Protein AF-A0A1S8TT85-F1 (afdb_monomer)

Nearest PDB structures (foldseek):
  4dqs-assembly1_A  TM=7.626E-01  e=3.780E-10  Geobacillus kaustophilus HTA426
  7zus-assembly2_BBB  TM=6.919E-01  e=3.634E-09  Homo sapiens
  1ktq-assembly1_A  TM=7.410E-01  e=2.136E-08  Thermus aquaticus
  7zus-assembly3_CCC  TM=6.703E-01  e=4.212E-09  Homo sapiens
  8e24-assembly1_A  TM=7.136E-01  e=7.310E-08  Homo sapiens

Organism: NCBI:txid29367

Solvent-accessible surface area (backbone atoms only — not comparable to full-atom values): 23177 Å² total; per-residue (Å²): 109,75,66,56,69,62,45,67,81,60,75,77,60,67,71,58,53,53,52,48,53,49,50,48,53,53,21,72,66,38,48,37,48,44,59,55,39,37,55,30,44,51,52,50,50,52,53,51,44,51,53,53,49,51,52,43,28,73,76,63,72,40,96,52,66,84,38,67,68,58,43,45,50,52,35,41,76,73,76,44,81,66,96,59,87,48,72,66,55,45,59,60,46,53,75,78,46,57,66,75,59,36,51,55,53,49,54,44,53,51,68,66,58,68,44,57,60,46,41,52,32,46,69,73,41,44,43,99,84,42,28,34,51,53,45,59,34,80,46,55,36,85,66,36,51,38,65,30,55,28,87,61,22,76,86,70,62,70,72,77,80,68,91,55,52,68,61,55,49,51,32,39,46,72,60,42,56,68,60,45,57,75,73,39,100,44,56,60,55,54,53,30,41,44,56,70,69,32,53,44,58,58,92,97,57,74,83,82,89,85,81,72,84,60,42,50,62,52,46,45,28,58,62,29,61,28,62,69,58,50,49,36,57,72,73,71,46,58,63,31,22,51,47,23,17,70,66,70,76,45,88,38,40,88,90,43,96,41,24,76,46,30,58,55,17,42,46,49,52,70,30,43,75,40,69,39,47,56,70,40,37,54,76,64,45,40,50,84,70,76,42,55,81,81,53,38,54,58,51,48,52,47,50,47,68,76,34,52,41,49,56,47,43,20,50,52,47,31,51,32,48,50,49,9,61,76,69,56,32,74,31,69,55,83,78,29,35,28,37,37,54,98,63,26,38,32,43,30,42,82,87,66,53,67,35,80,38,39,58,58,42,84,43,72,43,100,82,76,44,85,26,42,30,25,49,42,73,45,96,84,72,40,83,41,81,44,81,45,47,23,26,55,52,46,46,42,51,30,52,23,51,42,40,51,59,67,52,53,72,71,57,95,78,74,128

InterPro domains:
  IPR001098 DNA-directed DNA polymerase, family A, palm domain [PF00476] (46-324)
  IPR001098 DNA-directed DNA polymerase, family A, palm domain [SM00482] (192-406)
  IPR002298 DNA polymerase A [PTHR10133] (26-317)
  IPR043502 DNA/RNA polymerase superfamily [SSF56672] (12-407)

Foldseek 3Di:
DVVVVVCVVPDFDPLLVVLVVLLQVDQVVFFAFPLLLLVLLLVLLVVLLVVLQVVLCVLQVDPGLLDPVSVQVSCVVVPHHDPDLDPVRLVVCLVPPDPSNNVSSVSNVLNPQPLNQLSVLQVVQADPVRGGGPQWDQQPPVFQRDIFGPSSGPVDADAADDPPLVVLSVCSSVSPSVVNVVPDVHSSVSSRNCSVVRTDDDVPDDDDDDDDPPQLLQLLCLLLVLPVLPVCVVVVHDQLQVQLCQQVVHREDCPDPNVLSSVVSVQCCVQQLLPHALVSSVVVVVVVSPDDSVVRRSSNVSSCVSRVSSVVQLVVQQVQQVCCAVVVAWGDDSNWIWHRDDQWTWTQANVRGTGIFHNWDWDADPVRDIWIWGWDQDPVSDTDIDTDGSSRVSSSRSSNVSVVVVSVVVPPPDD

Radius of gyration: 25.29 Å; Cα contacts (8 Å, |Δi|>4): 564; chains: 1; bounding box: 64×61×66 Å

pLDDT: mean 90.73, std 7.7, range [39.38, 98.62]

Structure (mmCIF, N/CA/C/O backbone):
data_AF-A0A1S8TT85-F1
#
_entry.id   AF-A0A1S8TT85-F1
#
loop_
_atom_site.group_PDB
_atom_site.id
_atom_site.type_symbol
_atom_site.label_atom_id
_atom_site.label_alt_id
_atom_site.label_comp_id
_atom_site.label_asym_id
_atom_site.label_entity_id
_atom_site.label_seq_id
_atom_site.pdbx_PDB_ins_code
_atom_site.Cartn_x
_atom_site.Cartn_y
_atom_site.Cartn_z
_atom_site.occupancy
_atom_site.B_iso_or_equiv
_atom_site.auth_seq_id
_atom_site.auth_comp_id
_atom_site.auth_asym_id
_atom_site.auth_atom_id
_atom_site.pdbx_PDB_model_num
ATOM 1 N N . MET A 1 1 ? -7.484 -31.843 13.491 1.00 66.62 1 MET A N 1
ATOM 2 C CA . MET A 1 1 ? -8.551 -31.888 14.526 1.00 66.62 1 MET A CA 1
ATOM 3 C C . MET A 1 1 ? -8.335 -30.975 15.746 1.00 66.62 1 MET A C 1
ATOM 5 O O . MET A 1 1 ? -9.272 -30.270 16.095 1.00 66.62 1 MET A O 1
ATOM 9 N N . SER A 1 2 ? -7.168 -30.928 16.415 1.00 84.12 2 SER A N 1
ATOM 10 C CA . SER A 1 2 ? -6.996 -30.089 17.634 1.00 84.12 2 SER A CA 1
ATOM 11 C C . SER A 1 2 ? -7.162 -28.575 17.392 1.00 84.12 2 SER A C 1
ATOM 13 O O . SER A 1 2 ? -7.821 -27.895 18.177 1.00 84.12 2 SER A O 1
ATOM 15 N N . ILE A 1 3 ? -6.642 -28.051 16.273 1.00 82.50 3 ILE A N 1
ATOM 16 C CA . ILE A 1 3 ? -6.802 -26.634 15.895 1.00 82.50 3 ILE A CA 1
ATOM 17 C C . ILE A 1 3 ? -8.279 -26.296 15.657 1.00 82.50 3 ILE A C 1
ATOM 19 O O . ILE A 1 3 ? -8.785 -25.343 16.238 1.00 82.50 3 ILE A O 1
ATOM 23 N N . GLN A 1 4 ? -8.995 -27.118 14.886 1.00 83.88 4 GLN A N 1
ATOM 24 C CA . GLN A 1 4 ? -10.425 -26.939 14.618 1.00 83.88 4 GLN A CA 1
ATOM 25 C C . GLN A 1 4 ? -11.242 -26.875 15.916 1.00 83.88 4 GLN A C 1
ATOM 27 O O . GLN A 1 4 ? -12.003 -25.934 16.101 1.00 83.88 4 GLN A O 1
ATOM 32 N N . LYS A 1 5 ? -11.005 -27.787 16.873 1.00 86.88 5 LYS A N 1
ATOM 33 C CA . LYS A 1 5 ? -11.665 -27.757 18.194 1.00 86.88 5 LYS A CA 1
ATOM 34 C C . LYS A 1 5 ? -11.440 -26.437 18.949 1.00 86.88 5 LYS A C 1
ATOM 36 O O . LYS A 1 5 ? -12.332 -25.986 19.660 1.00 86.88 5 LYS A O 1
ATOM 41 N N . LYS A 1 6 ? -10.267 -25.806 18.801 1.00 83.56 6 LYS A N 1
ATOM 42 C CA . LYS A 1 6 ? -9.992 -24.479 19.381 1.00 83.56 6 LYS A CA 1
ATOM 43 C C . LYS A 1 6 ? -10.698 -23.355 18.615 1.00 83.56 6 LYS A C 1
ATOM 45 O O . LYS A 1 6 ? -11.195 -22.429 19.249 1.00 83.56 6 LYS A O 1
ATOM 50 N N . LEU A 1 7 ? -10.753 -23.443 17.285 1.00 84.88 7 LEU A N 1
ATOM 51 C CA . LEU A 1 7 ? -11.346 -22.422 16.415 1.00 84.88 7 LEU A CA 1
ATOM 52 C C . LEU A 1 7 ? -12.880 -22.419 16.412 1.00 84.88 7 LEU A C 1
ATOM 54 O O . LEU A 1 7 ? -13.456 -21.370 16.161 1.00 84.88 7 LEU A O 1
ATOM 58 N N . VAL A 1 8 ? -13.547 -23.521 16.779 1.00 87.12 8 VAL A N 1
ATOM 59 C CA . VAL A 1 8 ? -15.022 -23.577 16.922 1.00 87.12 8 VAL A CA 1
ATOM 60 C C . VAL A 1 8 ? -15.563 -22.481 17.855 1.00 87.12 8 VAL A C 1
ATOM 62 O O . VAL A 1 8 ? -16.674 -22.000 17.670 1.00 87.12 8 VAL A O 1
ATOM 65 N N . LYS A 1 9 ? -14.765 -22.026 18.831 1.00 84.38 9 LYS A N 1
ATOM 66 C CA . LYS A 1 9 ? -15.134 -20.929 19.745 1.00 84.38 9 LYS A CA 1
ATOM 67 C C . LYS A 1 9 ? -15.110 -19.538 19.095 1.00 84.38 9 LYS A C 1
ATOM 69 O O . LYS A 1 9 ? -15.550 -18.571 19.713 1.00 84.38 9 LYS A O 1
ATOM 74 N N . PHE A 1 10 ? -14.576 -19.430 17.882 1.00 85.94 10 PHE A N 1
ATOM 75 C CA . PHE A 1 10 ? -14.363 -18.185 17.150 1.00 85.94 10 PHE A CA 1
ATOM 76 C C . PHE A 1 10 ? -14.861 -18.342 15.705 1.00 85.94 10 PHE A C 1
ATOM 78 O O . PHE A 1 10 ? -14.049 -18.340 14.778 1.00 85.94 10 PHE A O 1
ATOM 85 N N . PRO A 1 11 ? -16.180 -18.516 15.499 1.00 86.50 11 PRO A N 1
ATOM 86 C CA . PRO A 1 11 ? -16.729 -18.699 14.163 1.00 86.50 11 PRO A CA 1
ATOM 87 C C . PRO A 1 11 ? -16.439 -17.477 13.287 1.00 86.50 11 PRO A C 1
ATOM 89 O O . PRO A 1 11 ? -16.567 -16.327 13.723 1.00 86.50 11 PRO A O 1
ATOM 92 N N . VAL A 1 12 ? -16.040 -17.750 12.049 1.00 87.62 12 VAL A N 1
ATOM 93 C CA . VAL A 1 12 ? -15.913 -16.747 10.992 1.00 87.62 12 VAL A CA 1
ATOM 94 C C . VAL A 1 12 ? -17.322 -16.471 10.448 1.00 87.62 12 VAL A C 1
ATOM 96 O O . VAL A 1 12 ? -18.046 -17.438 10.220 1.00 87.62 12 VAL A O 1
ATOM 99 N N . PRO A 1 13 ? -17.747 -15.202 10.285 1.00 90.31 13 PRO A N 1
ATOM 100 C CA . PRO A 1 13 ? -19.055 -14.891 9.708 1.00 90.31 13 PRO A CA 1
ATOM 101 C C . PRO A 1 13 ? -19.222 -15.484 8.304 1.00 90.31 13 PRO A C 1
ATOM 103 O O . PRO A 1 13 ? -18.270 -15.450 7.529 1.00 90.31 13 PRO A O 1
ATOM 106 N N . GLU A 1 14 ? -20.424 -15.956 7.968 1.00 91.00 14 GLU A N 1
ATOM 107 C CA . GLU A 1 14 ? -20.678 -16.677 6.708 1.00 91.00 14 GLU A CA 1
ATOM 108 C C . GLU A 1 14 ? -20.305 -15.863 5.466 1.00 91.00 14 GLU A C 1
ATOM 110 O O . GLU A 1 14 ? -19.577 -16.349 4.609 1.00 91.00 14 GLU A O 1
ATOM 115 N N . PHE A 1 15 ? -20.649 -14.573 5.444 1.00 90.31 15 PHE A N 1
ATOM 116 C CA . PHE A 1 15 ? -20.307 -13.692 4.324 1.00 90.31 15 PHE A CA 1
ATOM 117 C C . PHE A 1 15 ? -18.795 -13.611 4.044 1.00 90.31 15 PHE A C 1
ATOM 119 O O . PHE A 1 15 ? -18.386 -13.314 2.928 1.00 90.31 15 PHE A O 1
ATOM 126 N N . VAL A 1 16 ? -17.935 -13.873 5.038 1.00 91.44 16 VAL A N 1
ATOM 127 C CA . VAL A 1 16 ? -16.477 -13.896 4.838 1.00 91.44 16 VAL A CA 1
ATOM 128 C C . VAL A 1 16 ? -16.045 -15.164 4.094 1.00 91.44 16 VAL A C 1
ATOM 130 O O . VAL A 1 16 ? -15.064 -15.130 3.349 1.00 91.44 16 VAL A O 1
ATOM 133 N N . TRP A 1 17 ? -16.765 -16.277 4.262 1.00 91.81 17 TRP A N 1
ATOM 134 C CA . TRP A 1 17 ? -16.569 -17.477 3.447 1.00 91.81 17 TRP A CA 1
ATOM 135 C C . TRP A 1 17 ? -17.040 -17.261 2.010 1.00 91.81 17 TRP A C 1
ATOM 137 O O . TRP A 1 17 ? -16.333 -17.656 1.086 1.00 91.81 17 TRP A O 1
ATOM 147 N N . ASP A 1 18 ? -18.153 -16.557 1.804 1.00 91.81 18 ASP A N 1
ATOM 148 C CA . ASP A 1 18 ? -18.618 -16.192 0.459 1.00 91.81 18 ASP A CA 1
ATOM 149 C C . ASP A 1 18 ? -17.579 -15.341 -0.282 1.00 91.81 18 ASP A C 1
ATOM 151 O O . ASP A 1 18 ? -17.210 -15.629 -1.423 1.00 91.81 18 ASP A O 1
ATOM 155 N N . GLU A 1 19 ? -17.008 -14.346 0.400 1.00 92.25 19 GLU A N 1
ATOM 156 C CA . GLU A 1 19 ? -15.901 -13.545 -0.126 1.00 92.25 19 GLU A CA 1
ATOM 157 C C . GLU A 1 19 ? -14.660 -14.387 -0.455 1.00 92.25 19 GLU A C 1
ATOM 159 O O . GLU A 1 19 ? -13.989 -14.125 -1.454 1.00 92.25 19 GLU A O 1
ATOM 164 N N . TYR A 1 20 ? -14.341 -15.399 0.361 1.00 93.31 20 TYR A N 1
ATOM 165 C CA . TYR A 1 20 ? -13.248 -16.329 0.070 1.00 93.31 20 TYR A CA 1
ATOM 166 C C . TYR A 1 20 ? -13.517 -17.121 -1.216 1.00 93.31 20 TYR A C 1
ATOM 168 O O . TYR A 1 20 ? -12.622 -17.238 -2.058 1.00 93.31 20 TYR A O 1
ATOM 176 N N . HIS A 1 21 ? -14.742 -17.619 -1.404 1.00 93.62 21 HIS A N 1
ATOM 177 C CA . HIS A 1 21 ? -15.138 -18.317 -2.628 1.00 93.62 21 HIS A CA 1
ATOM 178 C C . HIS A 1 21 ? -15.044 -17.408 -3.858 1.00 93.62 21 HIS A C 1
ATOM 180 O O . HIS A 1 21 ? -14.572 -17.840 -4.910 1.00 93.62 21 HIS A O 1
ATOM 186 N N . ILE A 1 22 ? -15.445 -16.140 -3.736 1.00 92.31 22 ILE A N 1
ATOM 187 C CA . ILE A 1 22 ? -15.304 -15.147 -4.808 1.00 92.31 22 ILE A CA 1
ATOM 188 C C . ILE A 1 22 ? -13.826 -14.902 -5.137 1.00 92.31 22 ILE A C 1
ATOM 190 O O . ILE A 1 22 ? -13.462 -14.905 -6.313 1.00 92.31 22 ILE A O 1
ATOM 194 N N . ASP A 1 23 ? -12.963 -14.737 -4.130 1.00 93.62 23 ASP A N 1
ATOM 195 C CA . ASP A 1 23 ? -11.511 -14.603 -4.325 1.00 93.62 23 ASP A CA 1
ATOM 196 C C . ASP A 1 23 ? -10.937 -15.808 -5.086 1.00 93.62 23 ASP A C 1
ATOM 198 O O . ASP A 1 23 ? -10.159 -15.621 -6.024 1.00 93.62 23 ASP A O 1
ATOM 202 N N . GLN A 1 24 ? -11.385 -17.031 -4.768 1.00 95.19 24 GLN A N 1
ATOM 203 C CA . GLN A 1 24 ? -10.958 -18.230 -5.498 1.00 95.19 24 GLN A CA 1
ATOM 204 C C . GLN A 1 24 ? -11.442 -18.199 -6.952 1.00 95.19 24 GLN A C 1
ATOM 206 O O . GLN A 1 24 ? -10.634 -18.369 -7.859 1.00 95.19 24 GLN A O 1
ATOM 211 N N . LYS A 1 25 ? -12.712 -17.850 -7.205 1.00 95.31 25 LYS A N 1
ATOM 212 C CA . LYS A 1 25 ? -13.237 -17.685 -8.575 1.00 95.31 25 LYS A CA 1
ATOM 213 C C . LYS A 1 25 ? -12.449 -16.644 -9.380 1.00 95.31 25 LYS A C 1
ATOM 215 O O . LYS A 1 25 ? -12.201 -16.846 -10.568 1.00 95.31 25 LYS A O 1
ATOM 220 N N . ILE A 1 26 ? -12.053 -15.527 -8.762 1.00 93.88 26 ILE A N 1
ATOM 221 C CA . ILE A 1 26 ? -11.220 -14.494 -9.400 1.00 93.88 26 ILE A CA 1
ATOM 222 C C . ILE A 1 26 ? -9.835 -15.060 -9.736 1.00 93.88 26 ILE A C 1
ATOM 224 O O . ILE A 1 26 ? -9.350 -14.882 -10.856 1.00 93.88 26 ILE A O 1
ATOM 228 N N . ASN A 1 27 ? -9.212 -15.759 -8.789 1.00 95.56 27 ASN A N 1
ATOM 229 C CA . ASN A 1 27 ? -7.900 -16.370 -8.971 1.00 95.56 27 ASN A CA 1
ATOM 230 C C . ASN A 1 27 ? -7.893 -17.458 -10.053 1.00 95.56 27 ASN A C 1
ATOM 232 O O . ASN A 1 27 ? -6.958 -17.482 -10.856 1.00 95.56 27 ASN A O 1
ATOM 236 N N . ASP A 1 28 ? -8.931 -18.292 -10.108 1.00 95.50 28 ASP A N 1
ATOM 237 C CA . ASP A 1 28 ? -9.103 -19.360 -11.099 1.00 95.50 28 ASP A CA 1
ATOM 238 C C . ASP A 1 28 ? -9.418 -18.805 -12.489 1.00 95.50 28 ASP A C 1
ATOM 240 O O . ASP A 1 28 ? -8.938 -19.323 -13.502 1.00 95.50 28 ASP A O 1
ATOM 244 N N . ARG A 1 29 ? -10.188 -17.710 -12.557 1.00 95.12 29 ARG A N 1
ATOM 245 C CA . ARG A 1 29 ? -10.429 -16.986 -13.810 1.00 95.12 29 ARG A CA 1
ATOM 246 C C . ARG A 1 29 ? -9.130 -16.410 -14.361 1.00 95.12 29 ARG A C 1
ATOM 248 O O . ARG A 1 29 ? -8.941 -16.429 -15.576 1.00 95.12 29 ARG A O 1
ATOM 255 N N . GLY A 1 30 ? -8.257 -15.880 -13.509 1.00 95.25 30 GLY A N 1
ATOM 256 C CA . GLY A 1 30 ? -6.971 -15.312 -13.908 1.00 95.25 30 GLY A CA 1
ATOM 257 C C . GLY A 1 30 ? -7.079 -14.113 -14.858 1.00 95.25 30 GLY A C 1
ATOM 258 O O . GLY A 1 30 ? -8.164 -13.574 -15.094 1.00 95.25 30 GLY A O 1
ATOM 259 N N . ILE A 1 31 ? -5.951 -13.711 -15.441 1.00 96.19 31 ILE A N 1
ATOM 260 C CA . ILE A 1 31 ? -5.836 -12.606 -16.407 1.00 96.19 31 ILE A CA 1
ATOM 261 C C . ILE A 1 31 ? -4.983 -13.041 -17.601 1.00 96.19 31 ILE A C 1
ATOM 263 O O . ILE A 1 31 ? -3.993 -13.744 -17.409 1.00 96.19 31 ILE A O 1
ATOM 267 N N . ALA A 1 32 ? -5.380 -12.677 -18.825 1.00 97.25 32 ALA A N 1
ATOM 268 C CA . ALA A 1 32 ? -4.621 -13.047 -20.019 1.00 97.25 32 ALA A CA 1
ATOM 269 C C . ALA A 1 32 ? -3.348 -12.203 -20.145 1.00 97.25 32 ALA A C 1
ATOM 271 O O . ALA A 1 32 ? -3.333 -11.027 -19.769 1.00 97.25 32 ALA A O 1
ATOM 272 N N . ILE A 1 33 ? -2.295 -12.830 -20.660 1.00 97.19 33 ILE A N 1
ATOM 273 C CA . ILE A 1 33 ? -0.972 -12.237 -20.827 1.00 97.19 33 ILE A CA 1
ATOM 274 C C . ILE A 1 33 ? -0.583 -12.296 -22.304 1.00 97.19 33 ILE A C 1
ATOM 276 O O . ILE A 1 33 ? -0.682 -13.348 -22.933 1.00 97.19 33 ILE A O 1
ATOM 280 N N . ASP A 1 34 ? -0.123 -11.169 -22.845 1.00 97.31 34 ASP A N 1
ATOM 281 C CA . ASP A 1 34 ? 0.489 -11.095 -24.171 1.00 97.31 34 ASP A CA 1
ATOM 282 C C . ASP A 1 34 ? 1.919 -11.644 -24.100 1.00 97.31 34 ASP A C 1
ATOM 284 O O . ASP A 1 34 ? 2.864 -10.935 -23.743 1.00 97.31 34 ASP A O 1
ATOM 288 N N . MET A 1 35 ? 2.061 -12.940 -24.381 1.00 96.75 35 MET A N 1
ATOM 289 C CA . MET A 1 35 ? 3.343 -13.635 -24.263 1.00 96.75 35 MET A CA 1
ATOM 290 C C . MET A 1 35 ? 4.394 -13.122 -25.246 1.00 96.75 35 MET A C 1
ATOM 292 O O . MET A 1 35 ? 5.571 -13.143 -24.896 1.00 96.75 35 MET A O 1
ATOM 296 N N . ASP A 1 36 ? 3.996 -12.575 -26.397 1.00 97.19 36 ASP A N 1
ATOM 297 C CA . ASP A 1 36 ? 4.937 -11.983 -27.352 1.00 97.19 36 ASP A CA 1
ATOM 298 C C . ASP A 1 36 ? 5.664 -10.795 -26.712 1.00 97.19 36 ASP A C 1
ATOM 300 O O . ASP A 1 36 ? 6.891 -10.709 -26.740 1.00 97.19 36 ASP A O 1
ATOM 304 N N . VAL A 1 37 ? 4.910 -9.908 -26.049 1.00 97.31 37 VAL A N 1
ATOM 305 C CA . VAL A 1 37 ? 5.476 -8.762 -25.320 1.00 97.31 37 VAL A CA 1
ATOM 306 C C . VAL A 1 37 ? 6.375 -9.241 -24.185 1.00 97.31 37 VAL A C 1
ATOM 308 O O . VAL A 1 37 ? 7.475 -8.721 -24.019 1.00 97.31 37 VAL A O 1
ATOM 311 N N . VAL A 1 38 ? 5.936 -10.239 -23.411 1.00 97.56 38 VAL A N 1
ATOM 312 C CA . VAL A 1 38 ? 6.713 -10.769 -22.279 1.00 97.56 38 VAL A CA 1
ATOM 313 C C . VAL A 1 38 ? 8.041 -11.361 -22.742 1.00 97.56 38 VAL A C 1
ATOM 315 O O . VAL A 1 38 ? 9.084 -11.077 -22.153 1.00 97.56 38 VAL A O 1
ATOM 318 N N . GLU A 1 39 ? 8.025 -12.195 -23.778 1.00 97.31 39 GLU A N 1
ATOM 319 C CA . GLU A 1 39 ? 9.223 -12.872 -24.263 1.00 97.31 39 GLU A CA 1
ATOM 320 C C . GLU A 1 39 ? 10.206 -11.910 -24.918 1.00 97.31 39 GLU A C 1
ATOM 322 O O . GLU A 1 39 ? 11.408 -12.014 -24.659 1.00 97.31 39 GLU A O 1
ATOM 327 N N . GLN A 1 40 ? 9.717 -10.957 -25.713 1.00 97.75 40 GLN A N 1
ATOM 328 C CA . GLN A 1 40 ? 10.580 -9.947 -26.318 1.00 97.75 40 GLN A CA 1
ATOM 329 C C . GLN A 1 40 ? 11.143 -8.988 -25.272 1.00 97.75 40 GLN A C 1
ATOM 331 O O . GLN A 1 40 ? 12.344 -8.737 -25.284 1.00 97.75 40 GLN A O 1
ATOM 336 N N . ALA A 1 41 ? 10.347 -8.548 -24.293 1.00 96.81 41 ALA A N 1
ATOM 337 C CA . ALA A 1 41 ? 10.849 -7.728 -23.191 1.00 96.81 41 ALA A CA 1
ATOM 338 C C . ALA A 1 41 ? 11.973 -8.430 -22.411 1.00 96.81 41 ALA A C 1
ATOM 340 O O . ALA A 1 41 ? 12.960 -7.795 -22.046 1.00 96.81 41 ALA A O 1
ATOM 341 N N . ILE A 1 42 ? 11.865 -9.749 -22.189 1.00 96.12 42 ILE A N 1
ATOM 342 C CA . ILE A 1 42 ? 12.927 -10.536 -21.541 1.00 96.12 42 ILE A CA 1
ATOM 343 C C . ILE A 1 42 ? 14.212 -10.547 -22.380 1.00 96.12 42 ILE A C 1
ATOM 345 O O . ILE A 1 42 ? 15.298 -10.390 -21.823 1.00 96.12 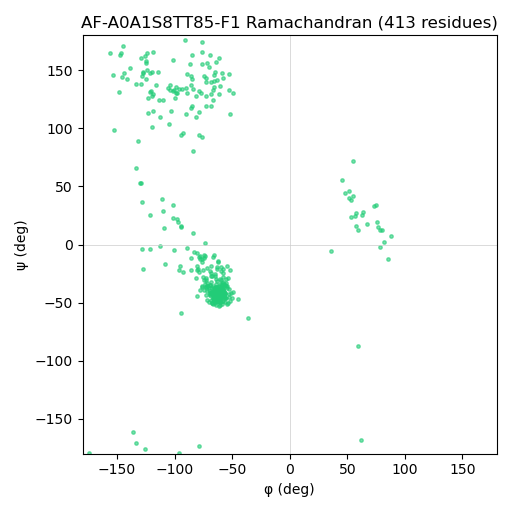42 ILE A O 1
ATOM 349 N N . LYS A 1 43 ? 14.100 -10.732 -23.700 1.00 95.75 43 LYS A N 1
ATOM 350 C CA . LYS A 1 43 ? 15.255 -10.737 -24.615 1.00 95.75 43 LYS A CA 1
ATOM 351 C C . LYS A 1 43 ? 15.916 -9.359 -24.698 1.00 95.75 43 LYS A C 1
ATOM 353 O O . LYS A 1 43 ? 17.131 -9.261 -24.566 1.00 95.75 43 LYS A O 1
ATOM 358 N N . MET A 1 44 ? 15.116 -8.307 -24.858 1.00 95.38 44 MET A N 1
ATOM 359 C CA . MET A 1 44 ? 15.588 -6.924 -24.950 1.00 95.38 44 MET A CA 1
ATOM 360 C C . MET A 1 44 ? 16.267 -6.456 -23.660 1.00 95.38 44 MET A C 1
ATOM 362 O O . MET A 1 44 ? 17.304 -5.806 -23.723 1.00 95.38 44 MET A O 1
ATOM 366 N N . ASP A 1 45 ? 15.733 -6.816 -22.489 1.00 92.88 45 ASP A N 1
ATOM 367 C CA . ASP A 1 45 ? 16.373 -6.511 -21.202 1.00 92.88 45 ASP A CA 1
ATOM 368 C C . ASP A 1 45 ? 17.738 -7.199 -21.066 1.00 92.88 45 ASP A C 1
ATOM 370 O O . ASP A 1 45 ? 18.689 -6.580 -20.591 1.00 92.88 45 ASP A O 1
ATOM 374 N N . ALA A 1 46 ? 17.853 -8.459 -21.502 1.00 92.44 46 ALA A N 1
ATOM 375 C CA . ALA A 1 46 ? 19.125 -9.177 -21.483 1.00 92.44 46 ALA A CA 1
ATOM 376 C C . ALA A 1 46 ? 20.167 -8.498 -22.386 1.00 92.44 46 ALA A C 1
ATOM 378 O O . ALA A 1 46 ? 21.286 -8.256 -21.938 1.00 92.44 46 ALA A O 1
ATOM 379 N N . HIS A 1 47 ? 19.772 -8.128 -23.607 1.00 92.44 47 HIS A N 1
ATOM 380 C CA . HIS A 1 47 ? 20.642 -7.431 -24.552 1.00 92.44 47 HIS A CA 1
ATOM 381 C C . HIS A 1 47 ? 21.057 -6.038 -24.047 1.00 92.44 47 HIS A C 1
ATOM 383 O O . HIS A 1 47 ? 22.241 -5.708 -24.022 1.00 92.44 47 HIS A O 1
ATOM 389 N N . SER A 1 48 ? 20.102 -5.252 -23.538 1.00 91.88 48 SER A N 1
ATOM 390 C CA . SER A 1 48 ? 20.373 -3.937 -22.945 1.00 91.88 48 SER A CA 1
ATOM 391 C C . SER A 1 48 ? 21.339 -4.035 -21.761 1.00 91.88 48 SER A C 1
ATOM 393 O O . SER A 1 48 ? 22.270 -3.241 -21.656 1.00 91.88 48 SER A O 1
ATOM 395 N N . LYS A 1 49 ? 21.185 -5.037 -20.885 1.00 89.62 49 LYS A N 1
ATOM 396 C CA . LYS A 1 49 ? 22.096 -5.246 -19.747 1.00 89.62 49 LYS A CA 1
ATOM 397 C C . LYS A 1 49 ? 23.511 -5.593 -20.159 1.00 89.62 49 LYS A C 1
ATOM 399 O O . LYS A 1 49 ? 24.442 -5.140 -19.498 1.00 89.62 49 LYS A O 1
ATOM 404 N N . GLU A 1 50 ? 23.672 -6.409 -21.193 1.00 90.38 50 GLU A N 1
ATOM 405 C CA . GLU A 1 50 ? 24.986 -6.738 -21.735 1.00 90.38 50 GLU A CA 1
ATOM 406 C C . GLU A 1 50 ? 25.676 -5.467 -22.237 1.00 90.38 50 GLU A C 1
ATOM 408 O O . GLU A 1 50 ? 26.744 -5.117 -21.732 1.00 90.38 50 GLU A O 1
ATOM 413 N N . LYS A 1 51 ? 24.997 -4.693 -23.093 1.00 90.00 51 LYS A N 1
ATOM 414 C CA . LYS A 1 51 ? 25.513 -3.431 -23.637 1.00 90.00 51 LYS A CA 1
ATOM 415 C C . LYS A 1 51 ? 25.852 -2.406 -22.550 1.00 90.00 51 LYS A C 1
ATOM 417 O O . LYS A 1 51 ? 26.977 -1.911 -22.497 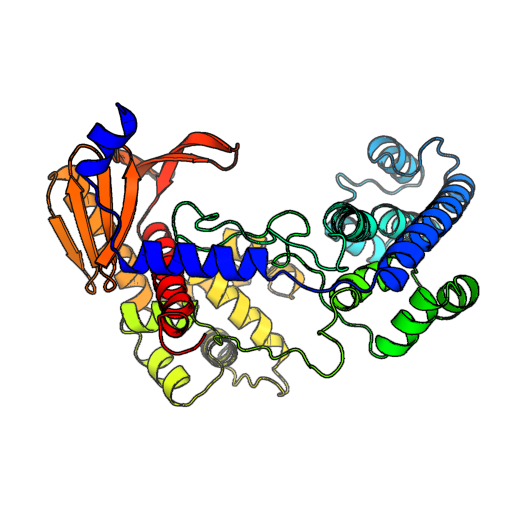1.00 90.00 51 LYS A O 1
ATOM 422 N N . LEU A 1 52 ? 24.917 -2.140 -21.636 1.00 90.19 52 LEU A N 1
ATOM 423 C CA . LEU A 1 52 ? 25.123 -1.216 -20.517 1.00 90.19 52 LEU A CA 1
ATOM 424 C C . LEU A 1 52 ? 26.254 -1.688 -19.593 1.00 90.19 52 LEU A C 1
ATOM 426 O O . LEU A 1 52 ? 27.005 -0.874 -19.059 1.00 90.19 52 LEU A O 1
ATOM 430 N N . SER A 1 53 ? 26.402 -3.002 -19.386 1.00 89.56 53 SER A N 1
ATOM 431 C CA . SER A 1 53 ? 27.495 -3.541 -18.577 1.00 89.56 53 SER A CA 1
ATOM 432 C C . SER A 1 53 ? 28.846 -3.382 -19.268 1.00 89.56 53 SER A C 1
ATOM 434 O O . SER A 1 53 ? 29.834 -3.154 -18.572 1.00 89.56 53 SER A O 1
ATOM 436 N N . GLU A 1 54 ? 28.923 -3.532 -20.589 1.00 90.62 54 GLU A N 1
ATOM 437 C CA . GLU A 1 54 ? 30.151 -3.291 -21.349 1.00 90.62 54 GLU A CA 1
ATOM 438 C C . GLU A 1 54 ? 30.545 -1.816 -21.330 1.00 90.62 54 GLU A C 1
ATOM 440 O O . GLU A 1 54 ? 31.704 -1.493 -21.076 1.00 90.62 54 GLU A O 1
ATOM 445 N N . GLU A 1 55 ? 29.589 -0.917 -21.550 1.00 90.06 55 GLU A N 1
ATOM 446 C CA . GLU A 1 55 ? 29.809 0.527 -21.494 1.00 90.06 55 GLU A CA 1
ATOM 447 C C . GLU A 1 55 ? 30.278 0.970 -20.105 1.00 90.06 55 GLU A C 1
ATOM 449 O O . GLU A 1 55 ? 31.295 1.649 -19.967 1.00 90.06 55 GLU A O 1
ATOM 454 N N . MET A 1 56 ? 29.630 0.468 -19.053 1.00 90.06 56 MET A N 1
ATOM 455 C CA . MET A 1 56 ? 30.053 0.716 -17.678 1.00 90.06 56 MET A CA 1
ATOM 456 C C . MET A 1 56 ? 31.462 0.200 -17.389 1.00 90.06 56 MET A C 1
ATOM 458 O O . MET A 1 56 ? 32.222 0.870 -16.692 1.00 90.06 56 MET A O 1
ATOM 462 N N . LYS A 1 57 ? 31.844 -0.968 -17.919 1.00 90.62 57 LYS A N 1
ATOM 463 C CA . LYS A 1 57 ? 33.220 -1.474 -17.793 1.00 90.62 57 LYS A CA 1
ATOM 464 C C . LYS A 1 57 ? 34.218 -0.568 -18.506 1.00 90.62 57 LYS A C 1
ATOM 466 O O . LYS A 1 57 ? 35.275 -0.309 -17.944 1.00 90.62 57 LYS A O 1
ATOM 471 N N . LYS A 1 58 ? 33.879 -0.046 -19.689 1.00 90.31 58 LYS A N 1
ATOM 472 C CA . LYS A 1 58 ? 34.736 0.896 -20.429 1.00 90.31 58 LYS A CA 1
ATOM 473 C C . LYS A 1 58 ? 34.953 2.198 -19.658 1.00 90.31 58 LYS A C 1
ATOM 475 O O . LYS A 1 58 ? 36.080 2.674 -19.605 1.00 90.31 58 LYS A O 1
ATOM 480 N N . LEU A 1 59 ? 33.904 2.740 -19.038 1.00 89.69 59 LEU A N 1
ATOM 481 C CA . LEU A 1 59 ? 33.980 4.000 -18.289 1.00 89.69 59 LEU A CA 1
ATOM 482 C C . LEU A 1 59 ? 34.650 3.854 -16.917 1.00 89.69 59 LEU A C 1
ATOM 484 O O . LEU A 1 59 ? 35.350 4.756 -16.471 1.00 89.69 59 LEU A O 1
ATOM 488 N N . THR A 1 60 ? 34.431 2.731 -16.229 1.00 90.06 60 THR A N 1
ATOM 489 C CA . THR A 1 60 ? 34.833 2.587 -14.816 1.00 90.06 60 THR A CA 1
ATOM 490 C C . THR A 1 60 ? 36.015 1.651 -14.589 1.00 90.06 60 THR A C 1
ATOM 492 O O . THR A 1 60 ? 36.609 1.671 -13.514 1.00 90.06 60 THR A O 1
ATOM 495 N N . ASN A 1 61 ? 36.354 0.812 -15.573 1.00 89.31 61 ASN A N 1
ATOM 496 C CA . ASN A 1 61 ? 37.338 -0.268 -15.462 1.00 89.31 61 ASN A CA 1
ATOM 497 C C . ASN A 1 61 ? 37.077 -1.238 -14.285 1.00 89.31 61 ASN A C 1
ATOM 499 O O . ASN A 1 61 ? 37.992 -1.882 -13.777 1.00 89.31 61 ASN A O 1
ATOM 503 N N . LEU A 1 62 ? 35.826 -1.327 -13.820 1.00 87.62 62 LEU A N 1
ATOM 504 C CA . LEU A 1 62 ? 35.421 -2.218 -12.734 1.00 87.62 62 LEU A CA 1
ATOM 505 C C . LEU A 1 62 ? 35.084 -3.616 -13.258 1.00 87.62 62 LEU A C 1
ATOM 507 O O . LEU A 1 62 ? 34.321 -3.756 -14.212 1.00 87.62 62 LEU A O 1
ATOM 511 N N . ASP A 1 63 ? 35.532 -4.659 -12.554 1.00 80.00 63 ASP A N 1
ATOM 512 C CA . ASP A 1 63 ? 35.180 -6.051 -12.874 1.00 80.00 63 ASP A CA 1
ATOM 513 C C . ASP A 1 63 ? 33.663 -6.295 -12.807 1.00 80.00 63 ASP A C 1
ATOM 515 O O . ASP A 1 63 ? 33.081 -6.974 -13.661 1.00 80.00 63 ASP A O 1
ATOM 519 N N . ASN A 1 64 ? 33.006 -5.719 -11.791 1.00 84.75 64 ASN A N 1
ATOM 520 C CA . ASN A 1 64 ? 31.562 -5.785 -11.601 1.00 84.75 64 ASN A CA 1
ATOM 521 C C . ASN A 1 64 ? 30.975 -4.388 -11.316 1.00 84.75 64 ASN A C 1
ATOM 523 O O . ASN A 1 64 ? 30.771 -4.027 -10.150 1.00 84.75 64 ASN A O 1
ATOM 527 N N . PRO A 1 65 ? 30.591 -3.634 -12.363 1.00 81.56 65 PRO A N 1
ATOM 528 C CA . PRO A 1 65 ? 30.030 -2.289 -12.215 1.00 81.56 65 PRO A CA 1
ATOM 529 C C . PRO A 1 65 ? 28.705 -2.225 -11.434 1.00 81.56 65 PRO A C 1
ATOM 531 O O . PRO A 1 65 ? 28.292 -1.156 -10.983 1.00 81.56 65 PRO A O 1
ATOM 534 N N . ASN A 1 66 ? 28.027 -3.362 -11.236 1.00 82.44 66 ASN A N 1
ATOM 535 C CA . ASN A 1 66 ? 26.793 -3.431 -10.452 1.00 82.44 66 ASN A CA 1
ATOM 536 C C . ASN A 1 66 ? 27.054 -3.602 -8.939 1.00 82.44 66 ASN A C 1
ATOM 538 O O . ASN A 1 66 ? 26.146 -3.451 -8.116 1.00 82.44 66 ASN A O 1
ATOM 542 N N . SER A 1 67 ? 28.293 -3.903 -8.539 1.00 86.88 67 SER A N 1
ATOM 543 C CA . SER A 1 67 ? 28.663 -4.009 -7.129 1.00 86.88 67 SER A CA 1
ATOM 544 C C . SER A 1 67 ? 28.608 -2.636 -6.461 1.00 86.88 67 SER A C 1
ATOM 546 O O . SER A 1 67 ? 29.342 -1.718 -6.817 1.00 86.88 67 SER A O 1
ATOM 548 N N . VAL A 1 68 ? 27.752 -2.498 -5.442 1.00 86.69 68 VAL A N 1
ATOM 549 C CA . VAL A 1 68 ? 27.627 -1.258 -4.656 1.00 86.69 68 VAL A CA 1
ATOM 550 C C . VAL A 1 68 ? 28.969 -0.865 -4.040 1.00 86.69 68 VAL A C 1
ATOM 552 O O . VAL A 1 68 ? 29.312 0.309 -4.032 1.00 86.69 68 VAL A O 1
ATOM 555 N N . VAL A 1 69 ? 29.732 -1.840 -3.539 1.00 88.81 69 VAL A N 1
ATOM 556 C CA . VAL A 1 69 ? 31.017 -1.589 -2.873 1.00 88.81 69 VAL A CA 1
ATOM 557 C C . VAL A 1 69 ? 32.049 -1.063 -3.868 1.00 88.81 69 VAL A C 1
ATOM 559 O O . VAL A 1 69 ? 32.634 -0.014 -3.617 1.00 88.81 69 VAL A O 1
ATOM 562 N N . GLN A 1 70 ? 32.215 -1.737 -5.012 1.00 89.81 70 GLN A N 1
ATOM 563 C CA . GLN A 1 70 ? 33.153 -1.300 -6.054 1.00 89.81 70 GLN A CA 1
ATOM 564 C C . GLN A 1 70 ? 32.773 0.077 -6.604 1.00 89.81 70 GLN A C 1
ATOM 566 O O . GLN A 1 70 ? 33.631 0.941 -6.727 1.00 89.81 70 GLN A O 1
ATOM 571 N N . MET A 1 71 ? 31.482 0.316 -6.848 1.00 90.50 71 MET A N 1
ATOM 572 C CA . MET A 1 71 ? 31.017 1.608 -7.343 1.00 90.50 71 MET A CA 1
ATOM 573 C C . MET A 1 71 ? 31.254 2.741 -6.338 1.00 90.50 71 MET A C 1
ATOM 575 O O . MET A 1 71 ? 31.699 3.815 -6.721 1.00 90.50 71 MET A O 1
ATOM 579 N N . LYS A 1 72 ? 30.977 2.525 -5.045 1.00 90.69 72 LYS A N 1
ATOM 580 C CA . LYS A 1 72 ? 31.245 3.539 -4.012 1.00 90.69 72 LYS A CA 1
ATOM 581 C C . LYS A 1 72 ? 32.735 3.871 -3.919 1.00 90.69 72 LYS A C 1
ATOM 583 O O . LYS A 1 72 ? 33.070 5.035 -3.725 1.00 90.69 72 LYS A O 1
ATOM 588 N N . GLN A 1 73 ? 33.598 2.864 -4.052 1.00 90.19 73 GLN A N 1
ATOM 589 C CA . GLN A 1 73 ? 35.042 3.072 -4.061 1.00 90.19 73 GLN A CA 1
ATOM 590 C C . GLN A 1 73 ? 35.467 3.886 -5.287 1.00 90.19 73 GLN A C 1
ATOM 592 O O . GLN A 1 73 ? 36.083 4.930 -5.122 1.00 90.19 73 GLN A O 1
ATOM 597 N N . TRP A 1 74 ? 35.034 3.483 -6.485 1.00 92.31 74 TRP A N 1
ATOM 598 C CA . TRP A 1 74 ? 35.341 4.195 -7.727 1.00 92.31 74 TRP A CA 1
ATOM 599 C C . TRP A 1 74 ? 34.866 5.652 -7.703 1.00 92.31 74 TRP A C 1
ATOM 601 O O . TRP A 1 74 ? 35.623 6.552 -8.051 1.00 92.31 74 TRP A O 1
ATOM 611 N N . LEU A 1 75 ? 33.643 5.912 -7.227 1.00 91.50 75 LEU A N 1
ATOM 612 C CA . LEU A 1 75 ? 33.141 7.280 -7.066 1.00 91.50 75 LEU A CA 1
ATOM 613 C C . LEU A 1 75 ? 34.019 8.083 -6.099 1.00 91.50 75 LEU A C 1
ATOM 615 O O . LEU A 1 75 ? 34.365 9.222 -6.400 1.00 91.50 75 LEU A O 1
ATOM 619 N N . SER A 1 76 ? 34.430 7.487 -4.974 1.00 91.12 76 SER A N 1
ATOM 620 C CA . SER A 1 76 ? 35.320 8.143 -4.010 1.00 91.12 76 SER A CA 1
ATOM 621 C C . SER A 1 76 ? 36.684 8.472 -4.618 1.00 91.12 76 SER A C 1
ATOM 623 O O . SER A 1 76 ? 37.213 9.552 -4.352 1.00 91.12 76 SER A O 1
ATOM 625 N N . ASP A 1 77 ? 37.241 7.567 -5.423 1.00 91.50 77 ASP A N 1
ATOM 626 C CA . ASP A 1 77 ? 38.530 7.753 -6.098 1.00 91.50 77 ASP A CA 1
ATOM 627 C C . ASP A 1 77 ? 38.455 8.860 -7.165 1.00 91.50 77 ASP A C 1
ATOM 629 O O . ASP A 1 77 ? 39.439 9.554 -7.404 1.00 91.50 77 ASP A O 1
ATOM 633 N N . ASN A 1 78 ? 37.263 9.099 -7.725 1.00 89.94 78 ASN A N 1
ATOM 634 C CA . ASN A 1 78 ? 36.978 10.176 -8.677 1.00 89.94 78 ASN A CA 1
ATOM 635 C C . ASN A 1 78 ? 36.346 11.423 -8.018 1.00 89.94 78 ASN A C 1
ATOM 637 O O . ASN A 1 78 ? 35.705 12.236 -8.680 1.00 89.94 78 ASN A O 1
ATOM 641 N N . GLY A 1 79 ? 36.526 11.598 -6.704 1.00 87.31 79 GLY A N 1
ATOM 642 C CA . GLY A 1 79 ? 36.175 12.838 -6.000 1.00 87.31 79 GLY A CA 1
ATOM 643 C C . GLY A 1 79 ? 34.735 12.936 -5.487 1.00 87.31 79 GLY A C 1
ATOM 644 O O . GLY A 1 79 ? 34.355 13.980 -4.960 1.00 87.31 79 GLY A O 1
ATOM 645 N N . LEU A 1 80 ? 33.942 11.862 -5.564 1.00 88.25 80 LEU A N 1
ATOM 646 C CA . LEU A 1 80 ? 32.544 11.828 -5.128 1.00 88.25 80 LEU A CA 1
ATOM 647 C C . LEU A 1 80 ? 32.320 10.793 -4.024 1.00 88.25 80 LEU A C 1
ATOM 649 O O . LEU A 1 80 ? 32.168 9.594 -4.255 1.00 88.25 80 LEU A O 1
ATOM 653 N N . LYS A 1 81 ? 32.241 11.267 -2.780 1.00 88.19 81 LYS A N 1
ATOM 654 C CA . LYS A 1 81 ? 31.914 10.414 -1.632 1.00 88.19 81 LYS A CA 1
ATOM 655 C C . LYS A 1 81 ? 30.409 10.364 -1.418 1.00 88.19 81 LYS A C 1
ATOM 657 O O . LYS A 1 81 ? 29.748 11.391 -1.324 1.00 88.19 81 LYS A O 1
ATOM 662 N N . THR A 1 82 ? 29.875 9.156 -1.284 1.00 85.94 82 THR A N 1
ATOM 663 C CA . THR A 1 82 ? 28.469 8.930 -0.942 1.00 85.94 82 THR A CA 1
ATOM 664 C C . THR A 1 82 ? 28.330 7.712 -0.044 1.00 85.94 82 THR A C 1
ATOM 666 O O . THR A 1 82 ? 29.075 6.742 -0.183 1.00 85.94 82 THR A O 1
ATOM 669 N N . ASP A 1 83 ? 27.354 7.729 0.862 1.00 84.50 83 ASP A N 1
ATOM 670 C CA . ASP A 1 83 ? 27.052 6.602 1.744 1.00 84.50 83 ASP A CA 1
ATOM 671 C C . ASP A 1 83 ? 26.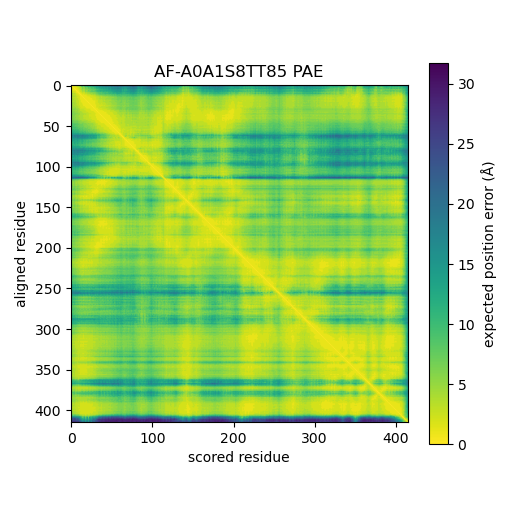108 5.580 1.105 1.00 84.50 83 ASP A C 1
ATOM 673 O O . ASP A 1 83 ? 26.113 4.402 1.477 1.00 84.50 83 ASP A O 1
ATOM 677 N N . THR A 1 84 ? 25.334 5.993 0.102 1.00 85.75 84 THR A N 1
ATOM 678 C CA . THR A 1 84 ? 24.300 5.164 -0.517 1.00 85.75 84 THR A CA 1
ATOM 679 C C . THR A 1 84 ? 24.165 5.454 -2.006 1.00 85.75 84 THR A C 1
ATOM 681 O O . THR A 1 84 ? 24.268 6.588 -2.460 1.00 85.75 84 THR A O 1
ATOM 684 N N . LEU A 1 85 ? 23.885 4.402 -2.771 1.00 84.31 85 LEU A N 1
ATOM 685 C CA . LEU A 1 85 ? 23.595 4.481 -4.202 1.00 84.31 85 LEU A CA 1
ATOM 686 C C . LEU A 1 85 ? 22.123 4.165 -4.498 1.00 84.31 85 LEU A C 1
ATOM 688 O O . LEU A 1 85 ? 21.789 3.600 -5.544 1.00 84.31 85 LEU A O 1
ATOM 692 N N . GLY A 1 86 ? 21.247 4.453 -3.531 1.00 82.62 86 GLY A N 1
ATOM 693 C CA . GLY A 1 86 ? 19.800 4.377 -3.706 1.00 82.62 86 GLY A CA 1
ATOM 694 C C . GLY A 1 86 ? 19.285 5.489 -4.621 1.00 82.62 86 GLY A C 1
ATOM 695 O O . GLY A 1 86 ? 19.866 6.570 -4.673 1.00 82.62 86 GLY A O 1
ATOM 696 N N . LYS A 1 87 ? 18.158 5.239 -5.305 1.00 81.38 87 LYS A N 1
ATOM 697 C CA . LYS A 1 87 ? 17.582 6.132 -6.331 1.00 81.38 87 LYS A CA 1
ATOM 698 C C . LYS A 1 87 ? 17.555 7.612 -5.921 1.00 81.38 87 LYS A C 1
ATOM 700 O O . LYS A 1 87 ? 17.986 8.455 -6.697 1.00 81.38 87 LYS A O 1
ATOM 705 N N . LYS A 1 88 ? 17.095 7.921 -4.702 1.00 80.44 88 LYS A N 1
ATOM 706 C CA . LYS A 1 88 ? 17.007 9.303 -4.192 1.00 80.44 88 LYS A CA 1
ATOM 707 C C . LYS A 1 88 ? 18.365 9.972 -4.043 1.00 80.44 88 LYS A C 1
ATOM 709 O O . LYS A 1 88 ? 18.572 11.039 -4.596 1.00 80.44 88 LYS A O 1
ATOM 714 N N . ALA A 1 89 ? 19.296 9.314 -3.354 1.00 84.62 89 ALA A N 1
ATOM 715 C CA . ALA A 1 89 ? 20.636 9.852 -3.156 1.00 84.62 89 ALA A CA 1
ATOM 716 C C . ALA A 1 89 ? 21.344 10.090 -4.491 1.00 84.62 89 ALA A C 1
ATOM 718 O O . ALA A 1 89 ? 21.939 11.138 -4.683 1.00 84.62 89 ALA A O 1
ATOM 719 N N . VAL A 1 90 ? 21.212 9.157 -5.440 1.00 85.62 90 VAL A N 1
ATOM 720 C CA . VAL A 1 90 ? 21.780 9.341 -6.780 1.00 85.62 90 VAL A CA 1
ATOM 721 C C . VAL A 1 90 ? 21.106 10.504 -7.516 1.00 85.62 90 VAL A C 1
ATOM 723 O O . VAL A 1 90 ? 21.801 11.273 -8.157 1.00 85.62 90 VAL A O 1
ATOM 726 N N . SER A 1 91 ? 19.786 10.678 -7.396 1.00 85.19 91 SER A N 1
ATOM 727 C CA . SER A 1 91 ? 19.076 11.801 -8.038 1.00 85.19 91 SER A CA 1
ATOM 728 C C . SER A 1 91 ? 19.518 13.166 -7.500 1.00 85.19 91 SER A C 1
ATOM 730 O O . SER A 1 91 ? 19.606 14.114 -8.269 1.00 85.19 91 SER A O 1
ATOM 732 N N . GLU A 1 92 ? 19.819 13.271 -6.202 1.00 84.50 92 GLU A N 1
ATOM 733 C CA . GLU A 1 92 ? 20.393 14.493 -5.621 1.00 84.50 92 GLU A CA 1
ATOM 734 C C . GLU A 1 92 ? 21.830 14.719 -6.090 1.00 84.50 92 GLU A C 1
ATOM 736 O O . GLU A 1 92 ? 22.176 15.824 -6.490 1.00 84.50 92 GLU A O 1
ATOM 741 N N . ILE A 1 93 ? 22.646 13.661 -6.114 1.00 87.44 93 ILE A N 1
ATOM 742 C CA . ILE A 1 93 ? 24.029 13.728 -6.594 1.00 87.44 93 ILE A CA 1
ATOM 743 C C . ILE A 1 93 ? 24.094 14.217 -8.049 1.00 87.44 93 ILE A C 1
ATOM 745 O O . ILE A 1 93 ? 24.942 15.040 -8.377 1.00 87.44 93 ILE A O 1
ATOM 749 N N . LEU A 1 94 ? 23.186 13.748 -8.909 1.00 87.94 94 LEU A N 1
ATOM 750 C CA . LEU A 1 94 ? 23.141 14.104 -10.332 1.00 87.94 94 LEU A CA 1
ATOM 751 C C . LEU A 1 94 ? 22.900 15.600 -10.603 1.00 87.94 94 LEU A C 1
ATOM 753 O O . LEU A 1 94 ? 23.110 16.034 -11.729 1.00 87.94 94 LEU A O 1
ATOM 757 N N . LYS A 1 95 ? 22.470 16.394 -9.611 1.00 86.50 95 LYS A N 1
ATOM 758 C CA . LYS A 1 95 ? 22.264 17.843 -9.786 1.00 86.50 95 LYS A CA 1
ATOM 759 C C . LYS A 1 95 ? 23.578 18.614 -9.905 1.00 86.50 95 LYS A C 1
ATOM 761 O O . LYS A 1 95 ? 23.641 19.572 -10.666 1.00 86.50 95 LYS A O 1
ATOM 766 N N . ASP A 1 96 ? 24.598 18.177 -9.167 1.00 86.75 96 ASP A N 1
ATOM 767 C CA . ASP A 1 96 ? 25.868 18.896 -9.013 1.00 86.75 96 ASP A CA 1
ATOM 768 C C . ASP A 1 96 ? 27.084 18.067 -9.472 1.00 86.75 96 ASP A C 1
ATOM 770 O O . ASP A 1 96 ? 28.220 18.545 -9.442 1.00 86.75 96 ASP A O 1
ATOM 774 N N . ALA A 1 97 ? 26.878 16.806 -9.869 1.00 86.69 97 ALA A N 1
ATOM 775 C CA . ALA A 1 97 ? 27.959 15.915 -10.270 1.00 86.69 97 ALA A CA 1
ATOM 776 C C . ALA A 1 97 ? 28.548 16.293 -11.648 1.00 86.69 97 ALA A C 1
ATOM 778 O O . ALA A 1 97 ? 27.798 16.585 -12.584 1.00 86.69 97 ALA A O 1
ATOM 779 N N . PRO A 1 98 ? 29.887 16.223 -11.810 1.00 89.06 98 PRO A N 1
ATOM 780 C CA . PRO A 1 98 ? 30.541 16.330 -13.113 1.00 89.06 98 PRO A CA 1
ATOM 781 C C . PRO A 1 98 ? 29.952 15.348 -14.129 1.00 89.06 98 PRO A C 1
ATOM 783 O O . PRO A 1 98 ? 29.586 14.231 -13.760 1.00 89.06 98 PRO A O 1
ATOM 786 N N . GLN A 1 99 ? 29.919 15.741 -15.407 1.00 86.25 99 GLN A N 1
ATOM 787 C CA . GLN A 1 99 ? 29.270 14.972 -16.478 1.00 86.25 99 GLN A CA 1
ATOM 788 C C . GLN A 1 99 ? 29.702 13.497 -16.504 1.00 86.25 99 GLN A C 1
ATOM 790 O O . GLN A 1 99 ? 28.852 12.616 -16.513 1.00 86.25 99 GLN A O 1
ATOM 795 N N . GLU A 1 100 ? 31.004 13.223 -16.401 1.00 85.56 100 GLU A N 1
ATOM 796 C CA . GLU A 1 100 ? 31.550 11.858 -16.425 1.00 85.56 100 GLU A CA 1
ATOM 797 C C . GLU A 1 100 ? 31.002 10.970 -15.291 1.00 85.56 100 GLU A C 1
ATOM 799 O O . GLU A 1 100 ? 30.703 9.792 -15.490 1.00 85.56 100 GLU A O 1
ATOM 804 N N . LEU A 1 101 ? 30.819 11.532 -14.090 1.00 88.69 101 LEU A N 1
ATOM 805 C CA . LEU A 1 101 ? 30.231 10.810 -12.959 1.00 88.69 101 LEU A CA 1
ATOM 806 C C . LEU A 1 101 ? 28.719 10.673 -13.115 1.00 88.69 101 LEU A C 1
ATOM 808 O O . LEU A 1 101 ? 28.150 9.647 -12.734 1.00 88.69 101 LEU A O 1
ATOM 812 N N . SER A 1 102 ? 28.076 11.689 -13.685 1.00 87.88 102 SER A N 1
ATOM 813 C CA . SER A 1 102 ? 26.647 11.679 -13.978 1.00 87.88 102 SER A CA 1
ATOM 814 C C . SER A 1 102 ? 26.276 10.597 -14.991 1.00 87.88 102 SER A C 1
ATOM 816 O O . SER A 1 102 ? 25.297 9.878 -14.774 1.00 87.88 102 SER A O 1
ATOM 818 N N . ASP A 1 103 ? 27.090 10.397 -16.026 1.00 87.7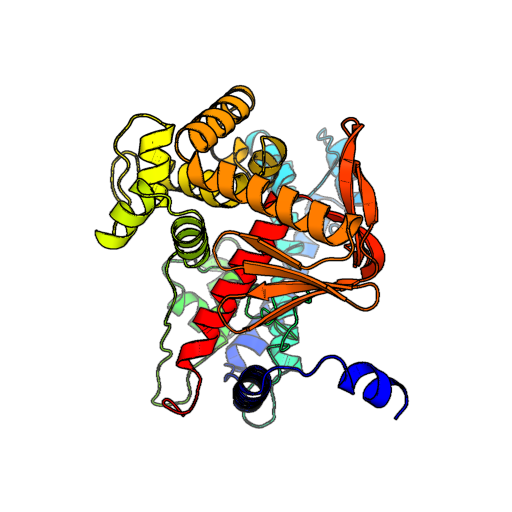5 103 ASP A N 1
ATOM 819 C CA . ASP A 1 103 ? 26.895 9.351 -17.032 1.00 87.75 103 ASP A CA 1
ATOM 820 C C . ASP A 1 103 ? 26.989 7.955 -16.394 1.00 87.75 103 ASP A C 1
ATOM 822 O O . ASP A 1 103 ? 26.070 7.140 -16.512 1.00 87.75 103 ASP A O 1
ATOM 826 N N . VAL A 1 104 ? 28.036 7.704 -15.597 1.00 90.81 104 VAL A N 1
ATOM 827 C CA . VAL A 1 104 ? 28.224 6.430 -14.876 1.00 90.81 104 VAL A CA 1
ATOM 828 C C . VAL A 1 104 ? 27.088 6.159 -13.885 1.00 90.81 104 VAL A C 1
ATOM 830 O O . VAL A 1 104 ? 26.576 5.037 -13.789 1.00 90.81 104 VAL A O 1
ATOM 833 N N . LEU A 1 105 ? 26.659 7.175 -13.135 1.00 89.81 105 LEU A N 1
ATOM 834 C CA . LEU A 1 105 ? 25.550 7.050 -12.192 1.00 89.81 105 LEU A CA 1
ATOM 835 C C . LEU A 1 105 ? 24.224 6.762 -12.907 1.00 89.81 105 LEU A C 1
ATOM 837 O O . LEU A 1 105 ? 23.443 5.939 -12.417 1.00 89.81 105 LEU A O 1
ATOM 841 N N . THR A 1 106 ? 23.991 7.383 -14.064 1.00 88.25 106 THR A N 1
ATOM 842 C CA . THR A 1 106 ? 22.800 7.173 -14.899 1.00 88.25 106 THR A CA 1
ATOM 843 C C . THR A 1 106 ? 22.772 5.759 -15.472 1.00 88.25 106 THR A C 1
ATOM 845 O O . THR A 1 106 ? 21.805 5.024 -15.251 1.00 88.25 106 THR A O 1
ATOM 848 N N . LEU A 1 107 ? 23.862 5.315 -16.101 1.00 88.44 107 LEU A N 1
ATOM 849 C CA . LEU A 1 107 ? 24.006 3.953 -16.624 1.00 88.44 107 LEU A CA 1
ATOM 850 C C . LEU A 1 107 ? 23.811 2.901 -15.525 1.00 88.44 107 LEU A C 1
ATOM 852 O O . LEU A 1 107 ? 23.101 1.905 -15.701 1.00 88.44 107 LEU A O 1
ATOM 856 N N . ARG A 1 108 ? 24.357 3.144 -14.328 1.00 88.38 108 ARG A N 1
ATOM 857 C CA . ARG A 1 108 ? 24.130 2.266 -13.178 1.00 88.38 108 ARG A CA 1
ATOM 858 C C . ARG A 1 108 ? 22.660 2.222 -12.757 1.00 88.38 108 ARG A C 1
ATOM 860 O O . ARG A 1 108 ? 22.169 1.146 -12.402 1.00 88.38 108 ARG A O 1
ATOM 867 N N . GLN A 1 109 ? 21.951 3.354 -12.743 1.00 87.06 109 GLN A N 1
ATOM 868 C CA . GLN A 1 109 ? 20.519 3.355 -12.429 1.00 87.06 109 GLN A CA 1
ATOM 869 C C . GLN A 1 109 ? 19.748 2.465 -13.406 1.00 87.06 109 GLN A C 1
ATOM 871 O O . GLN A 1 109 ? 18.940 1.646 -12.953 1.00 87.06 109 GLN A O 1
ATOM 876 N N . GLN A 1 110 ? 20.052 2.562 -14.703 1.00 86.69 110 GLN A N 1
ATOM 877 C CA . GLN A 1 110 ? 19.456 1.718 -15.737 1.00 86.69 110 GLN A CA 1
ATOM 878 C C . GLN A 1 110 ? 19.753 0.227 -15.497 1.00 86.69 110 GLN A C 1
ATOM 880 O O . GLN A 1 110 ? 18.817 -0.569 -15.402 1.00 86.69 110 GLN A O 1
ATOM 885 N N . LEU A 1 111 ? 21.019 -0.144 -15.255 1.00 84.75 111 LEU A N 1
ATOM 886 C CA . LEU A 1 111 ? 21.425 -1.524 -14.931 1.00 84.75 111 LEU A CA 1
ATOM 887 C C . LEU A 1 111 ? 20.741 -2.091 -13.680 1.00 84.75 111 LEU A C 1
ATOM 889 O O . LEU A 1 111 ? 20.450 -3.288 -13.599 1.00 84.75 111 LEU A O 1
ATOM 893 N N . SER A 1 112 ? 20.495 -1.241 -12.682 1.00 80.50 112 SER A N 1
ATOM 894 C CA . SER A 1 112 ? 19.874 -1.643 -11.418 1.00 80.50 112 SER A CA 1
ATOM 895 C C . SER A 1 112 ? 18.353 -1.828 -11.510 1.00 80.50 112 SER A C 1
ATOM 897 O O . SER A 1 112 ? 17.740 -2.385 -10.589 1.00 80.50 112 SER A O 1
ATOM 899 N N . LYS A 1 113 ? 17.718 -1.372 -12.601 1.00 80.06 113 LYS A N 1
ATOM 900 C CA . LYS A 1 113 ? 16.262 -1.426 -12.765 1.00 80.06 113 LYS A CA 1
ATOM 901 C C . LYS A 1 113 ? 15.814 -2.883 -12.906 1.00 80.06 113 LYS A C 1
ATOM 903 O O . LYS A 1 113 ? 16.346 -3.673 -13.679 1.00 80.06 113 LYS A O 1
ATOM 908 N N . SER A 1 114 ? 14.823 -3.270 -12.102 1.00 68.75 114 SER A N 1
ATOM 909 C CA . SER A 1 114 ? 14.373 -4.668 -11.986 1.00 68.75 114 SER A CA 1
ATOM 910 C C . SER A 1 114 ? 13.091 -4.974 -12.771 1.00 68.75 114 SER A C 1
ATOM 912 O O . SER A 1 114 ? 12.293 -5.812 -12.346 1.00 68.75 114 SER A O 1
ATOM 914 N N . SER A 1 115 ? 12.900 -4.323 -13.923 1.00 69.50 115 SER A N 1
ATOM 915 C CA . SER A 1 115 ? 11.746 -4.518 -14.823 1.00 69.50 115 SER A CA 1
ATOM 916 C C . SER A 1 115 ? 11.561 -5.991 -15.217 1.00 69.50 115 SER A C 1
ATOM 918 O O . SER A 1 115 ? 10.443 -6.510 -15.226 1.00 69.50 115 SER A O 1
ATOM 920 N N . ILE A 1 116 ? 12.666 -6.718 -15.393 1.00 83.38 116 ILE A N 1
ATOM 921 C CA . ILE A 1 116 ? 12.673 -8.131 -15.785 1.00 83.38 116 ILE A CA 1
ATOM 922 C C . ILE A 1 116 ? 11.937 -9.081 -14.834 1.00 83.38 116 ILE A C 1
ATOM 924 O O . ILE A 1 116 ? 11.318 -10.047 -15.278 1.00 83.38 116 ILE A O 1
ATOM 928 N N . LYS A 1 117 ? 11.969 -8.831 -13.516 1.00 89.62 117 LYS A N 1
ATOM 929 C CA . LYS A 1 117 ? 11.432 -9.788 -12.528 1.00 89.62 117 LYS A CA 1
ATOM 930 C C . LYS A 1 117 ? 9.929 -9.988 -12.698 1.00 89.62 117 LYS A C 1
ATOM 932 O O . LYS A 1 117 ? 9.423 -11.075 -12.430 1.00 89.62 117 LYS A O 1
ATOM 937 N N . LYS A 1 118 ? 9.216 -8.952 -13.148 1.00 92.69 118 LYS A N 1
ATOM 938 C CA . LYS A 1 118 ? 7.773 -9.012 -13.405 1.00 92.69 118 LYS A CA 1
ATOM 939 C C . LYS A 1 118 ? 7.472 -9.818 -14.664 1.00 92.69 118 LYS A C 1
ATOM 941 O O . LYS A 1 118 ? 6.611 -10.688 -14.601 1.00 92.69 118 LYS A O 1
ATOM 946 N N . TYR A 1 119 ? 8.229 -9.618 -15.743 1.00 95.81 119 TYR A N 1
ATOM 947 C CA . TYR A 1 119 ? 8.108 -10.425 -16.961 1.00 95.81 119 TYR A CA 1
ATOM 948 C C . TYR A 1 119 ? 8.465 -11.897 -16.727 1.00 95.81 119 TYR A C 1
ATOM 950 O O . TYR A 1 119 ? 7.740 -12.787 -17.161 1.00 95.81 119 TYR A O 1
ATOM 958 N N . GLN A 1 120 ? 9.521 -12.183 -15.963 1.00 95.50 120 GLN A N 1
ATOM 959 C CA . GLN A 1 120 ? 9.847 -13.554 -15.558 1.00 95.50 120 GLN A CA 1
ATOM 960 C C . GLN A 1 120 ? 8.733 -14.172 -14.707 1.00 95.50 120 GLN A C 1
ATOM 962 O O . GLN A 1 120 ? 8.352 -15.318 -14.929 1.00 95.50 120 GLN A O 1
ATOM 967 N N . ALA A 1 121 ? 8.166 -13.413 -13.763 1.00 95.62 121 ALA A N 1
ATOM 968 C CA . ALA A 1 121 ? 7.021 -13.876 -12.985 1.00 95.62 121 ALA A CA 1
ATOM 969 C C . ALA A 1 121 ? 5.800 -14.156 -13.876 1.00 95.62 121 ALA A C 1
ATOM 971 O O . ALA A 1 121 ? 5.136 -15.161 -13.658 1.00 95.62 121 ALA A O 1
ATOM 972 N N . MET A 1 122 ? 5.529 -13.326 -14.890 1.00 96.81 122 MET A N 1
ATOM 973 C CA . MET A 1 122 ? 4.477 -13.567 -15.887 1.00 96.81 122 MET A CA 1
ATOM 974 C C . MET A 1 122 ? 4.724 -14.865 -16.655 1.00 96.81 122 MET A C 1
ATOM 976 O O . MET A 1 122 ? 3.854 -15.732 -16.673 1.00 96.81 122 MET A O 1
AT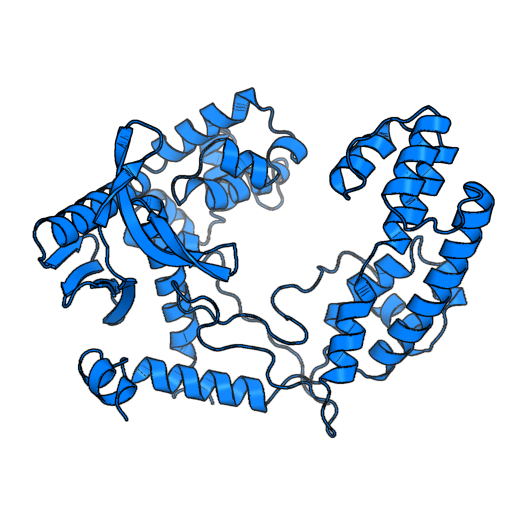OM 980 N N . LYS A 1 123 ? 5.930 -15.029 -17.213 1.00 96.62 123 LYS A N 1
ATOM 981 C CA . LYS A 1 123 ? 6.332 -16.224 -17.964 1.00 96.62 123 LYS A CA 1
ATOM 982 C C . LYS A 1 123 ? 6.218 -17.503 -17.133 1.00 96.62 123 LYS A C 1
ATOM 984 O O . LYS A 1 123 ? 5.787 -18.524 -17.647 1.00 96.62 123 LYS A O 1
ATOM 989 N N . ASN A 1 124 ? 6.560 -17.442 -15.849 1.00 96.00 124 ASN A N 1
ATOM 990 C CA . ASN A 1 124 ? 6.475 -18.595 -14.950 1.00 96.00 124 ASN A CA 1
ATOM 991 C C . ASN A 1 124 ? 5.045 -18.878 -14.459 1.00 96.00 124 ASN A C 1
ATOM 993 O O . ASN A 1 124 ? 4.761 -19.987 -14.019 1.00 96.00 124 ASN A O 1
ATOM 997 N N . ALA A 1 125 ? 4.165 -17.874 -14.467 1.00 95.38 125 ALA A N 1
ATOM 998 C CA . ALA A 1 125 ? 2.809 -17.970 -13.927 1.00 95.38 125 ALA A CA 1
ATOM 999 C C . ALA A 1 125 ? 1.743 -18.302 -14.974 1.00 95.38 125 ALA A C 1
ATOM 1001 O O . ALA A 1 125 ? 0.624 -18.667 -14.607 1.00 95.38 125 ALA A O 1
ATOM 1002 N N . VAL A 1 126 ? 2.049 -18.096 -16.256 1.00 96.38 126 VAL A N 1
ATOM 1003 C CA . VAL A 1 126 ? 1.100 -18.308 -17.344 1.00 96.38 126 VAL A CA 1
ATOM 1004 C C . VAL A 1 126 ? 0.755 -19.795 -17.467 1.00 96.38 126 VAL A C 1
ATOM 1006 O O . VAL A 1 126 ? 1.619 -20.667 -17.427 1.00 96.38 126 VAL A O 1
ATOM 1009 N N . CYS A 1 127 ? -0.534 -20.095 -17.580 1.00 96.12 127 CYS A N 1
ATOM 1010 C CA . CYS A 1 127 ? -1.034 -21.441 -17.828 1.00 96.12 127 CYS A CA 1
ATOM 1011 C C . CYS A 1 127 ? -1.168 -21.710 -19.337 1.00 96.12 127 CYS A C 1
ATOM 1013 O O . CYS A 1 127 ? -0.997 -20.813 -20.162 1.00 96.12 127 CYS A O 1
ATOM 1015 N N . ALA A 1 128 ? -1.542 -22.941 -19.694 1.00 94.69 128 ALA A N 1
ATOM 1016 C CA . ALA A 1 128 ? -1.678 -23.393 -21.083 1.00 94.69 128 ALA A CA 1
ATOM 1017 C C . ALA A 1 128 ? -2.662 -22.573 -21.945 1.00 94.69 128 ALA A C 1
ATOM 1019 O O . ALA A 1 128 ? -2.563 -22.593 -23.165 1.00 94.69 128 ALA A O 1
ATOM 1020 N N . ASP A 1 129 ? -3.594 -21.839 -21.334 1.00 94.31 129 ASP A N 1
ATOM 1021 C CA . ASP A 1 129 ? -4.558 -20.968 -22.017 1.00 94.31 129 ASP A CA 1
ATOM 1022 C C . ASP A 1 129 ? -4.127 -19.489 -22.060 1.00 94.31 129 ASP A C 1
ATOM 1024 O O . ASP A 1 129 ? -4.961 -18.596 -22.222 1.00 94.31 129 ASP A O 1
ATOM 1028 N N . SER A 1 130 ? -2.833 -19.220 -21.867 1.00 94.12 130 SER A N 1
ATOM 1029 C CA . SER A 1 130 ? -2.236 -17.877 -21.858 1.00 94.12 130 SER A CA 1
ATOM 1030 C C . SER A 1 130 ? -2.756 -16.963 -20.740 1.00 94.12 130 SER A C 1
ATOM 1032 O O . SER A 1 130 ? -2.710 -15.735 -20.853 1.00 94.12 130 SER A O 1
ATOM 1034 N N . ARG A 1 131 ? -3.247 -17.537 -19.633 1.00 96.81 131 ARG A N 1
ATOM 1035 C CA . ARG A 1 131 ? -3.720 -16.783 -18.461 1.00 96.81 131 ARG A CA 1
ATOM 1036 C C . ARG A 1 131 ? -2.876 -17.066 -17.230 1.00 96.81 131 ARG A C 1
ATOM 1038 O O . ARG A 1 131 ? -2.580 -18.218 -16.936 1.00 96.81 131 ARG A O 1
ATOM 1045 N N . ALA A 1 132 ? -2.551 -16.028 -16.466 1.00 96.62 132 ALA A N 1
ATOM 1046 C CA . ALA A 1 132 ? -1.952 -16.174 -15.142 1.00 96.62 132 ALA A CA 1
ATOM 1047 C C . ALA A 1 132 ? -3.032 -16.253 -14.057 1.00 96.62 132 ALA A C 1
ATOM 1049 O O . ALA A 1 132 ? -3.971 -15.451 -14.044 1.00 96.62 132 ALA A O 1
ATOM 1050 N N . ARG A 1 133 ? -2.876 -17.208 -13.134 1.00 96.19 133 ARG A N 1
ATOM 1051 C CA . ARG A 1 133 ? -3.834 -17.541 -12.062 1.00 96.19 133 ARG A CA 1
ATOM 1052 C C . ARG A 1 133 ? -3.197 -17.481 -10.679 1.00 96.19 133 ARG A C 1
ATOM 1054 O O . ARG A 1 133 ? -1.983 -17.602 -10.553 1.00 96.19 133 ARG A O 1
ATOM 1061 N N . GLY A 1 134 ? -4.013 -17.309 -9.637 1.00 94.88 134 GLY A N 1
ATOM 1062 C CA . GLY A 1 134 ? -3.523 -17.250 -8.249 1.00 94.88 134 GLY A CA 1
ATOM 1063 C C . GLY A 1 134 ? -2.794 -15.944 -7.901 1.00 94.88 134 GLY A C 1
ATOM 1064 O O . GLY A 1 134 ? -1.825 -15.939 -7.140 1.00 94.88 134 GLY A O 1
ATOM 1065 N N . MET A 1 135 ? -3.217 -14.826 -8.500 1.00 94.88 135 MET A N 1
ATOM 1066 C CA . MET A 1 135 ? -2.565 -13.517 -8.357 1.00 94.88 135 MET A CA 1
ATOM 1067 C C . MET A 1 135 ? -2.852 -12.821 -7.023 1.00 94.88 135 MET A C 1
ATOM 1069 O O . MET A 1 135 ? -2.144 -11.873 -6.670 1.00 94.88 135 MET A O 1
ATOM 1073 N N . PHE A 1 136 ? -3.855 -13.273 -6.273 1.00 94.88 136 PHE A N 1
ATOM 1074 C CA . PHE A 1 136 ? -4.247 -12.692 -4.996 1.00 94.88 136 PHE A CA 1
ATOM 1075 C C . PHE A 1 136 ? -4.245 -13.735 -3.883 1.00 94.88 136 PHE A C 1
ATOM 1077 O O . PHE A 1 136 ? -4.623 -14.885 -4.075 1.00 94.88 136 PHE A O 1
ATOM 1084 N N . GLN A 1 137 ? -3.824 -13.316 -2.693 1.00 94.62 137 GLN A N 1
ATOM 1085 C CA . GLN A 1 137 ? -4.018 -14.062 -1.460 1.00 94.62 137 GLN A CA 1
ATOM 1086 C C . GLN A 1 137 ? -5.159 -13.423 -0.670 1.00 94.62 137 GLN A C 1
ATOM 1088 O O . GLN A 1 137 ? -5.003 -12.303 -0.160 1.00 94.62 137 GLN A O 1
ATOM 1093 N N . PHE A 1 138 ? -6.253 -14.166 -0.496 1.00 93.75 138 PHE A N 1
ATOM 1094 C CA . PHE A 1 138 ? -7.310 -13.816 0.446 1.00 93.75 138 PHE A CA 1
ATOM 1095 C C . PHE A 1 138 ? -6.731 -13.576 1.844 1.00 93.75 138 PHE A C 1
ATOM 1097 O O . PHE A 1 138 ? -5.921 -14.364 2.340 1.00 93.75 138 PHE A O 1
ATOM 1104 N N . TYR A 1 139 ? -7.133 -12.478 2.489 1.00 91.69 139 TYR A N 1
ATOM 1105 C CA . TYR A 1 139 ? -6.664 -12.124 3.836 1.00 91.69 139 TYR A CA 1
ATOM 1106 C C . TYR A 1 139 ? -5.137 -11.975 3.974 1.00 91.69 139 TYR A C 1
ATOM 1108 O O . TYR A 1 139 ? -4.577 -12.114 5.062 1.00 91.69 139 TYR A O 1
ATOM 1116 N N . GLY A 1 140 ? -4.446 -11.632 2.885 1.00 91.19 140 GLY A N 1
ATOM 1117 C CA . GLY A 1 140 ? -2.999 -11.431 2.892 1.00 91.19 140 GLY A CA 1
ATOM 1118 C C . GLY A 1 140 ? -2.504 -10.357 3.874 1.00 91.19 140 GLY A C 1
ATOM 1119 O O . GLY A 1 140 ? -1.382 -10.449 4.374 1.00 91.19 140 GLY A O 1
ATOM 1120 N N . ALA A 1 141 ? -3.334 -9.359 4.188 1.00 90.56 141 ALA A N 1
ATOM 1121 C CA . ALA A 1 141 ? -3.103 -8.425 5.283 1.00 90.56 141 ALA A CA 1
ATOM 1122 C C . ALA A 1 141 ? -3.788 -8.920 6.569 1.00 90.56 141 ALA A C 1
ATOM 1124 O O . ALA A 1 141 ? -4.956 -8.624 6.819 1.00 90.56 141 ALA A O 1
ATOM 1125 N N . ASN A 1 142 ? -3.032 -9.608 7.430 1.00 84.25 142 ASN A N 1
ATOM 1126 C CA . ASN A 1 142 ? -3.542 -10.310 8.622 1.00 84.25 142 ASN A CA 1
ATOM 1127 C C . ASN A 1 142 ? -4.419 -9.478 9.584 1.00 84.25 142 ASN A C 1
ATOM 1129 O O . ASN A 1 142 ? -5.126 -10.057 10.401 1.00 84.25 142 ASN A O 1
ATOM 1133 N N . ARG A 1 143 ? -4.321 -8.140 9.566 1.00 88.81 143 ARG A N 1
ATOM 1134 C CA . ARG A 1 143 ? -5.082 -7.261 10.474 1.00 88.81 143 ARG A CA 1
ATOM 1135 C C . ARG A 1 143 ? -6.369 -6.773 9.822 1.00 88.81 143 ARG A C 1
ATOM 1137 O O . ARG A 1 143 ? -7.442 -7.029 10.346 1.00 88.81 143 ARG A O 1
ATOM 1144 N N . SER A 1 144 ? -6.265 -6.085 8.686 1.00 92.56 144 SER A N 1
ATOM 1145 C CA . SER A 1 144 ? -7.419 -5.481 8.014 1.00 92.56 144 SER A CA 1
ATOM 1146 C C . SER A 1 144 ? -8.234 -6.480 7.188 1.00 92.56 144 SER A C 1
ATOM 1148 O O . SER A 1 144 ? -9.412 -6.236 6.934 1.00 92.56 144 SER A O 1
ATOM 1150 N N . GLY A 1 145 ? -7.655 -7.620 6.800 1.00 91.69 145 GLY A N 1
ATOM 1151 C CA . GLY A 1 145 ? -8.294 -8.607 5.923 1.00 91.69 145 GLY A CA 1
ATOM 1152 C C . GLY A 1 145 ? -8.270 -8.223 4.440 1.00 91.69 145 GLY A C 1
ATOM 1153 O O . GLY A 1 145 ? -8.967 -8.844 3.641 1.00 91.69 145 GLY A O 1
ATOM 1154 N N . ARG A 1 146 ? -7.486 -7.205 4.050 1.00 93.25 146 ARG A N 1
ATOM 1155 C CA . ARG A 1 146 ? -7.235 -6.896 2.633 1.00 93.25 146 ARG A CA 1
ATOM 1156 C C . ARG A 1 146 ? -6.516 -8.052 1.943 1.00 93.25 146 ARG A C 1
ATOM 1158 O O . ARG A 1 146 ? -5.606 -8.653 2.522 1.00 93.25 146 ARG A O 1
ATOM 1165 N N . SER A 1 147 ? -6.893 -8.318 0.695 1.00 92.88 147 SER A N 1
ATOM 1166 C CA . SER A 1 147 ? -6.150 -9.234 -0.169 1.00 92.88 147 SER A CA 1
ATOM 1167 C C . SER A 1 147 ? -4.769 -8.661 -0.486 1.00 92.88 147 SER A C 1
ATOM 1169 O O . SER A 1 147 ? -4.605 -7.442 -0.607 1.00 92.88 147 SER A O 1
ATOM 1171 N N . SER A 1 148 ? -3.771 -9.532 -0.616 1.00 93.62 148 SER A N 1
ATOM 1172 C CA . SER A 1 148 ? -2.418 -9.142 -1.027 1.00 93.62 148 SER A CA 1
ATOM 1173 C C . SER A 1 148 ? -2.054 -9.743 -2.379 1.00 93.62 148 SER A C 1
ATOM 1175 O O . SER A 1 148 ? -2.499 -10.834 -2.725 1.00 93.62 148 SER A O 1
ATOM 1177 N N . GLY A 1 149 ? -1.236 -9.033 -3.152 1.00 93.88 149 GLY A N 1
ATOM 1178 C CA . GLY A 1 149 ? -0.716 -9.537 -4.418 1.00 93.88 149 GLY A CA 1
ATOM 1179 C C . GLY A 1 149 ? 0.267 -10.699 -4.230 1.00 93.88 149 GLY A C 1
ATOM 1180 O O . GLY A 1 149 ? 1.143 -10.671 -3.359 1.00 93.88 149 GLY A O 1
ATOM 1181 N N . LYS A 1 150 ? 0.165 -11.698 -5.104 1.00 94.00 150 LYS A N 1
ATOM 1182 C CA . LYS A 1 150 ? 1.063 -12.851 -5.217 1.00 94.00 150 LYS A CA 1
ATOM 1183 C C . LYS A 1 150 ? 1.605 -12.989 -6.627 1.00 94.00 150 LYS A C 1
ATOM 1185 O O . LYS A 1 150 ? 1.075 -12.396 -7.561 1.00 94.00 150 LYS A O 1
ATOM 1190 N N . ILE A 1 151 ? 2.685 -13.760 -6.741 1.00 94.19 151 ILE A N 1
ATOM 1191 C CA . ILE A 1 151 ? 3.345 -14.133 -7.994 1.00 94.19 151 ILE A CA 1
ATOM 1192 C C . ILE A 1 151 ? 3.820 -12.897 -8.772 1.00 94.19 151 ILE A C 1
ATOM 1194 O O . ILE A 1 151 ? 4.935 -12.436 -8.542 1.00 94.19 151 ILE A O 1
ATOM 1198 N N . ILE A 1 152 ? 2.968 -12.300 -9.609 1.00 94.06 152 ILE A N 1
ATOM 1199 C CA . ILE A 1 152 ? 3.277 -11.064 -10.337 1.00 94.06 152 ILE A CA 1
ATOM 1200 C C . ILE A 1 152 ? 3.099 -9.823 -9.442 1.00 94.06 152 ILE A C 1
ATOM 1202 O O . ILE A 1 152 ? 3.721 -8.793 -9.687 1.00 94.06 152 ILE A O 1
ATOM 1206 N N . GLN A 1 153 ? 2.316 -9.909 -8.358 1.00 93.12 153 GLN A N 1
ATOM 1207 C CA . GLN A 1 153 ? 1.977 -8.803 -7.447 1.00 93.12 153 GLN A CA 1
ATOM 1208 C C . GLN A 1 153 ? 1.354 -7.597 -8.172 1.00 93.12 153 GLN A C 1
ATOM 1210 O O . GLN A 1 153 ? 1.971 -6.533 -8.273 1.00 93.12 153 GLN A O 1
ATOM 1215 N N . LEU A 1 154 ? 0.109 -7.758 -8.630 1.00 92.50 154 LEU A N 1
ATOM 1216 C CA . LEU A 1 154 ? -0.646 -6.744 -9.386 1.00 92.50 154 LEU A CA 1
ATOM 1217 C C . LEU A 1 154 ? -0.856 -5.415 -8.634 1.00 92.50 154 LEU A C 1
ATOM 1219 O O . LEU A 1 154 ? -1.045 -4.377 -9.251 1.00 92.50 154 LEU A O 1
ATOM 1223 N N . GLN A 1 155 ? -0.783 -5.426 -7.302 1.00 90.75 155 GLN A N 1
ATOM 1224 C CA . GLN A 1 155 ? -0.878 -4.216 -6.469 1.00 90.75 155 GLN A CA 1
ATOM 1225 C C . GLN A 1 155 ? 0.393 -3.349 -6.498 1.00 90.75 155 GLN A C 1
ATOM 1227 O O . GLN A 1 155 ? 0.387 -2.241 -5.976 1.00 90.75 155 GLN A O 1
ATOM 1232 N N . ASN A 1 156 ? 1.490 -3.868 -7.054 1.00 91.00 156 ASN A N 1
ATOM 1233 C CA . ASN A 1 156 ? 2.787 -3.201 -7.122 1.00 91.00 156 ASN A CA 1
ATOM 1234 C C . ASN A 1 156 ? 3.306 -3.229 -8.567 1.00 91.00 156 ASN A C 1
ATOM 1236 O O . ASN A 1 156 ? 4.378 -3.776 -8.848 1.00 91.00 156 ASN A O 1
ATOM 1240 N N . LEU A 1 157 ? 2.474 -2.759 -9.495 1.00 91.25 157 LEU A N 1
ATOM 1241 C CA . LEU A 1 157 ? 2.862 -2.511 -10.879 1.00 91.25 157 LEU A CA 1
ATOM 1242 C C . LEU A 1 157 ? 3.385 -1.072 -11.010 1.00 91.25 157 LEU A C 1
ATOM 1244 O O . LEU A 1 157 ? 2.909 -0.193 -10.286 1.00 91.25 157 LEU A O 1
ATOM 1248 N N . PRO A 1 158 ? 4.365 -0.826 -11.894 1.00 90.38 158 PRO A N 1
ATOM 1249 C CA . PRO A 1 158 ? 4.797 0.531 -12.201 1.00 90.38 158 PRO A CA 1
ATOM 1250 C C . PRO A 1 158 ? 3.663 1.322 -12.858 1.00 90.38 158 PRO A C 1
ATOM 1252 O O . PRO A 1 158 ? 2.721 0.749 -13.408 1.00 90.38 158 PRO A O 1
ATOM 1255 N N . GLN A 1 159 ? 3.753 2.644 -12.757 1.00 87.38 159 GLN A N 1
ATOM 1256 C CA . GLN A 1 159 ? 2.845 3.555 -13.442 1.00 87.38 159 GLN A CA 1
ATOM 1257 C C . GLN A 1 159 ? 3.354 3.837 -14.856 1.00 87.38 159 GLN A C 1
ATOM 1259 O O . GLN A 1 159 ? 4.553 3.739 -15.110 1.00 87.38 159 GLN A O 1
ATOM 1264 N N . ASN A 1 160 ? 2.425 4.202 -15.737 1.00 89.88 160 ASN A N 1
ATOM 1265 C CA . ASN A 1 160 ? 2.721 4.596 -17.108 1.00 89.88 160 ASN A CA 1
ATOM 1266 C C . ASN A 1 160 ? 2.734 6.125 -17.170 1.00 89.88 160 ASN A C 1
ATOM 1268 O O . ASN A 1 160 ? 1.794 6.776 -16.702 1.00 89.88 160 ASN A O 1
ATOM 1272 N N . HIS A 1 161 ? 3.788 6.680 -17.746 1.00 88.31 161 HIS A N 1
ATOM 1273 C CA . HIS A 1 161 ? 4.019 8.112 -17.906 1.00 88.31 161 HIS A CA 1
ATOM 1274 C C . HIS A 1 161 ? 4.335 8.477 -19.361 1.00 88.31 161 HIS A C 1
ATOM 1276 O O . HIS A 1 161 ? 4.122 9.621 -19.758 1.00 88.31 161 HIS A O 1
ATOM 1282 N N . MET A 1 162 ? 4.776 7.502 -20.154 1.00 91.00 162 MET A N 1
ATOM 1283 C CA . MET A 1 162 ? 5.068 7.647 -21.571 1.00 91.00 162 MET A CA 1
ATOM 1284 C C . MET A 1 162 ? 3.823 8.042 -22.393 1.00 91.00 162 MET A C 1
ATOM 1286 O O . MET A 1 162 ? 2.785 7.375 -22.291 1.00 91.00 162 MET A O 1
ATOM 1290 N N . PRO A 1 163 ? 3.912 9.093 -23.234 1.00 91.25 163 PRO A N 1
ATOM 1291 C CA . PRO A 1 163 ? 2.794 9.554 -24.058 1.00 91.25 163 PRO A CA 1
ATOM 1292 C C . PRO A 1 163 ? 2.472 8.610 -25.230 1.00 91.25 163 PRO A C 1
ATOM 1294 O O . PRO 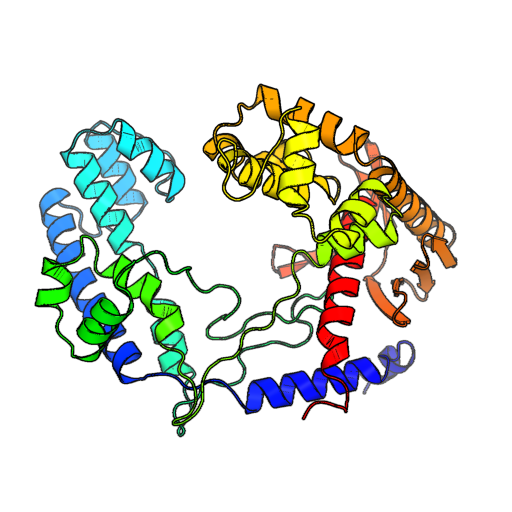A 1 163 ? 1.321 8.518 -25.647 1.00 91.25 163 PRO A O 1
ATOM 1297 N N . ASP A 1 164 ? 3.470 7.889 -25.736 1.00 95.00 164 ASP A N 1
ATOM 1298 C CA . ASP A 1 164 ? 3.453 7.025 -26.923 1.00 95.00 164 ASP A CA 1
ATOM 1299 C C . ASP A 1 164 ? 3.570 5.529 -26.561 1.00 95.00 164 ASP A C 1
ATOM 1301 O O . ASP A 1 164 ? 4.221 4.721 -27.226 1.00 95.00 164 ASP A O 1
ATOM 1305 N N . LEU A 1 165 ? 2.894 5.145 -25.472 1.00 94.56 165 LEU A N 1
ATOM 1306 C CA . LEU A 1 165 ? 2.943 3.801 -24.888 1.00 94.56 165 LEU A CA 1
ATOM 1307 C C . LEU A 1 165 ? 2.577 2.685 -25.885 1.00 94.56 165 LEU A C 1
ATOM 1309 O O . LEU A 1 165 ? 3.126 1.586 -25.824 1.00 94.56 165 LEU A O 1
ATOM 1313 N N . GLU A 1 166 ? 1.639 2.943 -26.799 1.00 95.50 166 GLU A N 1
ATOM 1314 C CA . GLU A 1 166 ? 1.218 1.970 -27.814 1.00 95.50 166 GLU A CA 1
ATOM 1315 C C . GLU A 1 166 ? 2.322 1.715 -28.850 1.00 95.50 166 GLU A C 1
ATOM 1317 O O . GLU A 1 166 ? 2.584 0.564 -29.207 1.00 95.50 166 GLU A O 1
ATOM 1322 N N . GLN A 1 167 ? 3.007 2.770 -29.294 1.00 96.94 167 GLN A N 1
ATOM 1323 C CA . GLN A 1 167 ? 4.112 2.686 -30.246 1.00 96.94 167 GLN A CA 1
ATOM 1324 C C . GLN A 1 167 ? 5.284 1.918 -29.629 1.00 96.94 167 GLN A C 1
ATOM 1326 O O . GLN A 1 167 ? 5.739 0.933 -30.217 1.00 96.94 167 GLN A O 1
ATOM 1331 N N . ALA A 1 168 ? 5.685 2.275 -28.404 1.00 96.81 168 ALA A N 1
ATOM 1332 C CA . ALA A 1 168 ? 6.709 1.554 -27.649 1.00 96.81 168 ALA A CA 1
ATOM 1333 C C . ALA A 1 168 ? 6.370 0.065 -27.496 1.00 96.81 168 ALA A C 1
ATOM 1335 O O . ALA A 1 168 ? 7.201 -0.813 -27.742 1.00 96.81 168 ALA A O 1
ATOM 1336 N N . ARG A 1 169 ? 5.115 -0.240 -27.142 1.00 97.38 169 ARG A N 1
ATOM 1337 C CA . ARG A 1 169 ? 4.634 -1.619 -27.008 1.00 97.38 169 ARG A CA 1
ATOM 1338 C C . ARG A 1 169 ? 4.759 -2.398 -28.315 1.00 97.38 169 ARG A C 1
ATOM 1340 O O . ARG A 1 169 ? 5.145 -3.564 -28.283 1.00 97.38 169 ARG A O 1
ATOM 1347 N N . ASN A 1 170 ? 4.432 -1.784 -29.450 1.00 97.75 170 ASN A N 1
ATOM 1348 C CA . ASN A 1 170 ? 4.506 -2.426 -30.763 1.00 97.75 170 ASN A CA 1
ATOM 1349 C C . ASN A 1 170 ? 5.956 -2.693 -31.200 1.00 97.75 170 ASN A C 1
ATOM 1351 O O . ASN A 1 170 ? 6.233 -3.744 -31.785 1.00 97.75 170 ASN A O 1
ATOM 1355 N N . LEU A 1 171 ? 6.896 -1.809 -30.855 1.00 97.75 171 LEU A N 1
ATOM 1356 C CA . LEU A 1 171 ? 8.329 -2.042 -31.072 1.00 97.75 171 LEU A CA 1
ATOM 1357 C C . LEU A 1 171 ? 8.830 -3.231 -30.249 1.00 97.75 171 LEU A C 1
ATOM 1359 O O . LEU A 1 171 ? 9.436 -4.149 -30.801 1.00 97.75 171 LEU A O 1
ATOM 1363 N N . VAL A 1 172 ? 8.477 -3.280 -28.959 1.00 97.19 172 VAL A N 1
ATOM 1364 C CA . VAL A 1 172 ? 8.812 -4.425 -28.099 1.00 97.19 172 VAL A CA 1
ATOM 1365 C C . VAL A 1 172 ? 8.192 -5.706 -28.643 1.00 97.19 172 VAL A C 1
ATOM 1367 O O . VAL A 1 172 ? 8.890 -6.698 -28.822 1.00 97.19 172 VAL A O 1
ATOM 1370 N N . LYS A 1 173 ? 6.898 -5.687 -28.977 1.00 97.69 173 LYS A N 1
ATOM 1371 C CA . LYS A 1 173 ? 6.188 -6.862 -29.493 1.00 97.69 173 LYS A CA 1
ATOM 1372 C C . LYS A 1 173 ? 6.789 -7.396 -30.798 1.00 97.69 173 LYS A C 1
ATOM 1374 O O . LYS A 1 173 ? 6.840 -8.607 -30.985 1.00 97.69 173 LYS A O 1
ATOM 1379 N N . SER A 1 174 ? 7.246 -6.513 -31.686 1.00 97.31 174 SER A N 1
ATOM 1380 C CA . SER A 1 174 ? 7.865 -6.900 -32.962 1.00 97.31 174 SER A CA 1
ATOM 1381 C C . SER A 1 174 ? 9.335 -7.318 -32.841 1.00 97.31 174 SER A C 1
ATOM 1383 O O . SER A 1 174 ? 9.894 -7.820 -33.812 1.00 97.31 174 SER A O 1
ATOM 1385 N N . GLY A 1 175 ? 9.958 -7.168 -31.666 1.00 96.75 175 GLY A N 1
ATOM 1386 C CA . GLY A 1 175 ? 11.365 -7.517 -31.468 1.00 96.75 175 GLY A CA 1
ATOM 1387 C C . GLY A 1 175 ? 12.352 -6.456 -31.968 1.00 96.75 175 GLY A C 1
ATOM 1388 O O . GLY A 1 175 ? 13.538 -6.751 -32.054 1.00 96.75 175 GLY A O 1
ATOM 1389 N N . ASN A 1 176 ? 11.894 -5.243 -32.297 1.00 96.88 176 ASN A N 1
ATOM 1390 C CA . ASN A 1 176 ? 12.727 -4.191 -32.887 1.00 96.88 176 ASN A CA 1
ATOM 1391 C C . ASN A 1 176 ? 13.484 -3.404 -31.803 1.00 96.88 176 ASN A C 1
ATOM 1393 O O . ASN A 1 176 ? 13.042 -2.339 -31.364 1.00 96.88 176 ASN A O 1
ATOM 1397 N N . TYR A 1 177 ? 14.594 -3.973 -31.330 1.00 95.62 177 TYR A N 1
ATOM 1398 C CA . TYR A 1 177 ? 15.422 -3.370 -30.285 1.00 95.62 177 TYR A CA 1
ATOM 1399 C C . TYR A 1 177 ? 16.113 -2.094 -30.775 1.00 95.62 177 TYR A C 1
ATOM 1401 O O . TYR A 1 177 ? 16.158 -1.108 -30.047 1.00 95.62 177 TYR A O 1
ATOM 1409 N N . GLU A 1 178 ? 16.607 -2.090 -32.012 1.00 95.69 178 GLU A N 1
ATOM 1410 C CA . GLU A 1 178 ? 17.359 -0.978 -32.591 1.00 95.69 178 GLU A CA 1
ATOM 1411 C C . GLU A 1 178 ? 16.509 0.293 -32.647 1.00 95.69 178 GLU A C 1
ATOM 1413 O O . GLU A 1 178 ? 16.950 1.356 -32.215 1.00 95.69 178 GLU A O 1
ATOM 1418 N N . ALA A 1 179 ? 15.256 0.190 -33.100 1.00 95.94 179 ALA A N 1
ATOM 1419 C CA . ALA A 1 179 ? 14.346 1.331 -33.090 1.00 95.94 179 ALA A CA 1
ATOM 1420 C C . ALA A 1 179 ? 14.020 1.793 -31.664 1.00 95.94 179 ALA A C 1
ATOM 1422 O O . ALA A 1 179 ? 13.919 2.992 -31.422 1.00 95.94 179 ALA A O 1
ATOM 1423 N N . LEU A 1 180 ? 13.868 0.863 -30.715 1.00 94.56 180 LEU A N 1
ATOM 1424 C CA . LEU A 1 180 ? 13.606 1.203 -29.317 1.00 94.56 180 LEU A CA 1
ATOM 1425 C C . LEU A 1 180 ? 14.774 1.992 -28.709 1.00 94.56 180 LEU A C 1
ATOM 1427 O O . LEU A 1 180 ? 14.562 2.977 -28.013 1.00 94.56 180 LEU A O 1
ATOM 1431 N N . GLU A 1 181 ? 16.003 1.581 -29.000 1.00 94.50 181 GLU A N 1
ATOM 1432 C CA . GLU A 1 181 ? 17.213 2.256 -28.537 1.00 94.50 181 GLU A CA 1
ATOM 1433 C C . GLU A 1 181 ? 17.420 3.624 -29.200 1.00 94.50 181 GLU A C 1
ATOM 1435 O O . GLU A 1 181 ? 17.894 4.553 -28.557 1.00 94.50 181 GLU A O 1
ATOM 1440 N N . MET A 1 182 ? 17.040 3.774 -30.471 1.00 94.62 182 MET A N 1
ATOM 1441 C CA . MET A 1 182 ? 17.131 5.058 -31.172 1.00 94.62 182 MET A CA 1
ATOM 1442 C C . MET A 1 182 ? 16.079 6.077 -30.716 1.00 94.62 182 MET A C 1
ATOM 1444 O O . MET A 1 182 ? 16.319 7.278 -30.814 1.00 94.62 182 MET A O 1
ATOM 1448 N N . LEU A 1 183 ? 14.898 5.613 -30.296 1.00 94.81 183 LEU A N 1
ATOM 1449 C CA . LEU A 1 183 ? 13.747 6.474 -30.000 1.00 94.81 183 LEU A CA 1
ATOM 1450 C C . LEU A 1 183 ? 13.604 6.826 -28.517 1.00 94.81 183 LEU A C 1
ATOM 1452 O O . LEU A 1 183 ? 12.946 7.817 -28.205 1.00 94.81 183 LEU A O 1
ATOM 1456 N N . TYR A 1 184 ? 14.184 6.033 -27.613 1.00 93.12 184 TYR A N 1
ATOM 1457 C CA . TYR A 1 184 ? 14.039 6.225 -26.172 1.00 93.12 184 TYR A CA 1
ATOM 1458 C C . TYR A 1 184 ? 15.394 6.247 -25.465 1.00 93.12 184 TYR A C 1
ATOM 1460 O O . TYR A 1 184 ? 16.228 5.372 -25.673 1.00 93.12 184 TYR A O 1
ATOM 1468 N N . ASP A 1 185 ? 15.549 7.173 -24.516 1.00 88.94 185 ASP A N 1
ATOM 1469 C CA . ASP A 1 185 ? 16.786 7.361 -23.740 1.00 88.94 185 ASP A CA 1
ATOM 1470 C C . ASP A 1 185 ? 17.168 6.147 -22.868 1.00 88.94 185 ASP A C 1
ATOM 1472 O O . ASP A 1 185 ? 18.304 6.013 -22.412 1.00 88.94 185 ASP A O 1
ATOM 1476 N N . SER A 1 186 ? 16.200 5.278 -22.558 1.00 90.75 186 SER A N 1
ATOM 1477 C CA . SER A 1 186 ? 16.386 4.164 -21.627 1.00 90.75 186 SER A CA 1
ATOM 1478 C C . SER A 1 186 ? 15.445 3.006 -21.938 1.00 90.75 186 SER A C 1
ATOM 1480 O O . SER A 1 186 ? 14.299 2.961 -21.482 1.00 90.75 186 SER A O 1
ATOM 1482 N N . VAL A 1 187 ? 15.952 1.996 -22.648 1.00 92.69 187 VAL A N 1
ATOM 1483 C CA . VAL A 1 187 ? 15.222 0.738 -22.885 1.00 92.69 187 VAL A CA 1
ATOM 1484 C C . VAL A 1 187 ? 14.717 0.106 -21.573 1.00 92.69 187 VAL A C 1
ATOM 1486 O O . VAL A 1 187 ? 13.539 -0.254 -21.511 1.00 92.69 187 VAL A O 1
ATOM 1489 N N . PRO A 1 188 ? 15.503 0.014 -20.476 1.00 92.31 188 PRO A N 1
ATOM 1490 C CA . PRO A 1 188 ? 15.002 -0.534 -19.212 1.00 92.31 188 PRO A CA 1
ATOM 1491 C C . PRO A 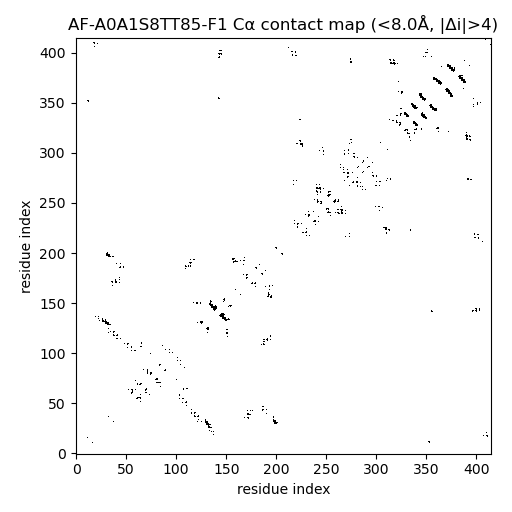1 188 ? 13.819 0.245 -18.620 1.00 92.31 188 PRO A C 1
ATOM 1493 O O . PRO A 1 188 ? 12.983 -0.335 -17.916 1.00 92.31 188 PRO A O 1
ATOM 1496 N N . GLU A 1 189 ? 13.737 1.554 -18.870 1.00 91.31 189 GLU A N 1
ATOM 1497 C CA . GLU A 1 189 ? 12.600 2.383 -18.478 1.00 91.31 189 GLU A CA 1
ATOM 1498 C C . GLU A 1 189 ? 11.364 2.097 -19.313 1.00 91.31 189 GLU A C 1
ATOM 1500 O O . GLU A 1 189 ? 10.321 1.803 -18.727 1.00 91.31 189 GLU A O 1
ATOM 1505 N N . VAL A 1 190 ? 11.510 2.049 -20.638 1.00 94.12 190 VAL A N 1
ATOM 1506 C CA . VAL A 1 190 ? 10.429 1.658 -21.548 1.00 94.12 190 VAL A CA 1
ATOM 1507 C C . VAL A 1 190 ? 9.863 0.295 -21.150 1.00 94.12 190 VAL A C 1
ATOM 1509 O O . VAL A 1 190 ? 8.667 0.151 -20.901 1.00 94.12 190 VAL A O 1
ATOM 1512 N N . LEU A 1 191 ? 10.731 -0.706 -20.977 1.00 95.38 191 LEU A N 1
ATOM 1513 C CA . LEU A 1 191 ? 10.318 -2.047 -20.566 1.00 95.38 191 LEU A CA 1
ATOM 1514 C C . LEU A 1 191 ? 9.626 -2.044 -19.199 1.00 95.38 191 LEU A C 1
ATOM 1516 O O . LEU A 1 191 ? 8.710 -2.836 -18.988 1.00 95.38 191 LEU A O 1
ATOM 1520 N N . SER A 1 192 ? 10.034 -1.176 -18.269 1.00 93.75 192 SER A N 1
ATOM 1521 C CA . SER A 1 192 ? 9.374 -1.031 -16.970 1.00 93.75 192 SER A CA 1
ATOM 1522 C C . SER A 1 192 ? 7.954 -0.483 -17.115 1.00 93.75 192 SER A C 1
ATOM 1524 O O . SER A 1 192 ? 7.033 -1.046 -16.530 1.00 93.75 192 SER A O 1
ATOM 1526 N N . GLU A 1 193 ? 7.758 0.591 -17.876 1.00 94.00 193 GLU A N 1
ATOM 1527 C CA . GLU A 1 193 ? 6.435 1.199 -18.077 1.00 94.00 193 GLU A CA 1
ATOM 1528 C C . GLU A 1 193 ? 5.490 0.319 -18.900 1.00 94.00 193 GLU A C 1
ATOM 1530 O O . GLU A 1 193 ? 4.277 0.382 -18.737 1.00 94.00 193 GLU A O 1
ATOM 1535 N N . LEU A 1 194 ? 6.021 -0.575 -19.733 1.00 95.75 194 LEU A N 1
ATOM 1536 C CA . LEU A 1 194 ? 5.203 -1.503 -20.510 1.00 95.75 194 LEU A CA 1
ATOM 1537 C C . LEU A 1 194 ? 4.674 -2.697 -19.703 1.00 95.75 194 LEU A C 1
ATOM 1539 O O . LEU A 1 194 ? 3.776 -3.391 -20.186 1.00 95.75 194 LEU A O 1
ATOM 1543 N N . ILE A 1 195 ? 5.142 -2.918 -18.466 1.00 95.81 195 ILE A N 1
ATOM 1544 C CA . ILE A 1 195 ? 4.730 -4.061 -17.627 1.00 95.81 195 ILE A CA 1
ATOM 1545 C C . ILE A 1 195 ? 3.197 -4.183 -17.512 1.00 95.81 195 ILE A C 1
ATOM 1547 O O . ILE A 1 195 ? 2.683 -5.285 -17.716 1.00 95.81 195 ILE A O 1
ATOM 1551 N N . PRO A 1 196 ? 2.421 -3.119 -17.213 1.00 95.00 196 PRO A N 1
ATOM 1552 C CA . PRO A 1 196 ? 0.965 -3.228 -17.128 1.00 95.00 196 PRO A CA 1
ATOM 1553 C C . PRO A 1 196 ? 0.301 -3.575 -18.469 1.00 95.00 196 PRO A C 1
ATOM 1555 O O . PRO A 1 196 ? -0.772 -4.170 -18.480 1.00 95.00 196 PRO A O 1
ATOM 1558 N N . THR A 1 197 ? 0.937 -3.250 -19.599 1.00 95.38 197 THR A N 1
ATOM 1559 C CA . THR A 1 197 ? 0.402 -3.493 -20.954 1.00 95.38 197 THR A CA 1
ATOM 1560 C C . THR A 1 197 ? 0.550 -4.945 -21.423 1.00 95.38 197 THR A C 1
ATOM 1562 O O . THR A 1 197 ? -0.024 -5.334 -22.446 1.00 95.38 197 THR A O 1
ATOM 1565 N N . ALA A 1 198 ? 1.314 -5.755 -20.681 1.00 96.19 198 ALA A N 1
ATOM 1566 C CA . ALA A 1 198 ? 1.408 -7.194 -20.903 1.00 96.19 198 ALA A CA 1
ATOM 1567 C C . ALA A 1 198 ? 0.102 -7.911 -20.530 1.00 96.19 198 ALA A C 1
ATOM 1569 O O . ALA A 1 198 ? -0.169 -8.995 -21.037 1.00 96.19 198 ALA A O 1
ATOM 1570 N N . PHE A 1 199 ? -0.726 -7.315 -19.669 1.00 96.69 199 PHE A N 1
ATOM 1571 C CA . PHE A 1 199 ? -2.058 -7.829 -19.378 1.00 96.69 199 PHE A CA 1
ATOM 1572 C C . PHE A 1 199 ? -3.033 -7.386 -20.462 1.00 96.69 199 PHE A C 1
ATOM 1574 O O . PHE A 1 199 ? -3.153 -6.195 -20.746 1.00 96.69 199 PHE A O 1
ATOM 1581 N N . ILE A 1 200 ? -3.764 -8.337 -21.037 1.00 96.56 200 ILE A N 1
ATOM 1582 C CA . ILE A 1 200 ? -4.696 -8.076 -22.138 1.00 96.56 200 ILE A CA 1
ATOM 1583 C C . ILE A 1 200 ? -6.093 -8.623 -21.829 1.00 96.56 200 ILE A C 1
ATOM 1585 O O . ILE A 1 200 ? -6.231 -9.624 -21.114 1.00 96.56 200 ILE A O 1
ATOM 1589 N N . PRO A 1 201 ? -7.163 -7.978 -22.325 1.00 96.06 201 PRO A N 1
ATOM 1590 C CA . PRO A 1 201 ? -8.495 -8.552 -22.240 1.00 96.06 201 PRO A CA 1
ATOM 1591 C C . PRO A 1 201 ? -8.604 -9.780 -23.156 1.00 96.06 201 PRO A C 1
ATOM 1593 O O . PRO A 1 201 ? -7.802 -9.988 -24.066 1.00 96.06 201 PRO A O 1
ATOM 1596 N N . ARG A 1 202 ? -9.632 -10.605 -22.933 1.00 91.44 202 ARG A N 1
ATOM 1597 C CA . ARG A 1 202 ? -9.992 -11.675 -23.877 1.00 91.44 202 ARG A CA 1
ATOM 1598 C C . ARG A 1 202 ? -10.307 -11.056 -25.256 1.00 91.44 202 ARG A C 1
ATOM 1600 O O . ARG A 1 202 ? -10.887 -9.970 -25.282 1.00 91.44 202 ARG A O 1
ATOM 1607 N N . PRO A 1 203 ? -10.022 -11.737 -26.384 1.00 91.00 203 PRO A N 1
ATOM 1608 C CA . PRO A 1 203 ? -10.441 -11.268 -27.705 1.00 91.00 203 PRO A CA 1
ATOM 1609 C C . PRO A 1 203 ? -11.928 -10.891 -27.749 1.00 91.00 203 PRO A C 1
ATOM 1611 O O . PRO A 1 203 ? -12.770 -11.658 -27.282 1.00 91.00 203 PRO A O 1
ATOM 1614 N N . GLY A 1 204 ? -12.238 -9.704 -28.280 1.00 94.94 204 GLY A N 1
ATOM 1615 C CA . GLY A 1 204 ? -13.597 -9.145 -28.322 1.00 94.94 204 GLY A CA 1
ATOM 1616 C C . GLY A 1 204 ? -14.064 -8.453 -27.033 1.00 94.94 204 GLY A C 1
ATOM 1617 O O . GLY A 1 204 ? -15.195 -7.980 -26.977 1.00 94.94 204 GLY A O 1
ATOM 1618 N N . TYR A 1 205 ? -13.217 -8.368 -26.002 1.00 95.50 205 TYR A N 1
ATOM 1619 C CA . TYR A 1 205 ? -13.526 -7.712 -24.729 1.00 95.50 205 TYR A CA 1
ATOM 1620 C C . TYR A 1 205 ? -12.587 -6.533 -24.462 1.00 95.50 205 TYR A C 1
ATOM 1622 O O . TYR A 1 205 ? -11.522 -6.400 -25.060 1.00 95.50 205 TYR A O 1
ATOM 1630 N N . LYS A 1 206 ? -12.973 -5.696 -23.497 1.00 95.62 206 LYS A N 1
ATOM 1631 C CA . LYS A 1 206 ? -12.157 -4.610 -22.944 1.00 95.62 206 LYS A CA 1
ATOM 1632 C C . LYS A 1 206 ? -12.048 -4.749 -21.430 1.00 95.62 206 LYS A C 1
ATOM 1634 O O . LYS A 1 206 ? -12.928 -5.334 -20.798 1.00 95.62 206 LYS A O 1
ATOM 1639 N N . PHE A 1 207 ? -10.995 -4.188 -20.845 1.00 94.69 207 PHE A N 1
ATOM 1640 C CA . PHE A 1 207 ? -10.949 -4.011 -19.398 1.00 94.69 207 PHE A CA 1
ATOM 1641 C C . PHE A 1 207 ? -11.891 -2.888 -18.963 1.00 94.69 207 PHE A C 1
ATOM 1643 O O . PHE A 1 207 ? -12.035 -1.875 -19.646 1.00 94.69 207 PHE A O 1
ATOM 1650 N N . VAL A 1 208 ? -12.523 -3.081 -17.808 1.00 94.19 208 VAL A N 1
ATOM 1651 C CA . VAL A 1 208 ? -13.320 -2.066 -17.119 1.00 94.19 208 VAL A CA 1
ATOM 1652 C C . VAL A 1 208 ? -12.728 -1.910 -15.730 1.00 94.19 208 VAL A C 1
ATOM 1654 O O . VAL A 1 208 ? -12.553 -2.898 -15.017 1.00 94.19 208 VAL A O 1
ATOM 1657 N N . VAL A 1 209 ? -12.397 -0.675 -15.365 1.00 90.50 209 VAL A N 1
ATOM 1658 C CA . VAL A 1 209 ? -11.833 -0.343 -14.058 1.00 90.50 209 VAL A CA 1
ATOM 1659 C C . VAL A 1 209 ? -12.879 0.435 -13.276 1.00 90.50 209 VAL A C 1
ATOM 1661 O O . VAL A 1 209 ? -13.366 1.463 -13.741 1.00 90.50 209 VAL A O 1
ATOM 1664 N N . ALA A 1 210 ? -13.214 -0.064 -12.091 1.00 91.12 210 ALA A N 1
ATOM 1665 C CA . ALA A 1 210 ? -14.045 0.621 -11.115 1.00 91.12 210 ALA A CA 1
ATOM 1666 C C . ALA A 1 210 ? -13.220 0.812 -9.839 1.00 91.12 210 ALA A C 1
ATOM 1668 O O . ALA A 1 210 ? -12.641 -0.149 -9.333 1.00 91.12 210 ALA A O 1
ATOM 1669 N N . ASP A 1 211 ? -13.151 2.047 -9.345 1.00 90.75 211 ASP A N 1
ATOM 1670 C CA . ASP A 1 211 ? -12.350 2.417 -8.177 1.00 90.75 211 ASP A CA 1
ATOM 1671 C C . ASP A 1 211 ? -13.189 3.184 -7.150 1.00 90.75 211 ASP A C 1
ATOM 1673 O O . ASP A 1 211 ? -14.070 3.973 -7.502 1.00 90.75 211 ASP A O 1
ATOM 1677 N N . PHE A 1 212 ? -12.893 2.969 -5.867 1.00 90.88 212 PHE A N 1
ATOM 1678 C CA . PHE A 1 212 ? -13.505 3.722 -4.779 1.00 90.88 212 PHE A CA 1
ATOM 1679 C C . PHE A 1 212 ? -12.625 4.914 -4.389 1.00 90.88 212 PHE A C 1
ATOM 1681 O O . PHE A 1 212 ? -11.753 4.823 -3.518 1.00 90.88 212 PHE A O 1
ATOM 1688 N N . SER A 1 213 ? -12.930 6.069 -4.980 1.00 90.00 213 SER A N 1
ATOM 1689 C CA . SER A 1 213 ? -12.225 7.331 -4.749 1.00 90.00 213 SER A CA 1
ATOM 1690 C C . SER A 1 213 ? -12.106 7.691 -3.263 1.00 90.00 213 SER A C 1
ATOM 1692 O O . SER A 1 213 ? -13.093 8.052 -2.610 1.00 90.00 213 SER A O 1
ATOM 1694 N N . ALA A 1 214 ? -10.870 7.660 -2.753 1.00 90.88 214 ALA A N 1
ATOM 1695 C CA . ALA A 1 214 ? -10.503 8.043 -1.386 1.00 90.88 214 ALA A CA 1
ATOM 1696 C C . ALA A 1 214 ? -11.318 7.323 -0.288 1.00 90.88 214 ALA A C 1
ATOM 1698 O O . ALA A 1 214 ? -11.663 7.928 0.730 1.00 90.88 214 ALA A O 1
ATOM 1699 N N . ILE A 1 215 ? -11.620 6.031 -0.477 1.00 94.44 215 ILE A N 1
ATOM 1700 C CA . ILE A 1 215 ? -12.492 5.261 0.427 1.00 94.44 215 ILE A CA 1
ATOM 1701 C C . ILE A 1 215 ? -12.081 5.330 1.899 1.00 94.44 215 ILE A C 1
ATOM 1703 O O . ILE A 1 215 ? -12.929 5.541 2.759 1.00 94.44 215 ILE A O 1
ATOM 1707 N N . GLU A 1 216 ? -10.787 5.233 2.201 1.00 95.06 216 GLU A N 1
ATOM 1708 C CA . GLU A 1 216 ? -10.308 5.282 3.585 1.00 95.06 216 GLU A CA 1
ATOM 1709 C C . GLU A 1 216 ? -10.550 6.650 4.227 1.00 95.06 216 GLU A C 1
ATOM 1711 O O . GLU A 1 216 ? -10.993 6.720 5.369 1.00 95.06 216 GLU A O 1
ATOM 1716 N N . ALA A 1 217 ? -10.347 7.741 3.481 1.00 94.38 217 ALA A N 1
ATOM 1717 C CA . ALA A 1 217 ? -10.626 9.087 3.973 1.00 94.38 217 ALA A CA 1
ATOM 1718 C C . ALA A 1 217 ? -12.129 9.290 4.213 1.00 94.38 217 ALA A C 1
ATOM 1720 O O . ALA A 1 217 ? -12.512 9.910 5.206 1.00 94.38 217 ALA A O 1
ATOM 1721 N N . ARG A 1 218 ? -12.986 8.726 3.352 1.00 95.69 218 ARG A N 1
ATOM 1722 C CA . ARG A 1 218 ? -14.447 8.743 3.534 1.00 95.69 218 ARG A CA 1
ATOM 1723 C C . ARG A 1 218 ? -14.864 7.968 4.780 1.00 95.69 218 ARG A C 1
ATOM 1725 O O . ARG A 1 218 ? -15.604 8.498 5.600 1.00 95.69 218 ARG A O 1
ATOM 1732 N N . VAL A 1 219 ? -14.354 6.748 4.951 1.00 96.81 219 VAL A N 1
ATOM 1733 C CA . VAL A 1 219 ? -14.646 5.904 6.119 1.00 96.81 219 VAL A CA 1
ATOM 1734 C C . VAL A 1 219 ? -14.155 6.565 7.406 1.00 96.81 219 VAL A C 1
ATOM 1736 O O . VAL A 1 219 ? -14.913 6.633 8.368 1.00 96.81 219 VAL A O 1
ATOM 1739 N N . LEU A 1 220 ? -12.931 7.102 7.424 1.00 97.25 220 LEU A N 1
ATOM 1740 C CA . LEU A 1 220 ? -12.389 7.825 8.577 1.00 97.25 220 LEU A CA 1
ATOM 1741 C C . LEU A 1 220 ? -13.270 9.024 8.952 1.00 97.25 220 LEU A C 1
ATOM 1743 O O . LEU A 1 220 ? -13.643 9.168 10.113 1.00 97.25 220 LEU A O 1
ATOM 1747 N N . SER A 1 221 ? -13.638 9.848 7.967 1.00 96.00 221 SER A N 1
ATOM 1748 C CA . SER A 1 221 ? -14.461 11.050 8.178 1.00 96.00 221 SER A CA 1
ATOM 1749 C C . SER A 1 221 ? -15.875 10.711 8.645 1.00 96.00 221 SER A C 1
ATOM 1751 O O . SER A 1 221 ? -16.434 11.404 9.495 1.00 96.00 221 SER A O 1
ATOM 1753 N N . HIS A 1 222 ? -16.446 9.624 8.122 1.00 96.94 222 HIS A N 1
ATOM 1754 C CA . HIS A 1 222 ? -17.752 9.136 8.537 1.00 96.94 222 HIS A CA 1
ATOM 1755 C C . HIS A 1 222 ? -17.719 8.605 9.972 1.00 96.94 222 HIS A C 1
ATOM 1757 O O . HIS A 1 222 ? -18.521 9.036 10.793 1.00 96.94 222 HIS A O 1
ATOM 1763 N N . LEU A 1 223 ? -16.772 7.724 10.310 1.00 97.56 223 LEU A N 1
ATOM 1764 C CA . LEU A 1 223 ? -16.666 7.172 11.664 1.00 97.56 223 LEU A CA 1
ATOM 1765 C C . LEU A 1 223 ? -16.411 8.263 12.698 1.00 97.56 223 LEU A C 1
ATOM 1767 O O . LEU A 1 223 ? -17.057 8.258 13.735 1.00 97.56 223 LEU A O 1
ATOM 1771 N N . ALA A 1 224 ? -15.528 9.213 12.394 1.00 97.50 224 ALA A N 1
ATOM 1772 C CA . ALA A 1 224 ? -15.238 10.334 13.276 1.00 97.50 224 ALA A CA 1
ATOM 1773 C C . ALA A 1 224 ? -16.344 11.402 13.303 1.00 97.50 224 ALA A C 1
ATOM 1775 O O . ALA A 1 224 ? -16.267 12.312 14.114 1.00 97.50 224 ALA A O 1
ATOM 1776 N N . GLN A 1 225 ? -17.352 11.344 12.423 1.00 96.81 225 GLN A N 1
ATOM 1777 C CA . GLN A 1 225 ? -18.352 12.412 12.260 1.00 96.81 225 GLN A CA 1
ATOM 1778 C C . GLN A 1 225 ? -17.708 13.787 11.972 1.00 96.81 225 GLN A C 1
ATOM 1780 O O . GLN A 1 225 ? -18.118 14.825 12.496 1.00 96.81 225 GLN A O 1
ATOM 1785 N N . GLU A 1 226 ? -16.679 13.813 11.120 1.00 96.94 226 GLU A N 1
ATOM 1786 C CA . GLU A 1 226 ? -15.967 15.041 10.747 1.00 96.94 226 GLU A CA 1
ATOM 1787 C C . GLU A 1 226 ? -16.770 15.829 9.697 1.00 96.94 226 GLU A C 1
ATOM 1789 O O . GLU A 1 226 ? -16.730 15.559 8.491 1.00 96.94 226 GLU A O 1
ATOM 1794 N N . SER A 1 227 ? -17.570 16.783 10.175 1.00 95.19 227 SER A N 1
ATOM 1795 C CA . SER A 1 227 ? -18.665 17.385 9.403 1.00 95.19 227 SER A CA 1
ATOM 1796 C C . SER A 1 227 ? -18.213 18.109 8.132 1.00 95.19 227 SER A C 1
ATOM 1798 O O . SER A 1 227 ? -18.858 17.973 7.091 1.00 95.19 227 SER A O 1
ATOM 1800 N N . TRP A 1 228 ? -17.105 18.851 8.176 1.00 94.44 228 TRP A N 1
ATOM 1801 C CA . TRP A 1 228 ? -16.625 19.609 7.020 1.00 94.44 228 TRP A CA 1
ATOM 1802 C C . TRP A 1 228 ? -16.149 18.678 5.900 1.00 94.44 228 TRP A C 1
ATOM 1804 O O . TRP A 1 228 ? -16.474 18.897 4.734 1.00 94.44 228 TRP A O 1
ATOM 1814 N N . ARG A 1 229 ? -15.469 17.580 6.250 1.00 94.44 229 ARG A N 1
ATOM 1815 C CA . ARG A 1 229 ? -15.042 16.560 5.285 1.00 94.44 229 ARG A CA 1
ATOM 1816 C C . ARG A 1 229 ? -16.228 15.852 4.666 1.00 94.44 229 ARG A C 1
ATOM 1818 O O . ARG A 1 229 ? -16.271 15.664 3.454 1.00 94.44 229 ARG A O 1
ATOM 1825 N N . ASN A 1 230 ? -17.215 15.500 5.488 1.00 95.00 230 ASN A N 1
ATOM 1826 C CA . ASN A 1 230 ? -18.444 14.877 5.010 1.00 95.00 230 ASN A CA 1
ATOM 1827 C C . ASN A 1 230 ? -19.180 15.795 4.021 1.00 95.00 230 ASN A C 1
ATOM 1829 O O . ASN A 1 230 ? -19.664 15.308 3.001 1.00 95.00 230 ASN A O 1
ATOM 1833 N N . LYS A 1 231 ? -19.185 17.118 4.249 1.00 96.12 231 LYS A N 1
ATOM 1834 C CA . LYS A 1 231 ? -19.717 18.101 3.288 1.00 96.12 231 LYS A CA 1
ATOM 1835 C C . LYS A 1 231 ? -18.931 18.121 1.975 1.00 96.12 231 LYS A C 1
ATOM 1837 O O . LYS A 1 231 ? -19.558 18.061 0.925 1.00 96.12 231 LYS A O 1
ATOM 1842 N N . VAL A 1 232 ? -17.593 18.140 2.023 1.00 94.50 232 VAL A N 1
ATOM 1843 C CA . VAL A 1 232 ? -16.738 18.069 0.816 1.00 94.50 232 VAL A CA 1
ATOM 1844 C C . VAL A 1 232 ? -17.037 16.806 0.012 1.00 94.50 232 VAL A C 1
ATOM 1846 O O . VAL A 1 232 ? -17.190 16.854 -1.203 1.00 94.50 232 VAL A O 1
ATOM 1849 N N . PHE A 1 233 ? -17.173 15.665 0.682 1.00 94.69 233 PHE A N 1
ATOM 1850 C CA . PHE A 1 233 ? -17.502 14.412 0.014 1.00 94.69 233 PHE A CA 1
ATOM 1851 C C . PHE A 1 233 ? -18.918 14.385 -0.567 1.00 94.69 233 PHE A C 1
ATOM 1853 O O . PHE A 1 233 ? -19.099 13.815 -1.644 1.00 94.69 233 PHE A O 1
ATOM 1860 N N . ALA A 1 234 ? -19.898 14.976 0.123 1.00 94.12 234 ALA A N 1
ATOM 1861 C CA . ALA A 1 234 ? -21.282 15.068 -0.339 1.00 94.12 234 ALA A CA 1
ATOM 1862 C C . ALA A 1 234 ? -21.430 15.994 -1.556 1.00 94.12 234 ALA A C 1
ATOM 1864 O O . ALA A 1 234 ? -22.245 15.720 -2.431 1.00 94.12 234 ALA A O 1
ATOM 1865 N N . SER A 1 235 ? -20.606 17.041 -1.654 1.00 93.88 235 SER A N 1
ATOM 1866 C CA . SER A 1 235 ? -20.538 17.921 -2.826 1.00 93.88 235 SER A CA 1
ATOM 1867 C C . SER A 1 235 ? -19.629 17.396 -3.946 1.00 93.88 235 SER A C 1
ATOM 1869 O O . SER A 1 235 ? -19.348 18.122 -4.896 1.00 93.88 235 SER A O 1
ATOM 1871 N N . ASN A 1 236 ? -19.160 16.144 -3.851 1.00 90.38 236 ASN A N 1
ATOM 1872 C CA . ASN A 1 236 ? -18.213 15.523 -4.784 1.00 90.38 236 ASN A CA 1
ATOM 1873 C C . ASN A 1 236 ? -16.882 16.294 -4.940 1.00 90.38 236 ASN A C 1
ATOM 1875 O O . ASN A 1 236 ? -16.198 16.184 -5.958 1.00 90.38 236 ASN A O 1
ATOM 1879 N N . GLY A 1 237 ? -16.510 17.075 -3.925 1.00 90.00 237 GLY A N 1
ATOM 1880 C CA . GLY A 1 237 ? -15.253 17.806 -3.876 1.00 90.00 237 GLY A CA 1
ATOM 1881 C C . GLY A 1 237 ? -14.044 16.892 -3.665 1.00 90.00 237 GLY A C 1
ATOM 1882 O O . GLY A 1 237 ? -14.134 15.790 -3.114 1.00 90.00 237 GLY A O 1
ATOM 1883 N N . ASP A 1 238 ? -12.877 17.373 -4.091 1.00 90.69 238 ASP A N 1
ATOM 1884 C CA . ASP A 1 238 ? -11.607 16.688 -3.864 1.00 90.69 238 ASP A CA 1
ATOM 1885 C C . ASP A 1 238 ? -11.101 16.991 -2.447 1.00 90.69 238 ASP A C 1
ATOM 1887 O O . ASP A 1 238 ? -10.669 18.106 -2.148 1.00 90.69 238 ASP A O 1
ATOM 1891 N N . ILE A 1 239 ? -11.142 15.983 -1.572 1.00 91.56 239 ILE A N 1
ATOM 1892 C CA . ILE A 1 239 ? -10.694 16.120 -0.181 1.00 91.56 239 ILE A CA 1
ATOM 1893 C C . ILE A 1 239 ? -9.236 16.570 -0.073 1.00 91.56 239 ILE A C 1
ATOM 1895 O O . ILE A 1 239 ? -8.903 17.309 0.842 1.00 91.56 239 ILE A O 1
ATOM 1899 N N . TYR A 1 240 ? -8.366 16.197 -1.013 1.00 91.19 240 TYR A N 1
ATOM 1900 C CA . TYR A 1 240 ? -6.960 16.591 -0.966 1.00 91.19 240 TYR A CA 1
ATOM 1901 C C . TYR A 1 240 ? -6.782 18.072 -1.292 1.00 91.19 240 TYR A C 1
ATOM 1903 O O . TYR A 1 240 ? -5.961 18.743 -0.671 1.00 91.19 240 TYR A O 1
ATOM 1911 N N . CYS A 1 241 ? -7.580 18.593 -2.226 1.00 90.69 241 CYS A N 1
ATOM 1912 C CA . CYS A 1 241 ? -7.667 20.024 -2.503 1.00 90.69 241 CYS A CA 1
ATOM 1913 C C . CYS A 1 241 ? -8.250 20.787 -1.309 1.00 90.69 241 CYS A C 1
ATOM 1915 O O . CYS A 1 241 ? -7.698 21.811 -0.913 1.00 90.69 241 CYS A O 1
ATOM 1917 N N . ALA A 1 242 ? -9.323 20.278 -0.702 1.00 89.56 242 ALA A N 1
ATOM 1918 C CA . ALA A 1 242 ? -9.950 20.916 0.452 1.00 89.56 242 ALA A CA 1
ATOM 1919 C C . ALA A 1 242 ? -9.003 20.958 1.661 1.00 89.56 242 ALA A C 1
ATOM 1921 O O . ALA A 1 242 ? -8.827 22.013 2.267 1.00 89.56 242 ALA A O 1
ATOM 1922 N N . SER A 1 243 ? -8.323 19.847 1.958 1.00 88.00 243 SER A N 1
ATOM 1923 C CA . SER A 1 243 ? -7.316 19.786 3.018 1.00 88.00 243 SER A CA 1
ATOM 1924 C C . SER A 1 243 ? -6.131 20.699 2.727 1.00 88.00 243 SER A C 1
ATOM 1926 O O . SER A 1 243 ? -5.729 21.450 3.607 1.00 88.00 243 SER A O 1
ATOM 1928 N N . ALA A 1 244 ? -5.606 20.706 1.496 1.00 88.06 244 ALA A N 1
ATOM 1929 C CA . ALA A 1 244 ? -4.556 21.651 1.117 1.00 88.06 244 ALA A CA 1
ATOM 1930 C C . ALA A 1 244 ? -5.022 23.104 1.301 1.00 88.06 244 ALA A C 1
ATOM 1932 O O . ALA A 1 244 ? -4.281 23.916 1.844 1.00 88.06 244 ALA A O 1
ATOM 1933 N N . SER A 1 245 ? -6.264 23.418 0.928 1.00 88.94 245 SER A N 1
ATOM 1934 C CA . SER A 1 245 ? -6.799 24.772 1.077 1.00 88.94 245 SER A CA 1
ATOM 1935 C C . SER A 1 245 ? -6.898 25.198 2.539 1.00 88.94 245 SER A C 1
ATOM 1937 O O . SER A 1 245 ? -6.478 26.297 2.892 1.00 88.94 245 SER A O 1
ATOM 1939 N N . ALA A 1 246 ? -7.382 24.305 3.405 1.00 84.25 246 ALA A N 1
ATOM 1940 C CA . ALA A 1 246 ? -7.444 24.547 4.843 1.00 84.25 246 ALA A CA 1
ATOM 1941 C C . ALA A 1 246 ? -6.047 24.700 5.470 1.00 84.25 246 ALA A C 1
ATOM 1943 O O . ALA A 1 246 ? -5.863 25.508 6.374 1.00 84.25 246 ALA A O 1
ATOM 1944 N N . MET A 1 247 ? -5.064 23.940 4.980 1.00 81.25 247 MET A N 1
ATOM 1945 C CA . MET A 1 247 ? -3.705 23.933 5.521 1.00 81.25 247 MET A CA 1
ATOM 1946 C C . MET A 1 247 ? -2.866 25.136 5.085 1.00 81.25 247 MET A C 1
ATOM 1948 O O . MET A 1 247 ? -2.099 25.656 5.889 1.00 81.25 247 MET A O 1
ATOM 1952 N N . PHE A 1 248 ? -2.992 25.567 3.828 1.00 83.00 248 PHE A N 1
ATOM 1953 C CA . PHE A 1 248 ? -2.180 26.646 3.251 1.00 83.00 248 PHE A CA 1
ATOM 1954 C C . PHE A 1 248 ? -2.906 27.997 3.193 1.00 83.00 248 PHE A C 1
ATOM 1956 O O . PHE A 1 248 ? -2.303 28.988 2.795 1.00 83.00 248 PHE A O 1
ATOM 1963 N N . GLY A 1 249 ? -4.190 28.055 3.563 1.00 83.62 249 GLY A N 1
ATOM 1964 C CA . GLY A 1 249 ? -4.976 29.293 3.556 1.00 83.62 249 GLY A CA 1
ATOM 1965 C C . GLY A 1 249 ? -5.247 29.860 2.157 1.00 83.62 249 GLY A C 1
ATOM 1966 O O . GLY A 1 249 ? -5.583 31.034 2.032 1.00 83.62 249 GLY A O 1
ATOM 1967 N N . VAL A 1 250 ? -5.098 29.048 1.106 1.00 86.75 250 VAL A N 1
ATOM 1968 C CA . VAL A 1 250 ? -5.317 29.433 -0.299 1.00 86.75 250 VAL A CA 1
ATOM 1969 C C . VAL A 1 250 ? -6.267 28.459 -0.976 1.00 86.75 250 VAL A C 1
ATOM 1971 O O . VAL A 1 250 ? -6.243 27.271 -0.680 1.00 86.75 250 VAL A O 1
ATOM 1974 N N . THR A 1 251 ? -7.078 28.917 -1.926 1.00 88.69 251 THR A N 1
ATOM 1975 C CA . THR A 1 251 ? -7.925 28.006 -2.708 1.00 88.69 251 THR A CA 1
ATOM 1976 C C . THR A 1 251 ? -7.059 27.107 -3.592 1.00 88.69 251 THR A C 1
ATOM 1978 O O . THR A 1 251 ? -6.251 27.585 -4.397 1.00 88.69 251 THR A O 1
ATOM 1981 N N . VAL A 1 252 ? -7.230 25.792 -3.444 1.00 87.00 252 VAL A N 1
ATOM 1982 C CA . VAL A 1 252 ? -6.551 24.768 -4.243 1.00 87.00 252 VAL A CA 1
ATOM 1983 C C . VAL A 1 252 ? -7.570 24.035 -5.101 1.00 87.00 252 VAL A C 1
ATOM 1985 O O . VAL A 1 252 ? -8.505 23.425 -4.592 1.00 87.00 252 VAL A O 1
ATOM 1988 N N . GLU A 1 253 ? -7.339 24.022 -6.409 1.00 86.62 253 GLU A N 1
ATOM 1989 C CA . GLU A 1 253 ? -8.151 23.292 -7.382 1.00 86.62 253 GLU A CA 1
ATOM 1990 C C . GLU A 1 253 ? -7.281 22.293 -8.144 1.00 86.62 253 GLU A C 1
ATOM 1992 O O . GLU A 1 253 ? -6.100 22.543 -8.399 1.00 86.62 253 GLU A O 1
ATOM 1997 N N . LYS A 1 254 ? -7.860 21.151 -8.532 1.00 81.25 254 LYS A N 1
ATOM 1998 C CA . LYS A 1 254 ? -7.118 20.033 -9.140 1.00 81.25 254 LYS A CA 1
ATOM 1999 C C . LYS A 1 254 ? -6.347 20.428 -10.406 1.00 81.25 254 LYS A C 1
ATOM 2001 O O . LYS A 1 254 ? -5.260 19.904 -10.625 1.00 81.25 254 LYS A O 1
ATOM 2006 N N . HIS A 1 255 ? -6.892 21.348 -11.198 1.00 83.12 255 HIS A N 1
ATOM 2007 C CA . HIS A 1 255 ? -6.292 21.853 -12.438 1.00 83.12 255 HIS A CA 1
ATOM 2008 C C . HIS A 1 255 ? -6.074 23.378 -12.400 1.00 83.12 255 HIS A C 1
ATOM 2010 O O . HIS A 1 255 ? -6.051 24.023 -13.441 1.00 83.12 255 HIS A O 1
ATOM 2016 N N . GLY A 1 256 ? -5.937 23.955 -11.200 1.00 79.38 256 GLY A N 1
ATOM 2017 C CA . GLY A 1 256 ? -5.703 25.390 -11.007 1.00 79.38 256 GLY A CA 1
ATOM 2018 C C . GLY A 1 256 ? -4.225 25.756 -10.826 1.00 79.38 256 GLY A C 1
ATOM 2019 O O . GLY A 1 256 ? -3.346 24.890 -10.788 1.00 79.38 256 GLY A O 1
ATOM 2020 N N . GLN A 1 257 ? -3.960 27.053 -10.629 1.00 77.31 257 GLN A N 1
ATOM 2021 C CA . GLN A 1 257 ? -2.611 27.604 -10.401 1.00 77.31 257 GLN A CA 1
ATOM 2022 C C . GLN A 1 257 ? -1.899 26.946 -9.200 1.00 77.31 257 GLN A C 1
ATOM 2024 O O . GLN A 1 257 ? -0.703 26.668 -9.240 1.00 77.31 257 GLN A O 1
ATOM 2029 N N . ASN A 1 258 ? -2.662 26.593 -8.162 1.00 82.62 258 ASN A N 1
ATOM 2030 C CA . ASN A 1 258 ? -2.160 25.947 -6.947 1.00 82.62 258 ASN A CA 1
ATOM 2031 C C . ASN A 1 258 ? -2.258 24.411 -6.968 1.00 82.62 258 ASN A C 1
ATOM 2033 O O . ASN A 1 258 ? -2.145 23.775 -5.922 1.00 82.62 258 ASN A O 1
ATOM 2037 N N . SER A 1 259 ? -2.472 23.785 -8.130 1.00 81.00 259 SER A N 1
ATOM 2038 C CA . SER A 1 259 ? -2.647 22.325 -8.251 1.00 81.00 259 SER A CA 1
ATOM 2039 C C . SER A 1 259 ? -1.488 21.513 -7.657 1.00 81.00 259 SER A C 1
ATOM 2041 O O . SER A 1 259 ? -1.717 20.438 -7.100 1.00 81.00 259 SER A O 1
ATOM 2043 N N . HIS A 1 260 ? -0.266 22.051 -7.665 1.00 81.69 260 HIS A N 1
ATOM 2044 C CA . HIS A 1 260 ? 0.904 21.447 -7.020 1.00 81.69 260 HIS A CA 1
ATOM 2045 C C . HIS A 1 260 ? 0.721 21.242 -5.497 1.00 81.69 260 HIS A C 1
ATOM 2047 O O . HIS A 1 260 ? 1.219 20.265 -4.934 1.00 81.69 260 HIS A O 1
ATOM 2053 N N . LEU A 1 261 ? -0.066 22.089 -4.816 1.00 85.19 261 LEU A N 1
ATOM 2054 C CA . LEU A 1 261 ? -0.369 21.954 -3.382 1.00 85.19 261 LEU A CA 1
ATOM 2055 C C . LEU A 1 261 ? -1.306 20.780 -3.077 1.00 85.19 261 LEU A C 1
ATOM 2057 O O . LEU A 1 261 ? -1.309 20.269 -1.955 1.00 85.19 261 LEU A O 1
ATOM 2061 N N . ARG A 1 262 ? -2.063 20.289 -4.066 1.00 87.94 262 ARG A N 1
ATOM 2062 C CA . ARG A 1 262 ? -2.930 19.112 -3.904 1.00 87.94 262 ARG A CA 1
ATOM 2063 C C . ARG A 1 262 ? -2.134 17.885 -3.469 1.00 87.94 262 ARG A C 1
ATOM 2065 O O . ARG A 1 262 ? -2.614 17.092 -2.660 1.00 87.94 262 ARG A O 1
ATOM 2072 N N . GLN A 1 263 ? -0.923 17.715 -4.000 1.00 83.38 263 GLN A N 1
ATOM 2073 C CA . GLN A 1 263 ? -0.056 16.598 -3.633 1.00 83.38 263 GLN A CA 1
ATOM 2074 C C . GLN A 1 263 ? 0.375 16.683 -2.163 1.00 83.38 263 GLN A C 1
ATOM 2076 O O . GLN A 1 263 ? 0.339 15.671 -1.461 1.00 83.38 263 GLN A O 1
ATOM 2081 N N . LYS A 1 264 ? 0.672 17.895 -1.677 1.00 84.12 264 LYS A N 1
ATOM 2082 C CA . LYS A 1 264 ? 0.967 18.154 -0.262 1.00 84.12 264 LYS A CA 1
ATOM 2083 C C . LYS A 1 264 ? -0.240 17.813 0.618 1.00 84.12 264 LYS A C 1
ATOM 2085 O O . LYS A 1 264 ? -0.098 17.042 1.562 1.00 84.12 264 LYS A O 1
ATOM 2090 N N . GLY A 1 265 ? -1.441 18.265 0.239 1.00 85.31 265 GLY A N 1
ATOM 2091 C CA . GLY A 1 265 ? -2.687 17.895 0.922 1.00 85.31 265 GLY A CA 1
ATOM 2092 C C . GLY A 1 265 ? -2.916 16.382 0.969 1.00 85.31 265 GLY A C 1
ATOM 2093 O O . GLY A 1 265 ? -3.256 15.837 2.015 1.00 85.31 265 GLY A O 1
ATOM 2094 N N . LYS A 1 266 ? -2.649 15.669 -0.133 1.00 87.19 266 LYS A N 1
ATOM 2095 C CA . LYS A 1 266 ? -2.734 14.200 -0.184 1.00 87.19 266 LYS A CA 1
ATOM 2096 C C . LYS A 1 266 ? -1.793 13.517 0.805 1.00 87.19 266 LYS A C 1
ATOM 2098 O O . LYS A 1 266 ? -2.210 12.570 1.468 1.00 87.19 266 LYS A O 1
ATOM 2103 N N . ILE A 1 267 ? -0.549 13.971 0.916 1.00 85.31 267 ILE A N 1
ATOM 2104 C CA . ILE A 1 267 ? 0.404 13.402 1.878 1.00 85.31 267 ILE A CA 1
ATOM 2105 C C . ILE A 1 267 ? -0.044 13.669 3.303 1.00 85.31 267 ILE A C 1
ATOM 2107 O O . ILE A 1 267 ? -0.027 12.752 4.117 1.00 85.31 267 ILE A O 1
ATOM 2111 N N . SER A 1 268 ? -0.481 14.889 3.601 1.00 85.88 268 SER A N 1
ATOM 2112 C CA . SER A 1 268 ? -0.990 15.230 4.925 1.00 85.88 268 SER A CA 1
ATOM 2113 C C . SER A 1 268 ? -2.176 14.350 5.309 1.00 85.88 268 SER A C 1
ATOM 2115 O O . SER A 1 268 ? -2.190 13.802 6.406 1.00 85.88 268 SER A O 1
ATOM 2117 N N . GLU A 1 269 ? -3.106 14.104 4.388 1.00 86.38 269 GLU A N 1
ATOM 2118 C CA . GLU A 1 269 ? -4.210 13.169 4.612 1.00 86.38 269 GLU A CA 1
ATOM 2119 C C . GLU A 1 269 ? -3.746 11.745 4.935 1.00 86.38 269 GLU A C 1
ATOM 2121 O O . GLU A 1 269 ? -4.201 11.144 5.910 1.00 86.38 269 GLU A O 1
ATOM 2126 N N . LEU A 1 270 ? -2.817 11.209 4.142 1.00 85.44 270 LEU A N 1
ATOM 2127 C CA . LEU A 1 270 ? -2.341 9.833 4.296 1.00 85.44 270 LEU A CA 1
ATOM 2128 C C . LEU A 1 270 ? -1.437 9.646 5.522 1.00 85.44 270 LEU A C 1
ATOM 2130 O O . LEU A 1 270 ? -1.488 8.601 6.169 1.00 85.44 270 LEU A O 1
ATOM 2134 N N . ALA A 1 271 ? -0.611 10.640 5.844 1.00 87.25 271 ALA A N 1
ATOM 2135 C CA . ALA A 1 271 ? 0.325 10.583 6.958 1.00 87.25 271 ALA A CA 1
ATOM 2136 C C . ALA A 1 271 ? -0.363 10.881 8.294 1.00 87.25 271 ALA A C 1
ATOM 2138 O O . ALA A 1 271 ? -0.109 10.202 9.289 1.00 87.25 271 ALA A O 1
ATOM 2139 N N . LEU A 1 272 ? -1.211 11.911 8.341 1.00 92.12 272 LEU A N 1
ATOM 2140 C CA . LEU A 1 272 ? -1.704 12.477 9.597 1.00 92.12 272 LEU A CA 1
ATOM 2141 C C . LEU A 1 272 ? -3.024 11.854 10.048 1.00 92.12 272 LEU A C 1
ATOM 2143 O O . LEU A 1 272 ? -3.255 11.795 11.253 1.00 92.12 272 LEU A O 1
ATOM 2147 N N . GLY A 1 273 ? -3.820 11.290 9.128 1.00 91.44 273 GLY A N 1
ATOM 2148 C CA . GLY A 1 273 ? -5.116 10.651 9.403 1.00 91.44 273 GLY A CA 1
ATOM 2149 C C . GLY A 1 273 ? -5.101 9.542 10.463 1.00 91.44 273 GLY A C 1
ATOM 2150 O O . GLY A 1 273 ? -6.137 9.234 11.054 1.00 91.44 273 GLY A O 1
ATOM 2151 N N . TYR A 1 274 ? -3.922 8.988 10.755 1.00 92.94 274 TYR A N 1
ATOM 2152 C CA . TYR A 1 274 ? -3.719 7.921 11.734 1.00 92.94 274 TYR A CA 1
ATOM 2153 C C . TYR A 1 274 ? -2.613 8.247 12.744 1.00 92.94 274 TYR A C 1
ATOM 2155 O O . TYR A 1 274 ? -1.861 7.376 13.184 1.00 92.94 274 TYR A O 1
ATOM 2163 N N . GLY A 1 275 ? -2.514 9.518 13.141 1.00 89.19 275 GLY A N 1
ATOM 2164 C CA . GLY A 1 275 ? -1.618 9.959 14.210 1.00 89.19 275 GLY A CA 1
ATOM 2165 C C . GLY A 1 275 ? -0.146 10.027 13.810 1.00 89.19 275 GLY A C 1
ATOM 2166 O O . GLY A 1 275 ? 0.718 10.031 14.690 1.00 89.19 275 GLY A O 1
ATOM 2167 N N . GLY A 1 276 ? 0.154 10.083 12.508 1.00 90.44 276 GLY A N 1
ATOM 2168 C CA . GLY A 1 276 ? 1.484 10.445 12.038 1.00 90.44 276 GLY A CA 1
ATOM 2169 C C . GLY A 1 276 ? 1.875 11.858 12.478 1.00 90.44 276 GLY A C 1
ATOM 2170 O O . GLY A 1 276 ? 1.048 12.688 12.869 1.00 90.44 276 GLY A O 1
ATOM 2171 N N . ALA A 1 277 ? 3.178 12.107 12.449 1.00 89.75 277 ALA A N 1
ATOM 2172 C CA . ALA A 1 277 ? 3.793 13.389 12.780 1.00 89.75 277 ALA A CA 1
ATOM 2173 C C . ALA A 1 277 ? 4.879 13.712 11.738 1.00 89.75 277 ALA A C 1
ATOM 2175 O O . ALA A 1 277 ? 4.919 13.084 10.678 1.00 89.75 277 ALA A O 1
ATOM 2176 N N . CYS A 1 278 ? 5.806 14.623 12.045 1.00 89.75 278 CYS A N 1
ATOM 2177 C CA . CYS A 1 278 ? 6.892 15.020 11.140 1.00 89.75 278 CYS A CA 1
ATOM 2178 C C . CYS A 1 278 ? 7.654 13.829 10.538 1.00 89.75 278 CYS A C 1
ATOM 2180 O O . CYS A 1 278 ? 7.937 13.825 9.347 1.00 89.75 278 CYS A O 1
ATOM 2182 N N . GLY A 1 279 ? 7.930 12.782 11.325 1.00 86.81 279 GLY A N 1
ATOM 2183 C CA . GLY A 1 279 ? 8.596 11.575 10.820 1.00 86.81 279 GLY A CA 1
ATOM 2184 C C . GLY A 1 279 ? 7.801 10.832 9.736 1.00 86.81 279 GLY A C 1
ATOM 2185 O O . GLY A 1 279 ? 8.391 10.343 8.778 1.00 86.81 279 GLY A O 1
ATOM 2186 N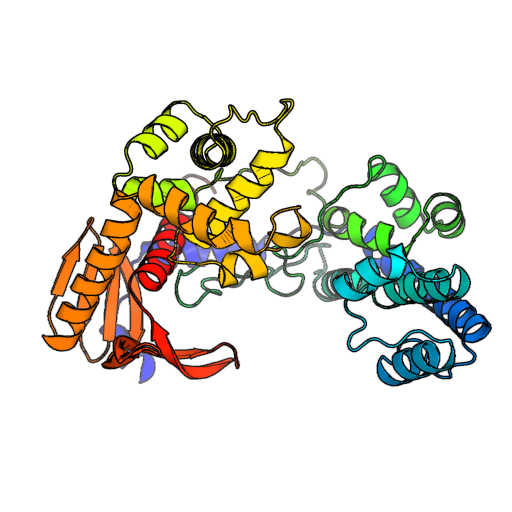 N . ALA A 1 280 ? 6.469 10.792 9.847 1.00 87.50 280 ALA A N 1
ATOM 2187 C CA . ALA A 1 280 ? 5.607 10.174 8.838 1.00 87.50 280 ALA A CA 1
ATOM 2188 C C . ALA A 1 280 ? 5.552 11.016 7.555 1.00 87.50 280 ALA A C 1
ATOM 2190 O O . ALA A 1 280 ? 5.627 10.460 6.464 1.00 87.50 280 ALA A O 1
ATOM 2191 N N . LEU A 1 281 ? 5.498 12.347 7.685 1.00 87.31 281 LEU A N 1
ATOM 2192 C CA . LEU A 1 281 ? 5.574 13.264 6.542 1.00 87.31 281 LEU A CA 1
ATOM 2193 C C . LEU A 1 281 ? 6.910 13.123 5.798 1.00 87.31 281 LEU A C 1
ATOM 2195 O O . LEU A 1 281 ? 6.917 13.008 4.576 1.00 87.31 281 LEU A O 1
ATOM 2199 N N . LYS A 1 282 ? 8.033 13.045 6.527 1.00 86.56 282 LYS A N 1
ATOM 2200 C CA . LYS A 1 282 ? 9.362 12.796 5.941 1.00 86.56 282 LYS A CA 1
ATOM 2201 C C . LYS A 1 282 ? 9.425 11.462 5.197 1.00 86.56 282 LYS A C 1
ATOM 2203 O O . LYS A 1 282 ? 9.974 11.405 4.107 1.00 86.56 282 LYS A O 1
ATOM 2208 N N . ALA A 1 283 ? 8.845 10.402 5.762 1.00 84.81 283 ALA A N 1
ATOM 2209 C CA . ALA A 1 283 ? 8.801 9.085 5.122 1.00 84.81 283 ALA A CA 1
ATOM 2210 C C . ALA A 1 283 ? 7.905 9.036 3.868 1.00 84.81 283 ALA A C 1
ATOM 2212 O O . ALA A 1 283 ? 8.028 8.107 3.073 1.00 84.81 283 ALA A O 1
ATOM 2213 N N . MET A 1 284 ? 7.006 10.012 3.707 1.00 82.88 284 MET A N 1
ATOM 2214 C CA . MET A 1 284 ? 6.169 10.213 2.521 1.00 82.88 284 MET A CA 1
ATOM 2215 C C . MET A 1 284 ? 6.702 11.325 1.605 1.00 82.88 284 MET A C 1
ATOM 2217 O O . MET A 1 284 ? 5.943 11.891 0.824 1.00 82.88 284 MET A O 1
ATOM 2221 N N . ASP A 1 285 ? 7.996 11.633 1.698 1.00 81.88 285 ASP A N 1
ATOM 2222 C CA . ASP A 1 285 ? 8.717 12.506 0.764 1.00 81.88 285 ASP A CA 1
ATOM 2223 C C . ASP A 1 285 ? 8.217 13.950 0.745 1.00 81.88 285 ASP A C 1
ATOM 2225 O O . ASP A 1 285 ? 8.360 14.662 -0.243 1.00 81.88 285 ASP A O 1
ATOM 2229 N N . ALA A 1 286 ? 7.667 14.414 1.872 1.00 80.94 286 ALA A N 1
ATOM 2230 C CA . ALA A 1 286 ? 7.232 15.800 2.026 1.00 80.94 286 ALA A CA 1
ATOM 2231 C C . ALA A 1 286 ? 8.357 16.804 1.708 1.00 80.94 286 ALA A C 1
ATOM 2233 O O . ALA A 1 286 ? 8.091 17.837 1.098 1.00 80.94 286 ALA A O 1
ATOM 2234 N N . LEU A 1 287 ? 9.601 16.484 2.089 1.00 82.31 287 LEU A N 1
ATOM 2235 C CA . LEU A 1 287 ? 10.766 17.341 1.847 1.00 82.31 287 LEU A CA 1
ATOM 2236 C C . LEU A 1 287 ? 11.084 17.466 0.350 1.00 82.31 287 LEU A C 1
ATOM 2238 O O . LEU A 1 287 ? 11.229 18.577 -0.154 1.00 82.31 287 LEU A O 1
ATOM 2242 N N . ASP A 1 288 ? 11.080 16.342 -0.369 1.00 77.31 288 ASP A N 1
ATOM 2243 C CA . ASP A 1 288 ? 11.337 16.278 -1.816 1.00 77.31 288 ASP A CA 1
ATOM 2244 C C . ASP A 1 288 ? 10.270 17.044 -2.625 1.00 77.31 288 ASP A C 1
ATOM 2246 O O . ASP A 1 288 ? 10.490 17.434 -3.767 1.00 77.31 288 ASP A O 1
ATOM 2250 N N . MET A 1 289 ? 9.106 17.304 -2.022 1.00 74.69 289 MET A N 1
ATOM 2251 C CA . MET A 1 289 ? 8.002 18.069 -2.613 1.00 74.69 289 MET A CA 1
ATOM 2252 C C . MET A 1 289 ? 8.026 19.558 -2.246 1.00 74.69 289 MET A C 1
ATOM 2254 O O . MET A 1 289 ? 7.021 20.262 -2.396 1.00 74.69 289 MET A O 1
ATOM 2258 N N . GLY A 1 290 ? 9.161 20.046 -1.741 1.00 77.75 290 GLY A N 1
ATOM 2259 C CA . GLY A 1 290 ? 9.371 21.454 -1.422 1.00 77.75 290 GLY A CA 1
ATOM 2260 C C . GLY A 1 290 ? 8.650 21.903 -0.153 1.00 77.75 290 GLY A C 1
ATOM 2261 O O . GLY A 1 290 ? 8.142 23.022 -0.112 1.00 77.75 290 GLY A O 1
ATOM 2262 N N . LEU A 1 291 ? 8.522 21.028 0.850 1.00 81.31 291 LEU A N 1
ATOM 2263 C CA . LEU A 1 291 ? 8.256 21.443 2.230 1.00 81.31 291 LEU A CA 1
ATOM 2264 C C . LEU A 1 291 ? 9.575 21.473 2.995 1.00 81.31 291 LEU A C 1
ATOM 2266 O O . LEU A 1 291 ? 10.332 20.508 2.983 1.00 81.31 291 LEU A O 1
ATOM 2270 N N . SER A 1 292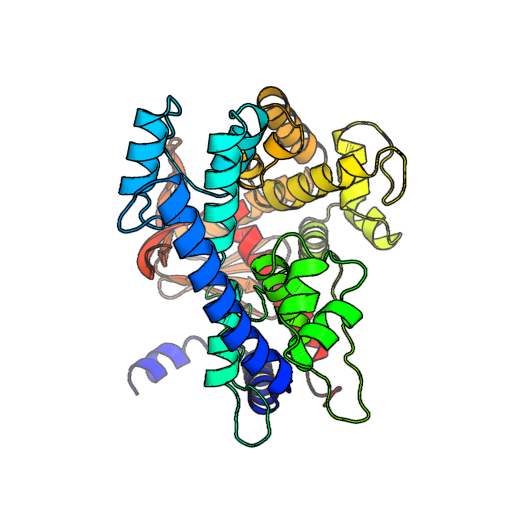 ? 9.851 22.561 3.695 1.00 85.00 292 SER A N 1
ATOM 2271 C CA . SER A 1 292 ? 10.989 22.630 4.603 1.00 85.00 292 SER A CA 1
ATOM 2272 C C . SER A 1 292 ? 10.702 21.867 5.897 1.00 85.00 292 SER A C 1
ATOM 2274 O O . SER A 1 292 ? 9.559 21.714 6.334 1.00 85.00 292 SER A O 1
ATOM 2276 N N . GLU A 1 293 ? 11.758 21.415 6.571 1.00 87.31 293 GLU A N 1
ATOM 2277 C CA . GLU A 1 293 ? 11.627 20.698 7.843 1.00 87.31 293 GLU A CA 1
ATOM 2278 C C . GLU A 1 293 ? 10.912 21.528 8.924 1.00 87.31 293 GLU A C 1
ATOM 2280 O O . GLU A 1 293 ? 10.156 20.978 9.728 1.00 87.31 293 GLU A O 1
ATOM 2285 N N . LYS A 1 294 ? 11.095 22.855 8.900 1.00 87.75 294 LYS A N 1
ATOM 2286 C CA . LYS A 1 294 ? 10.453 23.796 9.829 1.00 87.75 294 LYS A CA 1
ATOM 2287 C C . LYS A 1 294 ? 8.942 23.901 9.615 1.00 87.75 294 LYS A C 1
ATOM 2289 O O . LYS A 1 294 ? 8.225 24.188 10.566 1.00 87.75 294 LYS A O 1
ATOM 2294 N N . GLU A 1 295 ? 8.456 23.644 8.403 1.00 84.38 295 GLU A N 1
ATOM 2295 C CA . GLU A 1 295 ? 7.027 23.692 8.072 1.00 84.38 295 GLU A CA 1
ATOM 2296 C C . GLU A 1 295 ? 6.283 22.417 8.485 1.00 84.38 295 GLU A C 1
ATOM 2298 O O . GLU A 1 295 ? 5.063 22.441 8.639 1.00 84.38 295 GLU A O 1
ATOM 2303 N N . LEU A 1 296 ? 6.987 21.304 8.722 1.00 88.69 296 LEU A N 1
ATOM 2304 C CA . LEU A 1 296 ? 6.341 20.018 8.995 1.00 88.69 296 LEU A CA 1
ATOM 2305 C C . LEU A 1 296 ? 5.492 20.039 10.268 1.00 88.69 296 LEU A C 1
ATOM 2307 O O . LEU A 1 296 ? 4.349 19.595 10.231 1.00 88.69 296 LEU A O 1
ATOM 2311 N N . GLN A 1 297 ? 6.031 20.541 11.382 1.00 92.12 297 GLN A N 1
ATOM 2312 C CA . GLN A 1 297 ? 5.304 20.558 12.655 1.00 92.12 297 GLN A CA 1
ATOM 2313 C C . GLN A 1 297 ? 4.073 21.484 12.605 1.00 92.12 297 GLN A C 1
ATOM 2315 O O . GLN A 1 297 ? 2.986 20.997 12.921 1.00 92.12 297 GLN A O 1
ATOM 2320 N N . PRO A 1 298 ? 4.174 22.734 12.103 1.00 90.00 298 PRO A N 1
ATOM 2321 C CA . PRO A 1 298 ? 3.003 23.569 11.844 1.00 90.00 298 PRO A CA 1
ATOM 2322 C C . PRO A 1 298 ? 1.922 22.875 11.006 1.00 90.00 298 PRO A C 1
ATOM 2324 O O . PRO A 1 298 ? 0.744 22.963 11.341 1.00 90.00 298 PRO A O 1
ATOM 2327 N N . LEU A 1 299 ? 2.293 22.122 9.962 1.00 87.38 299 LEU A N 1
ATOM 2328 C CA . LEU A 1 299 ? 1.321 21.376 9.152 1.00 87.38 299 LEU A CA 1
ATOM 2329 C C . LEU A 1 299 ? 0.606 20.280 9.952 1.00 87.38 299 LEU A C 1
ATOM 2331 O O . LEU A 1 299 ? -0.593 20.072 9.763 1.00 87.38 299 LEU A O 1
ATOM 2335 N N . VAL A 1 300 ? 1.318 19.586 10.848 1.00 91.44 300 VAL A N 1
ATOM 2336 C CA . VAL A 1 300 ? 0.700 18.612 11.762 1.00 91.44 300 VAL A CA 1
ATOM 2337 C C . VAL A 1 300 ? -0.321 19.297 12.666 1.00 91.44 300 VAL A C 1
ATOM 2339 O O . VAL A 1 300 ? -1.431 18.787 12.834 1.00 91.44 300 VAL A O 1
ATOM 2342 N N . ASP A 1 301 ? 0.045 20.441 13.236 1.00 92.75 301 ASP A N 1
ATOM 2343 C CA . ASP A 1 301 ? -0.780 21.158 14.205 1.00 92.75 301 ASP A CA 1
ATOM 2344 C C . ASP A 1 301 ? -2.031 21.748 13.550 1.00 92.75 301 ASP A C 1
ATOM 2346 O O . ASP A 1 301 ? -3.140 21.570 14.064 1.00 92.75 301 ASP A O 1
ATOM 2350 N N . VAL A 1 302 ? -1.881 22.354 12.368 1.00 91.25 302 VAL A N 1
ATOM 2351 C CA . VAL A 1 302 ? -3.005 22.850 11.564 1.00 91.25 302 VAL A CA 1
ATOM 2352 C C . VAL A 1 302 ? -3.933 21.702 11.190 1.00 91.25 302 VAL A C 1
ATOM 2354 O O . VAL A 1 302 ? -5.128 21.784 11.456 1.00 91.25 302 VAL A O 1
ATOM 2357 N N . TRP A 1 303 ? -3.407 20.588 10.666 1.00 92.44 303 TRP A N 1
ATOM 2358 C CA . TRP A 1 303 ? -4.247 19.450 10.290 1.00 92.44 303 TRP A CA 1
ATOM 2359 C C . TRP A 1 303 ? -5.045 18.915 11.483 1.00 92.44 303 TRP A C 1
ATOM 2361 O O . TRP A 1 303 ? -6.238 18.661 11.353 1.00 92.44 303 TRP A O 1
ATOM 2371 N N . ARG A 1 304 ? -4.425 18.765 12.659 1.00 94.62 304 ARG A N 1
ATOM 2372 C CA . ARG A 1 304 ? -5.121 18.282 13.865 1.00 94.62 304 ARG A CA 1
ATOM 2373 C C . ARG A 1 304 ? -6.184 19.266 14.340 1.00 94.62 304 ARG A C 1
ATOM 2375 O O . ARG A 1 304 ? -7.279 18.841 14.691 1.00 94.62 304 ARG A O 1
ATOM 2382 N N . THR A 1 305 ? -5.880 20.560 14.300 1.00 93.50 305 THR A N 1
ATOM 2383 C CA . THR A 1 305 ? -6.815 21.625 14.689 1.00 93.50 305 THR A CA 1
ATOM 2384 C C . THR A 1 305 ? -8.003 21.707 13.731 1.00 93.50 305 THR A C 1
ATOM 2386 O O . THR A 1 305 ? -9.130 21.920 14.166 1.00 93.50 305 THR A O 1
ATOM 2389 N N . SER A 1 306 ? -7.785 21.466 12.436 1.00 91.69 306 SER A N 1
ATOM 2390 C CA . SER A 1 306 ? -8.849 21.386 11.429 1.00 91.69 306 SER A CA 1
ATOM 2391 C C . SER A 1 306 ? -9.644 20.076 11.473 1.00 91.69 306 SER A C 1
ATOM 2393 O O . SER A 1 306 ? -10.676 19.982 10.817 1.00 91.69 306 SER A O 1
ATOM 2395 N N . ASN A 1 307 ? -9.179 19.052 12.196 1.00 94.00 307 ASN A N 1
ATOM 2396 C CA . ASN A 1 307 ? -9.798 17.721 12.248 1.00 94.00 307 ASN A CA 1
ATOM 2397 C C . ASN A 1 307 ? -10.003 17.224 13.691 1.00 94.00 307 ASN A C 1
ATOM 2399 O O . ASN A 1 307 ? -9.539 16.131 14.044 1.00 94.00 307 ASN A O 1
ATOM 2403 N N . PRO A 1 308 ? -10.662 18.020 14.553 1.00 96.50 308 PRO A N 1
ATOM 2404 C CA . PRO A 1 308 ? -10.747 17.732 15.978 1.00 96.50 308 PRO A CA 1
ATOM 2405 C C . PRO A 1 308 ? -11.511 16.436 16.263 1.00 96.50 308 PRO A C 1
ATOM 2407 O O . PRO A 1 308 ? -11.133 15.702 17.177 1.00 96.50 308 PRO A O 1
ATOM 2410 N N . ASN A 1 309 ? -12.531 16.100 15.465 1.00 98.06 309 ASN A N 1
ATOM 2411 C CA . ASN A 1 309 ? -13.329 14.902 15.705 1.00 98.06 309 ASN A CA 1
ATOM 2412 C C . ASN A 1 309 ? -12.556 13.635 15.329 1.00 98.06 309 ASN A C 1
ATOM 2414 O O . ASN A 1 309 ? -12.670 12.615 16.006 1.00 98.06 309 ASN A O 1
ATOM 2418 N N . ILE A 1 310 ? -11.704 13.698 14.299 1.00 97.25 310 ILE A N 1
ATOM 2419 C CA . ILE A 1 310 ? -10.793 12.591 13.973 1.00 97.25 310 ILE A CA 1
ATOM 2420 C C . ILE A 1 310 ? -9.779 12.373 15.103 1.00 97.25 310 ILE A C 1
ATOM 2422 O O . ILE A 1 310 ? -9.545 11.232 15.509 1.00 97.25 310 ILE A O 1
ATOM 2426 N N . VAL A 1 311 ? -9.203 13.451 15.645 1.00 97.62 311 VAL A N 1
ATOM 2427 C CA . VAL A 1 311 ? -8.271 13.356 16.779 1.00 97.62 311 VAL A CA 1
ATOM 2428 C C . VAL A 1 311 ? -8.973 12.776 18.009 1.00 97.62 311 VAL A C 1
ATOM 2430 O O . VAL A 1 311 ? -8.424 11.888 18.662 1.00 97.62 311 VAL A O 1
ATOM 2433 N N . GLN A 1 312 ? -10.197 13.222 18.301 1.00 98.31 312 GLN A N 1
ATOM 2434 C CA . GLN A 1 312 ? -11.002 12.684 19.396 1.00 98.31 312 GLN A CA 1
ATOM 2435 C C . GLN A 1 312 ? -11.295 11.193 19.195 1.00 98.31 312 GLN A C 1
ATOM 2437 O O . GLN A 1 312 ? -11.079 10.395 20.109 1.00 98.31 312 GLN A O 1
ATOM 2442 N N . PHE A 1 313 ? -11.679 10.791 17.981 1.00 98.50 313 PHE A N 1
ATOM 2443 C CA . PHE A 1 313 ? -11.943 9.396 17.639 1.00 98.50 313 PHE A CA 1
ATOM 2444 C C . PHE A 1 313 ? -10.741 8.487 17.933 1.00 98.50 313 PHE A C 1
ATOM 2446 O O . PHE A 1 313 ? -10.906 7.406 18.504 1.00 98.50 313 PHE A O 1
ATOM 2453 N N . TRP A 1 314 ? -9.515 8.927 17.623 1.00 97.81 314 TRP A N 1
ATOM 2454 C CA . TRP A 1 314 ? -8.307 8.166 17.956 1.00 97.81 314 TRP A CA 1
ATOM 2455 C C . TRP A 1 314 ? -8.196 7.852 19.449 1.00 97.81 314 TRP A C 1
ATOM 2457 O O . TRP A 1 314 ? -7.876 6.720 19.825 1.00 97.81 314 TRP A O 1
ATOM 2467 N N . TRP A 1 315 ? -8.440 8.849 20.297 1.00 97.75 315 TRP A N 1
ATOM 2468 C CA . TRP A 1 315 ? -8.269 8.726 21.741 1.00 97.75 315 TRP A CA 1
ATOM 2469 C C . TRP A 1 315 ? -9.455 8.047 22.422 1.00 97.75 315 TRP A C 1
ATOM 2471 O O . TRP A 1 315 ? -9.257 7.320 23.396 1.00 97.75 315 TRP A O 1
ATOM 2481 N N . ASP A 1 316 ? -10.657 8.169 21.864 1.00 98.44 316 ASP A N 1
ATOM 2482 C CA . ASP A 1 316 ? -11.815 7.388 22.296 1.00 98.44 316 ASP A CA 1
ATOM 2483 C C . ASP A 1 316 ? -11.595 5.895 22.052 1.00 98.44 316 ASP A C 1
ATOM 2485 O O . ASP A 1 316 ? -11.863 5.072 22.934 1.00 98.44 316 ASP A O 1
ATOM 2489 N N . VAL A 1 317 ? -11.041 5.535 20.888 1.00 98.50 317 VAL A N 1
ATOM 2490 C CA . VAL A 1 317 ? -10.645 4.154 20.587 1.00 98.50 317 VAL A CA 1
ATOM 2491 C C . VAL A 1 317 ? -9.528 3.688 21.519 1.00 98.50 317 VAL A C 1
ATOM 2493 O O . VAL A 1 317 ? -9.616 2.587 22.062 1.00 98.50 317 VAL A O 1
ATOM 2496 N N . ASP A 1 318 ? -8.502 4.512 21.762 1.00 97.81 318 ASP A N 1
ATOM 2497 C CA . ASP A 1 318 ? -7.420 4.182 22.702 1.00 97.81 318 ASP A CA 1
ATOM 2498 C C . ASP A 1 318 ? -7.960 3.862 24.103 1.00 97.81 318 ASP A C 1
ATOM 2500 O O . ASP A 1 318 ? -7.653 2.812 24.680 1.00 97.81 318 ASP A O 1
ATOM 2504 N N . LYS A 1 319 ? -8.824 4.741 24.624 1.00 98.19 319 LYS A N 1
ATOM 2505 C CA . LYS A 1 319 ? -9.468 4.598 25.929 1.00 98.19 319 LYS A CA 1
ATOM 2506 C C . LYS A 1 319 ? -10.324 3.336 25.983 1.00 98.19 319 LYS A C 1
ATOM 2508 O O . LYS A 1 319 ? -10.170 2.541 26.914 1.00 98.19 319 LYS A O 1
ATOM 2513 N N . ALA A 1 320 ? -11.181 3.115 24.986 1.00 98.44 320 ALA A N 1
ATOM 2514 C CA . ALA A 1 320 ? -12.053 1.946 24.921 1.00 98.44 320 ALA A CA 1
ATOM 2515 C C . ALA A 1 320 ? -11.247 0.636 24.911 1.00 98.44 320 ALA A C 1
ATOM 2517 O O . ALA A 1 320 ? -11.538 -0.269 25.701 1.00 98.44 320 ALA A O 1
ATOM 2518 N N . VAL A 1 321 ? -10.192 0.557 24.092 1.00 98.38 321 VAL A N 1
ATOM 2519 C CA . VAL A 1 321 ? -9.293 -0.604 24.019 1.00 98.38 321 VAL A CA 1
ATOM 2520 C C . VAL A 1 321 ? -8.590 -0.848 25.354 1.00 98.38 321 VAL A C 1
ATOM 2522 O O . VAL A 1 321 ? -8.571 -1.980 25.846 1.00 98.38 321 VAL A O 1
ATOM 2525 N N . LYS A 1 322 ? -8.010 0.193 25.965 1.00 98.06 322 LYS A N 1
ATOM 2526 C CA . LYS A 1 322 ? -7.296 0.069 27.245 1.00 98.06 322 LYS A CA 1
ATOM 2527 C C . LYS A 1 322 ? -8.220 -0.414 28.360 1.00 98.06 322 LYS A C 1
ATOM 2529 O O . LYS A 1 322 ? -7.831 -1.314 29.104 1.00 98.06 322 LYS A O 1
ATOM 2534 N N . ILE A 1 323 ? -9.435 0.130 28.453 1.00 98.38 323 ILE A N 1
ATOM 2535 C CA . ILE A 1 323 ? -10.443 -0.305 29.431 1.00 98.38 323 ILE A CA 1
ATOM 2536 C C . ILE A 1 323 ? -10.819 -1.772 29.191 1.00 98.38 323 ILE A C 1
ATOM 2538 O O . ILE A 1 323 ? -10.753 -2.564 30.131 1.00 98.38 323 ILE A O 1
ATOM 2542 N N . ALA A 1 324 ? -11.116 -2.160 27.944 1.00 98.38 324 ALA A N 1
ATOM 2543 C CA . ALA A 1 324 ? -11.457 -3.541 27.598 1.00 98.38 324 ALA A CA 1
ATOM 2544 C C . ALA A 1 324 ? -10.359 -4.530 28.025 1.00 98.38 324 ALA A C 1
ATOM 2546 O O . ALA A 1 324 ? -10.657 -5.572 28.604 1.00 98.38 324 ALA A O 1
ATOM 2547 N N . ILE A 1 325 ? -9.082 -4.188 27.810 1.00 98.00 325 ILE A N 1
ATOM 2548 C CA . ILE A 1 325 ? -7.941 -5.032 28.199 1.00 98.00 325 ILE A CA 1
ATOM 2549 C C . ILE A 1 325 ? -7.762 -5.085 29.721 1.00 98.00 325 ILE A C 1
ATOM 2551 O O . ILE A 1 325 ? -7.607 -6.174 30.273 1.00 98.00 325 ILE A O 1
ATOM 2555 N N . LYS A 1 326 ? -7.755 -3.931 30.402 1.00 97.38 326 LYS A N 1
ATOM 2556 C CA . LYS A 1 326 ? -7.494 -3.845 31.850 1.00 97.38 326 LYS A CA 1
ATOM 2557 C C . LYS A 1 326 ? -8.584 -4.527 32.667 1.00 97.38 326 LYS A C 1
ATOM 2559 O O . LYS A 1 326 ? -8.282 -5.307 33.564 1.00 97.38 326 LYS A O 1
ATOM 2564 N N . GLN A 1 327 ? -9.838 -4.240 32.335 1.00 98.00 327 GLN A N 1
ATOM 2565 C CA . GLN A 1 327 ? -11.006 -4.748 33.054 1.00 98.00 327 GLN A CA 1
ATOM 2566 C C . GLN A 1 327 ? -11.503 -6.087 32.498 1.00 98.00 327 GLN A C 1
ATOM 2568 O O . GLN A 1 327 ? -12.443 -6.654 33.044 1.00 98.00 327 GLN A O 1
ATOM 2573 N N . LYS A 1 328 ? -10.879 -6.601 31.426 1.00 97.75 328 LYS A N 1
ATOM 2574 C CA . LYS A 1 328 ? -11.267 -7.846 30.744 1.00 97.75 328 LYS A CA 1
ATOM 2575 C C . LYS A 1 328 ? -12.759 -7.863 30.388 1.00 97.75 328 LYS A C 1
ATOM 2577 O O . LYS A 1 328 ? -13.454 -8.844 30.633 1.00 97.75 328 LYS A O 1
ATOM 2582 N N . THR A 1 329 ? -13.234 -6.755 29.827 1.00 98.12 329 THR A N 1
ATOM 2583 C CA . THR A 1 329 ? -14.655 -6.492 29.564 1.00 98.12 329 THR A CA 1
ATOM 2584 C C . THR A 1 329 ? -14.902 -6.136 28.095 1.00 98.12 329 THR A C 1
ATOM 2586 O O . THR A 1 329 ? -13.987 -6.169 27.266 1.00 98.12 329 THR A O 1
ATOM 2589 N N . THR A 1 330 ? -16.152 -5.805 27.773 1.00 98.44 330 THR A N 1
ATOM 2590 C CA . THR A 1 330 ? -16.542 -5.209 26.496 1.00 98.44 330 THR A CA 1
ATOM 2591 C C . THR A 1 330 ? -16.732 -3.704 26.649 1.00 98.44 330 THR A C 1
ATOM 2593 O O . THR A 1 330 ? -17.421 -3.252 27.558 1.00 98.44 330 THR A O 1
ATOM 2596 N N . THR A 1 331 ? -16.158 -2.928 25.736 1.00 98.62 331 THR A N 1
ATOM 2597 C CA . THR A 1 331 ? -16.410 -1.487 25.597 1.00 98.62 331 THR A CA 1
ATOM 2598 C C . THR A 1 331 ? -16.875 -1.171 24.177 1.00 98.62 331 THR A C 1
ATOM 2600 O O . THR A 1 331 ? -16.760 -2.001 23.271 1.00 98.62 331 THR A O 1
ATOM 2603 N N . LYS A 1 332 ? -17.437 0.022 23.969 1.00 98.31 332 LYS A N 1
ATOM 2604 C CA . LYS A 1 332 ? -17.947 0.469 22.669 1.00 98.31 332 LYS A CA 1
ATOM 2605 C C . LYS A 1 332 ? -17.624 1.946 22.462 1.00 98.31 332 LYS A C 1
ATOM 2607 O O . LYS A 1 332 ? -17.719 2.727 23.403 1.00 98.31 332 LYS A O 1
ATOM 2612 N N . THR A 1 333 ? -17.282 2.320 21.235 1.00 98.06 333 THR A N 1
ATOM 2613 C CA . THR A 1 333 ? -17.289 3.715 20.773 1.00 98.06 333 THR A CA 1
ATOM 2614 C C . THR A 1 333 ? -17.496 3.749 19.256 1.00 98.06 333 THR A C 1
ATOM 2616 O O . THR A 1 333 ? -17.052 2.823 18.581 1.00 98.06 333 THR A O 1
ATOM 2619 N N . HIS A 1 334 ? -18.189 4.761 18.721 1.00 96.88 334 HIS A N 1
ATOM 2620 C CA . HIS A 1 334 ? -18.421 4.942 17.272 1.00 96.88 334 HIS A CA 1
ATOM 2621 C C . HIS A 1 334 ? -18.906 3.663 16.549 1.00 96.88 334 HIS A C 1
ATOM 2623 O O . HIS A 1 334 ? -18.364 3.260 15.524 1.00 96.88 334 HIS A O 1
ATOM 2629 N N . ASP A 1 335 ? -19.866 2.956 17.157 1.00 94.75 335 ASP A N 1
ATOM 2630 C CA . ASP A 1 335 ? -20.412 1.668 16.687 1.00 94.75 335 ASP A CA 1
ATOM 2631 C C . ASP A 1 335 ? -19.427 0.500 16.528 1.00 94.75 335 ASP A C 1
ATOM 2633 O O . ASP A 1 335 ? -19.781 -0.585 16.063 1.00 94.75 335 ASP A O 1
ATOM 2637 N N . ILE A 1 336 ? -18.220 0.659 17.061 1.00 98.25 336 ILE A N 1
ATOM 2638 C CA . ILE A 1 336 ? -17.192 -0.371 17.131 1.00 98.25 336 ILE A CA 1
ATOM 2639 C C . ILE A 1 336 ? -17.166 -0.944 18.546 1.00 98.25 336 ILE A C 1
ATOM 2641 O O . ILE A 1 336 ? -17.142 -0.204 19.533 1.00 98.25 336 ILE A O 1
ATOM 2645 N N . HIS A 1 337 ? -17.159 -2.274 18.654 1.00 98.50 337 HIS A N 1
ATOM 2646 C CA . HIS A 1 337 ? -17.102 -2.962 19.946 1.00 98.50 337 HIS A CA 1
ATOM 2647 C C . HIS A 1 337 ? -15.717 -3.564 20.175 1.00 98.50 337 HIS A C 1
ATOM 2649 O O . HIS A 1 337 ? -15.173 -4.244 19.305 1.00 98.50 337 HIS A O 1
ATOM 2655 N N . PHE A 1 338 ? -15.178 -3.375 21.373 1.00 98.56 338 PHE A N 1
ATOM 2656 C CA . PHE A 1 338 ? -13.879 -3.878 21.804 1.00 98.56 338 PHE A CA 1
ATOM 2657 C C . PHE A 1 338 ? -14.115 -4.920 22.887 1.00 98.56 338 PHE A C 1
ATOM 2659 O O . PHE A 1 338 ? -14.564 -4.592 23.979 1.00 98.56 338 PHE A O 1
ATOM 2666 N N . ILE A 1 339 ? -13.861 -6.182 22.570 1.00 98.12 339 ILE A N 1
ATOM 2667 C CA . ILE A 1 339 ? -14.283 -7.327 23.376 1.00 98.12 339 ILE A CA 1
ATOM 2668 C C . ILE A 1 339 ? -13.036 -8.074 23.829 1.00 98.12 339 ILE A C 1
ATOM 2670 O O . ILE A 1 339 ? -12.320 -8.642 23.001 1.00 98.12 339 ILE A O 1
ATOM 2674 N N . TYR A 1 340 ? -12.774 -8.108 25.133 1.00 97.75 340 TYR A N 1
ATOM 2675 C CA . TYR A 1 340 ? -11.767 -9.010 25.681 1.00 97.75 340 TYR A CA 1
ATOM 2676 C C . TYR A 1 340 ? -12.382 -10.388 25.941 1.00 97.75 340 TYR A C 1
ATOM 2678 O O . TYR A 1 340 ? -13.298 -10.528 26.746 1.00 97.75 340 TYR A O 1
ATOM 2686 N N . GLN A 1 341 ? -11.863 -11.425 25.288 1.00 94.25 341 GLN A N 1
ATOM 2687 C CA . GLN A 1 341 ? -12.349 -12.793 25.453 1.00 94.25 341 GLN A CA 1
ATOM 2688 C C . GLN A 1 341 ? -11.204 -13.791 25.279 1.00 94.25 341 GLN A C 1
ATOM 2690 O O . GLN A 1 341 ? -10.451 -13.731 24.311 1.00 94.25 341 GLN A O 1
ATOM 2695 N N . SER A 1 342 ? -11.081 -14.737 26.216 1.00 91.31 342 SER A N 1
ATOM 2696 C CA . SER A 1 342 ? -10.144 -15.872 26.125 1.00 91.31 342 SER A CA 1
ATOM 2697 C C . SER A 1 342 ? -8.688 -15.479 25.812 1.00 91.31 342 SER A C 1
ATOM 2699 O O . SER A 1 342 ? -8.004 -16.154 25.044 1.00 91.31 342 SER A O 1
ATOM 2701 N N . GLY A 1 343 ? -8.199 -14.383 26.404 1.00 93.19 343 GLY A N 1
ATOM 2702 C CA . GLY A 1 343 ? -6.825 -13.907 26.199 1.00 93.19 343 GLY A CA 1
ATOM 2703 C C . GLY A 1 343 ? -6.595 -13.193 24.863 1.00 93.19 343 GLY A C 1
ATOM 2704 O O . GLY A 1 343 ? -5.446 -13.004 24.465 1.00 93.19 343 GLY A O 1
ATOM 2705 N N . MET A 1 344 ? -7.661 -12.798 24.170 1.00 95.50 344 MET A N 1
ATOM 2706 C CA . MET A 1 344 ? -7.625 -12.017 22.937 1.00 95.50 344 MET A CA 1
ATOM 2707 C C . MET A 1 344 ? -8.456 -10.747 23.106 1.00 95.50 344 MET A C 1
ATOM 2709 O O . MET A 1 344 ? -9.443 -10.734 23.841 1.00 95.50 344 MET A O 1
ATOM 2713 N N . LEU A 1 345 ? -8.064 -9.688 22.405 1.00 97.62 345 LEU A N 1
ATOM 2714 C CA . LEU A 1 345 ? -8.923 -8.537 22.154 1.00 97.62 345 LEU A CA 1
ATOM 2715 C C . LEU A 1 345 ? -9.487 -8.677 20.742 1.00 97.62 345 LEU A C 1
ATOM 2717 O O . LEU A 1 345 ? -8.730 -8.793 19.776 1.00 97.62 345 LEU A O 1
ATOM 2721 N N . PHE A 1 346 ? -10.807 -8.620 20.633 1.00 97.25 346 PHE A N 1
ATOM 2722 C CA . PHE A 1 346 ? -11.516 -8.527 19.370 1.00 97.25 346 PHE A CA 1
ATOM 2723 C C . PHE A 1 346 ? -12.027 -7.108 19.164 1.00 97.25 346 PHE A C 1
ATOM 2725 O O . PHE A 1 346 ? -12.649 -6.542 20.058 1.00 97.25 346 PHE A O 1
ATOM 2732 N N . ILE A 1 347 ? -11.813 -6.557 17.974 1.00 98.00 347 ILE A N 1
ATOM 2733 C CA . ILE A 1 347 ? -12.468 -5.323 17.533 1.00 98.00 347 ILE A CA 1
ATOM 2734 C C . ILE A 1 347 ? -13.543 -5.727 16.532 1.00 98.00 347 ILE A C 1
ATOM 2736 O O . ILE A 1 347 ? -13.219 -6.111 15.408 1.00 98.00 347 ILE A O 1
ATOM 2740 N N . LYS A 1 348 ? -14.807 -5.712 16.956 1.00 97.31 348 LYS A N 1
ATOM 2741 C CA . LYS A 1 348 ? -15.962 -6.034 16.114 1.00 97.31 348 LYS A CA 1
ATOM 2742 C C . LYS A 1 348 ? -16.408 -4.773 15.373 1.00 97.31 348 LYS A C 1
ATOM 2744 O O . LYS A 1 348 ? -16.806 -3.793 16.003 1.00 97.31 348 LYS A O 1
ATOM 2749 N N . LEU A 1 349 ? -16.326 -4.835 14.049 1.00 96.94 349 LEU A N 1
ATOM 2750 C CA . LEU A 1 349 ? -16.737 -3.793 13.113 1.00 96.94 349 LEU A CA 1
ATOM 2751 C C . LEU A 1 349 ? -18.270 -3.748 12.963 1.00 96.94 349 LEU A C 1
ATOM 2753 O O . LEU A 1 349 ? -18.933 -4.736 13.300 1.00 96.94 349 LEU A O 1
ATOM 2757 N N . PRO A 1 350 ? -18.833 -2.670 12.381 1.00 94.88 350 PRO A N 1
ATOM 2758 C CA . PRO A 1 350 ? -20.261 -2.595 12.054 1.00 94.88 350 PRO A CA 1
ATOM 2759 C C . PRO A 1 350 ? -20.761 -3.749 11.169 1.00 94.88 350 PRO A C 1
ATOM 2761 O O . PRO A 1 350 ? -21.866 -4.238 11.373 1.00 94.88 350 PRO A O 1
ATOM 2764 N N . SER A 1 351 ? -19.917 -4.264 10.266 1.00 93.12 351 SER A N 1
ATOM 2765 C CA . SER A 1 351 ? -20.196 -5.453 9.436 1.00 93.12 351 SER A CA 1
ATOM 2766 C C . SER A 1 351 ? -20.331 -6.759 10.236 1.00 93.12 351 SER A C 1
ATOM 2768 O O . SER A 1 351 ? -20.664 -7.804 9.689 1.00 93.12 351 SER A O 1
ATOM 2770 N N . GLY A 1 352 ? -20.011 -6.748 11.532 1.00 92.75 352 GLY A N 1
ATOM 2771 C CA . GLY A 1 352 ? -19.946 -7.935 12.381 1.00 92.75 352 GLY A CA 1
ATOM 2772 C C . GLY A 1 352 ? -18.606 -8.675 12.328 1.00 92.75 352 GLY A C 1
ATOM 2773 O O . GLY A 1 352 ? -18.334 -9.489 13.218 1.00 92.75 352 GLY A O 1
ATOM 2774 N N . ARG A 1 353 ? -17.737 -8.358 11.359 1.00 93.94 353 ARG A N 1
ATOM 2775 C CA . ARG A 1 353 ? -16.380 -8.909 11.261 1.00 93.94 353 ARG A CA 1
ATOM 2776 C C . ARG A 1 353 ? -15.516 -8.475 12.442 1.00 93.94 353 ARG A C 1
ATOM 2778 O O . ARG A 1 353 ? -15.682 -7.382 12.978 1.00 93.94 353 ARG A O 1
ATOM 2785 N N . LYS A 1 354 ? -14.573 -9.328 12.853 1.00 94.69 354 LYS A N 1
ATOM 2786 C CA . LYS A 1 354 ? -13.699 -9.079 14.008 1.00 94.69 354 LYS A CA 1
ATOM 2787 C C . LYS A 1 354 ? -12.229 -9.030 13.606 1.00 94.69 354 LYS A C 1
ATOM 2789 O O . LYS A 1 354 ? -11.724 -9.969 12.996 1.00 94.69 354 LYS A O 1
ATOM 2794 N N . LEU A 1 355 ? -11.528 -7.978 14.018 1.00 95.75 355 LEU A N 1
ATOM 2795 C CA . LEU A 1 355 ? -10.064 -7.947 14.041 1.00 95.75 355 LEU A CA 1
ATOM 2796 C C . LEU A 1 355 ? -9.590 -8.570 15.351 1.00 95.75 355 LEU A C 1
ATOM 2798 O O . LEU A 1 355 ? -10.212 -8.351 16.389 1.00 95.75 355 LEU A O 1
ATOM 2802 N N . THR A 1 356 ? -8.488 -9.316 15.318 1.00 94.38 356 THR A N 1
ATOM 2803 C CA . THR A 1 356 ? -8.011 -10.080 16.480 1.00 94.38 356 THR A CA 1
ATOM 2804 C C . THR A 1 356 ? -6.614 -9.645 16.900 1.00 94.38 356 THR A C 1
ATOM 2806 O O . THR A 1 356 ? -5.699 -9.581 16.082 1.00 94.38 356 THR A O 1
ATOM 2809 N N . TYR A 1 357 ? -6.445 -9.406 18.199 1.00 96.19 357 TYR A N 1
ATOM 2810 C CA . TYR A 1 357 ? -5.179 -9.053 18.834 1.00 96.19 357 TYR A CA 1
ATOM 2811 C C . TYR A 1 357 ? -4.881 -10.068 19.938 1.00 96.19 357 TYR A C 1
ATOM 2813 O O . TYR A 1 357 ? -5.605 -10.162 20.932 1.00 96.19 357 TYR A O 1
ATOM 2821 N N . VAL A 1 358 ? -3.826 -10.862 19.755 1.00 95.19 358 VAL A N 1
ATOM 2822 C CA . VAL A 1 358 ? -3.516 -12.007 20.621 1.00 95.19 358 VAL A CA 1
ATOM 2823 C C . VAL A 1 358 ? -2.745 -11.556 21.862 1.00 95.19 358 VAL A C 1
ATOM 2825 O O . VAL A 1 358 ? -1.787 -10.793 21.756 1.00 95.19 358 VAL A O 1
ATOM 2828 N N . LYS A 1 359 ? -3.143 -12.044 23.046 1.00 96.25 359 LYS A N 1
ATOM 2829 C CA . LYS A 1 359 ? -2.514 -11.760 24.352 1.00 96.25 359 LYS A CA 1
ATOM 2830 C C . LYS A 1 359 ? -2.203 -10.269 24.567 1.00 96.25 359 LYS A C 1
ATOM 2832 O O . LYS A 1 359 ? -1.041 -9.911 24.834 1.00 96.25 359 LYS A O 1
ATOM 2837 N N . PRO A 1 360 ? -3.222 -9.399 24.452 1.00 97.19 360 PRO A N 1
ATOM 2838 C CA . PRO A 1 360 ? -3.027 -7.974 24.621 1.00 97.19 360 PRO A CA 1
ATOM 2839 C C . PRO A 1 360 ? -2.633 -7.668 26.075 1.00 97.19 360 PRO A C 1
ATOM 2841 O O . PRO A 1 360 ? -3.149 -8.282 27.011 1.00 97.19 360 PRO A O 1
ATOM 2844 N N . LYS A 1 361 ? -1.700 -6.734 26.270 1.00 96.50 361 LYS A N 1
ATOM 2845 C CA . LYS A 1 361 ? -1.264 -6.236 27.582 1.00 96.50 361 LYS A CA 1
ATOM 2846 C C . LYS A 1 361 ? -1.068 -4.729 27.534 1.00 96.50 361 LYS A C 1
ATOM 2848 O O . LYS A 1 361 ? -0.687 -4.192 26.495 1.00 96.50 361 LYS A O 1
ATOM 2853 N N . ILE A 1 362 ? -1.237 -4.076 28.676 1.00 96.25 362 ILE A N 1
ATOM 2854 C CA . ILE A 1 362 ? -0.776 -2.701 28.858 1.00 96.25 362 ILE A CA 1
ATOM 2855 C C . ILE A 1 362 ? 0.740 -2.730 29.071 1.00 96.25 362 ILE A C 1
ATOM 2857 O O . ILE A 1 362 ? 1.243 -3.530 29.856 1.00 96.25 362 ILE A O 1
ATOM 2861 N N . GLY A 1 363 ? 1.460 -1.904 28.324 1.00 90.75 363 GLY A N 1
ATOM 2862 C CA . GLY A 1 363 ? 2.892 -1.661 28.472 1.00 90.75 363 GLY A CA 1
ATOM 2863 C C . GLY A 1 363 ? 3.184 -0.163 28.425 1.00 90.75 363 GLY A C 1
ATOM 2864 O O . GLY A 1 363 ? 2.264 0.651 28.404 1.00 90.75 363 GLY A O 1
ATOM 2865 N N . MET A 1 364 ? 4.459 0.213 28.357 1.00 87.44 364 MET A N 1
ATOM 2866 C CA . MET A 1 364 ? 4.877 1.616 28.267 1.00 87.44 364 MET A CA 1
ATOM 2867 C C . MET A 1 364 ? 5.320 1.985 26.846 1.00 87.44 364 MET A C 1
ATOM 2869 O O . MET A 1 364 ? 6.006 1.218 26.154 1.00 87.44 364 MET A O 1
ATOM 2873 N N . ASN A 1 365 ? 4.891 3.162 26.395 1.00 84.50 365 ASN A N 1
ATOM 2874 C CA . ASN A 1 365 ? 5.395 3.780 25.178 1.00 84.50 365 ASN A CA 1
ATOM 2875 C C . ASN A 1 365 ? 6.790 4.385 25.426 1.00 84.50 365 ASN A C 1
ATOM 2877 O O . ASN A 1 365 ? 7.297 4.399 26.544 1.00 84.50 365 ASN A O 1
ATOM 2881 N N . GLN A 1 366 ? 7.423 4.873 24.360 1.00 77.50 366 GLN A N 1
ATOM 2882 C CA . GLN A 1 366 ? 8.753 5.497 24.423 1.00 77.50 366 GLN A CA 1
ATOM 2883 C C . GLN A 1 366 ? 8.791 6.832 25.191 1.00 77.50 366 GLN A C 1
ATOM 2885 O O . GLN A 1 366 ? 9.867 7.330 25.486 1.00 77.50 366 GLN A O 1
ATOM 2890 N N . PHE A 1 367 ? 7.627 7.394 25.517 1.00 79.62 367 PHE A N 1
ATOM 2891 C CA . PHE A 1 367 ? 7.447 8.668 26.213 1.00 79.62 367 PHE A CA 1
ATOM 2892 C C . PHE A 1 367 ? 6.938 8.479 27.656 1.00 79.62 367 PHE A C 1
ATOM 2894 O O . PHE A 1 367 ? 6.423 9.417 28.255 1.00 79.62 367 PHE A O 1
ATOM 2901 N N . GLY A 1 368 ? 7.003 7.258 28.204 1.00 79.75 368 GLY A N 1
ATOM 2902 C CA . GLY A 1 368 ? 6.560 6.942 29.570 1.00 79.75 368 GLY A CA 1
ATOM 2903 C C . GLY A 1 368 ? 5.043 6.798 29.770 1.00 79.75 368 GLY A C 1
ATOM 2904 O O . GLY A 1 368 ? 4.601 6.459 30.863 1.00 79.75 368 GLY A O 1
ATOM 2905 N N . GLY A 1 369 ? 4.229 7.000 28.732 1.00 85.12 369 GLY A N 1
ATOM 2906 C CA . GLY A 1 369 ? 2.776 6.816 28.778 1.00 85.12 369 GLY A CA 1
ATOM 2907 C C . GLY A 1 369 ? 2.330 5.371 28.530 1.00 85.12 369 GLY A C 1
ATOM 2908 O O . GLY A 1 369 ? 3.061 4.551 27.971 1.00 85.12 369 GLY A O 1
ATOM 2909 N N . GLU A 1 370 ? 1.089 5.046 28.893 1.00 91.25 370 GLU A N 1
ATOM 2910 C CA . GLU A 1 370 ? 0.523 3.720 28.626 1.00 91.25 370 GLU A CA 1
ATOM 2911 C C . GLU A 1 370 ? 0.351 3.450 27.124 1.00 91.25 370 GLU A C 1
ATOM 2913 O O . GLU A 1 370 ? -0.215 4.257 26.380 1.00 91.25 370 GLU A O 1
ATOM 2918 N N . SER A 1 371 ? 0.743 2.252 26.696 1.00 92.38 371 SER A N 1
ATOM 2919 C CA . SER A 1 371 ? 0.511 1.705 25.357 1.00 92.38 371 SER A CA 1
ATOM 2920 C C . SER A 1 371 ? -0.089 0.312 25.429 1.00 92.38 371 SER A C 1
ATOM 2922 O O . SER A 1 371 ? 0.019 -0.385 26.437 1.00 92.38 371 SER A O 1
ATOM 2924 N N . VAL A 1 372 ? -0.704 -0.116 24.333 1.00 96.06 372 VAL A N 1
ATOM 2925 C CA . VAL A 1 372 ? -1.187 -1.486 24.198 1.00 96.06 372 VAL A CA 1
ATOM 2926 C C . VAL A 1 372 ? -0.140 -2.291 23.446 1.00 96.06 372 VAL A C 1
ATOM 2928 O O . VAL A 1 372 ? 0.365 -1.867 22.413 1.00 96.06 372 VAL A O 1
ATOM 2931 N N . THR A 1 373 ? 0.177 -3.481 23.938 1.00 96.25 373 THR A N 1
ATOM 2932 C CA . THR A 1 373 ? 1.036 -4.443 23.242 1.00 96.25 373 THR A CA 1
ATOM 2933 C C . THR A 1 373 ? 0.280 -5.731 22.991 1.00 96.25 373 THR A C 1
ATOM 2935 O O . THR A 1 373 ? -0.567 -6.108 23.795 1.00 96.25 373 THR A O 1
ATOM 2938 N N . TYR A 1 374 ? 0.582 -6.426 21.903 1.00 96.06 374 TYR A N 1
ATOM 2939 C CA . TYR A 1 374 ? -0.030 -7.710 21.559 1.00 96.06 374 TYR A CA 1
ATOM 2940 C C . TYR A 1 374 ? 0.980 -8.598 20.833 1.00 96.06 374 TYR A C 1
ATOM 2942 O O . TYR A 1 374 ? 2.026 -8.131 20.400 1.00 96.06 374 TYR A O 1
ATOM 2950 N N . GLU A 1 375 ? 0.691 -9.886 20.726 1.00 95.44 375 GLU A N 1
ATOM 2951 C CA . GLU A 1 375 ? 1.520 -10.848 20.005 1.00 95.44 375 GLU A CA 1
ATOM 2952 C C . GLU A 1 375 ? 1.034 -11.012 18.559 1.00 95.44 375 GLU A C 1
ATOM 2954 O O . GLU A 1 375 ? -0.166 -11.141 18.308 1.00 95.44 375 GLU A O 1
ATOM 2959 N N . GLY A 1 376 ? 1.961 -10.990 17.601 1.00 93.12 376 GLY A N 1
ATOM 2960 C CA . GLY A 1 376 ? 1.643 -11.127 16.184 1.00 93.12 376 GLY A CA 1
ATOM 2961 C C . GLY A 1 376 ? 2.880 -11.200 15.296 1.00 93.12 376 GLY A C 1
ATOM 2962 O O . GLY A 1 376 ? 4.010 -11.149 15.771 1.00 93.12 376 GLY A O 1
ATOM 2963 N N . ILE A 1 377 ? 2.666 -11.308 13.983 1.00 90.25 377 ILE A N 1
ATOM 2964 C CA . ILE A 1 377 ? 3.758 -11.323 13.000 1.00 90.25 377 ILE A CA 1
ATOM 2965 C C . ILE A 1 377 ? 4.245 -9.892 12.755 1.00 90.25 377 ILE A C 1
ATOM 2967 O O . ILE A 1 377 ? 3.494 -9.061 12.229 1.00 90.25 377 ILE A O 1
ATOM 2971 N N . GLY A 1 378 ? 5.487 -9.624 13.145 1.00 86.31 378 GLY A N 1
ATOM 2972 C CA . GLY A 1 378 ? 6.167 -8.341 12.999 1.00 86.31 378 GLY A CA 1
ATOM 2973 C C . GLY A 1 378 ? 6.713 -8.045 11.607 1.00 86.31 378 GLY A C 1
ATOM 2974 O O . GLY A 1 378 ? 6.517 -8.812 10.661 1.00 86.31 378 GLY A O 1
ATOM 2975 N N . SER A 1 379 ? 7.457 -6.942 11.487 1.00 81.69 379 SER A N 1
ATOM 2976 C CA . SER A 1 379 ? 8.156 -6.559 10.245 1.00 81.69 379 SER A CA 1
ATOM 2977 C C . SER A 1 379 ? 9.238 -7.572 9.853 1.00 81.69 379 SER A C 1
ATOM 2979 O O . SER A 1 379 ? 9.467 -7.815 8.671 1.00 81.69 379 SER A O 1
ATOM 2981 N N . THR A 1 380 ? 9.829 -8.242 10.844 1.00 84.88 380 THR A N 1
ATOM 2982 C CA . THR A 1 380 ? 10.815 -9.321 10.681 1.00 84.88 380 THR A CA 1
ATOM 2983 C C . THR A 1 380 ? 10.206 -10.642 10.192 1.00 84.88 380 THR A C 1
ATOM 2985 O O . THR A 1 380 ? 10.919 -11.635 10.057 1.00 84.88 380 THR A O 1
ATOM 2988 N N . LYS A 1 381 ? 8.884 -10.684 9.948 1.00 85.00 381 LYS A N 1
ATOM 2989 C CA . LYS A 1 381 ? 8.091 -11.892 9.649 1.00 85.00 381 LYS A CA 1
ATOM 2990 C C . LYS A 1 381 ? 8.162 -12.979 10.731 1.00 85.00 381 LYS A C 1
ATOM 2992 O O . LYS A 1 381 ? 7.753 -14.112 10.489 1.00 85.00 381 LYS A O 1
ATOM 2997 N N . LYS A 1 382 ? 8.633 -12.636 11.932 1.00 90.12 382 LYS A N 1
ATOM 2998 C CA . LYS A 1 382 ? 8.641 -13.511 13.108 1.00 90.12 382 LYS A CA 1
ATOM 2999 C C . LYS A 1 382 ? 7.499 -13.144 14.050 1.00 90.12 382 LYS A C 1
ATOM 3001 O O . LYS A 1 382 ? 6.950 -12.043 13.986 1.00 90.12 382 LYS A O 1
ATOM 3006 N N . TRP A 1 383 ? 7.125 -14.092 14.905 1.00 92.75 383 TRP A N 1
ATOM 3007 C CA . TRP A 1 383 ? 6.181 -13.837 15.986 1.00 92.75 383 TRP A CA 1
ATOM 3008 C C . TRP A 1 383 ? 6.868 -13.000 17.063 1.00 92.75 383 TRP A C 1
ATOM 3010 O O . TRP A 1 383 ? 7.864 -13.427 17.641 1.00 92.75 383 TRP A O 1
ATOM 3020 N N . GLU A 1 384 ? 6.348 -11.809 17.321 1.00 95.06 384 GLU A N 1
ATOM 3021 C CA . GLU A 1 384 ? 6.924 -10.862 18.270 1.00 95.06 384 GLU A CA 1
ATOM 3022 C C . GLU A 1 384 ? 5.827 -10.074 18.995 1.00 95.06 384 GLU A C 1
ATOM 3024 O O . GLU A 1 384 ? 4.635 -10.159 18.673 1.00 95.06 384 GLU A O 1
ATOM 3029 N N . ARG A 1 385 ? 6.228 -9.319 20.020 1.00 94.38 385 ARG A N 1
ATOM 3030 C CA . ARG A 1 385 ? 5.332 -8.431 20.760 1.00 94.38 385 ARG A CA 1
ATOM 3031 C C . ARG A 1 385 ? 5.334 -7.051 20.110 1.00 94.38 385 ARG A C 1
ATOM 3033 O O . ARG A 1 385 ? 6.325 -6.333 20.159 1.00 94.38 385 ARG A O 1
ATOM 3040 N N . ILE A 1 386 ? 4.202 -6.681 19.532 1.00 93.62 386 ILE A N 1
ATOM 3041 C CA . ILE A 1 386 ? 4.000 -5.468 18.743 1.00 93.62 386 ILE A CA 1
ATOM 3042 C C . ILE A 1 386 ? 3.339 -4.401 19.618 1.00 93.62 386 ILE A C 1
ATOM 3044 O O . ILE A 1 386 ? 2.386 -4.695 20.344 1.00 93.62 386 ILE A O 1
ATOM 3048 N N . LYS A 1 387 ? 3.828 -3.159 19.542 1.00 93.44 387 LYS A N 1
ATOM 3049 C CA . LYS A 1 387 ? 3.217 -1.991 20.197 1.00 93.44 387 LYS A CA 1
ATOM 3050 C C . LYS A 1 387 ? 2.118 -1.385 19.315 1.00 93.44 387 LYS A C 1
ATOM 3052 O O . LYS A 1 387 ? 2.232 -1.369 18.093 1.00 93.44 387 LYS A O 1
ATOM 3057 N N . SER A 1 388 ? 1.062 -0.880 19.941 1.00 94.12 388 SER A N 1
ATOM 3058 C CA . SER A 1 388 ? -0.069 -0.203 19.306 1.00 94.12 388 SER A CA 1
ATOM 3059 C C . SER A 1 388 ? -0.637 0.879 20.224 1.00 94.12 388 SER A C 1
ATOM 3061 O O . SER A 1 388 ? -0.379 0.907 21.430 1.00 94.12 388 SER A O 1
ATOM 3063 N N . TYR A 1 389 ? -1.412 1.775 19.632 1.00 94.12 389 TYR A N 1
ATOM 3064 C CA . TYR A 1 389 ? -2.023 2.939 20.265 1.00 94.12 389 TYR A CA 1
ATOM 3065 C C . TYR A 1 389 ? -3.258 3.351 19.451 1.00 94.12 389 TYR A C 1
ATOM 3067 O O . TYR A 1 389 ? -3.417 2.880 18.322 1.00 94.12 389 TYR A O 1
ATOM 3075 N N . GLY A 1 390 ? -4.133 4.184 20.021 1.00 95.62 390 GLY A N 1
ATOM 3076 C CA . GLY A 1 390 ? -5.412 4.611 19.428 1.00 95.62 390 GLY A CA 1
ATOM 3077 C C . GLY A 1 390 ? -5.408 4.824 17.913 1.00 95.62 390 GLY A C 1
ATOM 3078 O O . GLY A 1 390 ? -6.053 4.052 17.204 1.00 95.62 390 GLY A O 1
ATOM 3079 N N . PRO A 1 391 ? -4.628 5.788 17.392 1.00 95.75 391 PRO A N 1
ATOM 3080 C CA . PRO A 1 391 ? -4.520 6.043 15.958 1.00 95.75 391 PRO A CA 1
ATOM 3081 C C . PRO A 1 391 ? -4.179 4.806 15.106 1.00 95.75 391 PRO A C 1
ATOM 3083 O O . PRO A 1 391 ? -4.768 4.614 14.045 1.00 95.75 391 PRO A O 1
ATOM 3086 N N . LYS A 1 392 ? -3.312 3.900 15.588 1.00 95.00 392 LYS A N 1
ATOM 3087 C CA . LYS A 1 392 ? -2.985 2.652 14.871 1.00 95.00 392 LYS A CA 1
ATOM 3088 C C . LYS A 1 392 ? -4.131 1.635 14.889 1.00 95.00 392 LYS A C 1
ATOM 3090 O O . LYS A 1 392 ? -4.301 0.876 13.935 1.00 95.00 392 LYS A O 1
ATOM 3095 N N . PHE A 1 393 ? -4.925 1.595 15.962 1.00 97.38 393 PHE A N 1
ATOM 3096 C CA . PHE A 1 393 ? -6.166 0.814 15.974 1.00 97.38 393 PHE A CA 1
ATOM 3097 C C . PHE A 1 393 ? -7.186 1.391 14.994 1.00 97.38 393 PHE A C 1
ATOM 3099 O O . PHE A 1 393 ? -7.792 0.622 14.251 1.00 97.38 393 PHE A O 1
ATOM 3106 N N . VAL A 1 394 ? -7.324 2.720 14.950 1.00 97.88 394 VAL A N 1
ATOM 3107 C CA . VAL A 1 394 ? -8.195 3.413 13.992 1.00 97.88 394 VAL A CA 1
ATOM 3108 C C . VAL A 1 394 ? -7.784 3.117 12.554 1.00 97.88 394 VAL A C 1
ATOM 3110 O O . VAL A 1 394 ? -8.646 2.752 11.764 1.00 97.88 394 VAL A O 1
ATOM 3113 N N . GLU A 1 395 ? -6.492 3.159 12.221 1.00 96.88 395 GLU A N 1
ATOM 3114 C CA . GLU A 1 395 ? -5.998 2.774 10.890 1.00 96.88 395 GLU A CA 1
ATOM 3115 C C . GLU A 1 395 ? -6.460 1.369 10.493 1.00 96.88 395 GLU A C 1
ATOM 3117 O O . GLU A 1 395 ? -7.040 1.171 9.425 1.00 96.88 395 GLU A O 1
ATOM 3122 N N . ASN A 1 396 ? -6.258 0.389 11.378 1.00 97.00 396 ASN A N 1
ATOM 3123 C CA . ASN A 1 396 ? -6.664 -0.984 11.104 1.00 97.00 396 ASN A CA 1
ATOM 3124 C C . ASN A 1 396 ? -8.186 -1.101 10.934 1.00 97.00 396 ASN A C 1
ATOM 3126 O O . ASN A 1 396 ? -8.631 -1.829 10.050 1.00 97.00 396 ASN A O 1
ATOM 3130 N N . VAL A 1 397 ? -8.973 -0.396 11.754 1.00 97.94 397 VAL A N 1
ATOM 3131 C CA . VAL A 1 397 ? -10.441 -0.359 11.666 1.00 97.94 397 VAL A CA 1
ATOM 3132 C C . VAL A 1 397 ? -10.901 0.260 10.347 1.00 97.94 397 VAL A C 1
ATOM 3134 O O . VAL A 1 397 ? -11.729 -0.332 9.660 1.00 97.94 397 VAL A O 1
ATOM 3137 N N . VAL A 1 398 ? -10.342 1.406 9.955 1.00 97.62 398 VAL A N 1
ATOM 3138 C CA . VAL A 1 398 ? -10.706 2.108 8.718 1.00 97.62 398 VAL A CA 1
ATOM 3139 C C . VAL A 1 398 ? -10.336 1.283 7.490 1.00 97.62 398 VAL A C 1
ATOM 3141 O O . VAL A 1 398 ? -11.172 1.103 6.603 1.00 97.62 398 VAL A O 1
ATOM 3144 N N . GLN A 1 399 ? -9.128 0.714 7.444 1.00 97.00 399 GLN A N 1
ATOM 3145 C CA . GLN A 1 399 ? -8.715 -0.176 6.354 1.00 97.00 399 GLN A CA 1
ATOM 3146 C C . GLN A 1 399 ? -9.598 -1.425 6.275 1.00 97.00 399 GLN A C 1
ATOM 3148 O O . GLN A 1 399 ? -9.912 -1.894 5.180 1.00 97.00 399 GLN A O 1
ATOM 3153 N N . ALA A 1 400 ? -10.000 -1.964 7.428 1.00 96.88 400 ALA A N 1
ATOM 3154 C CA . ALA A 1 400 ? -10.864 -3.128 7.511 1.00 96.88 400 ALA A CA 1
ATOM 3155 C C . ALA A 1 400 ? -12.287 -2.826 7.012 1.00 96.88 400 ALA A C 1
ATOM 3157 O O . ALA A 1 400 ? -12.795 -3.547 6.159 1.00 96.88 400 ALA A O 1
ATOM 3158 N N . ILE A 1 401 ? -12.899 -1.729 7.457 1.00 96.88 401 ILE A N 1
ATOM 3159 C CA . ILE A 1 401 ? -14.226 -1.309 6.983 1.00 96.88 401 ILE A CA 1
ATOM 3160 C C . ILE A 1 401 ? -14.183 -0.959 5.493 1.00 96.88 401 ILE A C 1
ATOM 3162 O O . ILE A 1 401 ? -15.057 -1.377 4.743 1.00 96.88 401 ILE A O 1
ATOM 3166 N N . SER A 1 402 ? -13.132 -0.277 5.031 1.00 96.06 402 SER A N 1
ATOM 3167 C CA . SER A 1 402 ? -12.947 0.018 3.602 1.00 96.06 402 SER A CA 1
ATOM 3168 C C . SER A 1 402 ? -12.878 -1.257 2.761 1.00 96.06 402 SER A C 1
ATOM 3170 O O . SER A 1 402 ? -13.405 -1.302 1.655 1.00 96.06 402 SER A O 1
ATOM 3172 N N . ARG A 1 403 ? -12.239 -2.308 3.288 1.00 93.94 403 ARG A N 1
ATOM 3173 C CA . ARG A 1 403 ? -12.219 -3.629 2.656 1.00 93.94 403 ARG A CA 1
ATOM 3174 C C . ARG A 1 403 ? -13.604 -4.270 2.655 1.00 93.94 403 ARG A C 1
ATOM 3176 O O . ARG A 1 403 ? -13.966 -4.858 1.651 1.00 93.94 403 ARG A O 1
ATOM 3183 N N . ASP A 1 404 ? -14.367 -4.161 3.737 1.00 93.81 404 ASP A N 1
ATOM 3184 C CA . ASP A 1 404 ? -15.717 -4.743 3.802 1.00 93.81 404 ASP A CA 1
ATOM 3185 C C . ASP A 1 404 ? -16.658 -4.071 2.800 1.00 93.81 404 ASP A C 1
ATOM 3187 O O . ASP A 1 404 ? -17.420 -4.752 2.123 1.00 93.81 404 ASP A O 1
ATOM 3191 N N . ILE A 1 405 ? -16.539 -2.752 2.632 1.00 93.44 405 ILE A N 1
ATOM 3192 C CA . ILE A 1 405 ? -17.260 -2.006 1.593 1.00 93.44 405 ILE A CA 1
ATOM 3193 C C . ILE A 1 405 ? -16.814 -2.450 0.199 1.00 93.44 405 ILE A C 1
ATOM 3195 O O . ILE A 1 405 ? -17.657 -2.637 -0.668 1.00 93.44 405 ILE A O 1
ATOM 3199 N N . LEU A 1 406 ? -15.509 -2.641 -0.023 1.00 89.62 406 LEU A N 1
ATOM 3200 C CA . LEU A 1 406 ? -14.994 -3.125 -1.306 1.00 89.62 406 LEU A CA 1
ATOM 3201 C C . LEU A 1 406 ? -15.515 -4.530 -1.633 1.00 89.62 406 LEU A C 1
ATOM 3203 O O . LEU A 1 406 ? -15.815 -4.805 -2.787 1.00 89.62 406 LEU A O 1
ATOM 3207 N N . SER A 1 407 ? -15.624 -5.404 -0.633 1.00 85.69 407 SER A N 1
ATOM 3208 C CA . SER A 1 407 ? -16.107 -6.774 -0.802 1.00 85.69 407 SER A CA 1
ATOM 3209 C C . SER A 1 407 ? -17.627 -6.868 -0.984 1.00 85.69 407 SER A C 1
ATOM 3211 O O . SER A 1 407 ? -18.103 -7.791 -1.640 1.00 85.69 407 SER A O 1
ATOM 3213 N N . TYR A 1 408 ? -18.391 -5.917 -0.435 1.00 80.06 408 TYR A N 1
ATOM 3214 C CA . TYR A 1 408 ? -19.856 -5.964 -0.400 1.00 80.06 408 TYR A CA 1
ATOM 3215 C C . TYR A 1 408 ? -20.531 -6.095 -1.783 1.00 80.06 408 TYR A C 1
ATOM 3217 O O . TYR A 1 408 ? -21.403 -6.953 -1.923 1.00 80.06 408 TYR A O 1
ATOM 3225 N N . PRO A 1 409 ? -20.136 -5.335 -2.831 1.00 65.44 409 PRO A N 1
ATOM 3226 C CA . PRO A 1 409 ? -20.708 -5.478 -4.169 1.00 65.44 409 PRO A CA 1
ATOM 3227 C C . PRO A 1 409 ? -20.530 -6.862 -4.793 1.00 65.44 409 PRO A C 1
ATOM 3229 O O . PRO A 1 409 ? -21.247 -7.186 -5.731 1.00 65.44 409 PRO A O 1
ATOM 3232 N N . PHE A 1 410 ? -19.583 -7.675 -4.320 1.00 62.41 410 PHE A N 1
ATOM 3233 C CA . PHE A 1 410 ? -19.310 -8.974 -4.926 1.00 62.41 410 PHE A CA 1
ATOM 3234 C C . PHE A 1 410 ? -20.244 -10.096 -4.438 1.00 62.41 410 PHE A C 1
ATOM 3236 O O . PHE A 1 410 ? -20.193 -11.187 -5.001 1.00 62.41 410 PHE A O 1
ATOM 3243 N N . GLY A 1 411 ? -21.105 -9.852 -3.441 1.00 56.22 411 GLY A N 1
ATOM 3244 C CA . GLY A 1 411 ? -22.082 -10.835 -2.958 1.00 56.22 411 GLY A CA 1
ATOM 3245 C C . GLY A 1 411 ? -23.251 -11.048 -3.929 1.00 56.22 411 GLY A C 1
ATOM 3246 O O . GLY A 1 411 ? -23.870 -10.070 -4.342 1.00 56.22 411 GLY A O 1
ATOM 3247 N N . ASP A 1 412 ? -23.514 -12.315 -4.281 1.00 46.97 412 ASP A N 1
ATOM 3248 C CA . ASP A 1 412 ? -24.648 -12.976 -4.980 1.00 46.97 412 ASP A CA 1
ATOM 3249 C C . ASP A 1 412 ? -25.411 -12.295 -6.136 1.00 46.97 412 ASP A C 1
ATOM 3251 O O . ASP A 1 412 ? -26.257 -12.931 -6.760 1.00 46.97 412 ASP A O 1
ATOM 3255 N N . LYS A 1 413 ? -25.143 -11.037 -6.484 1.00 41.62 413 LYS A N 1
ATOM 3256 C CA . LYS A 1 413 ? -25.931 -10.275 -7.467 1.00 41.62 413 LYS A CA 1
ATOM 3257 C C . LYS A 1 413 ? -25.192 -9.947 -8.765 1.00 41.62 413 LYS A C 1
ATOM 3259 O O . LYS A 1 413 ? -25.799 -9.341 -9.641 1.00 41.62 413 LYS A O 1
ATOM 3264 N N . TRP A 1 414 ? -23.918 -10.326 -8.907 1.00 40.22 414 TRP A N 1
ATOM 3265 C CA . TRP A 1 414 ? -23.069 -9.842 -10.010 1.00 40.22 414 TRP A CA 1
ATOM 3266 C C . TRP A 1 414 ? -22.335 -10.907 -10.838 1.00 40.22 414 TRP A C 1
ATOM 3268 O O . TRP A 1 414 ? -21.692 -10.526 -11.818 1.00 40.22 414 TRP A O 1
ATOM 3278 N N . PHE A 1 415 ? -22.412 -12.200 -10.504 1.00 39.38 415 PHE A N 1
ATOM 3279 C CA . PHE A 1 415 ? -21.714 -13.254 -11.259 1.00 39.38 415 PHE A CA 1
ATOM 3280 C C . PHE A 1 415 ? -22.624 -14.357 -11.766 1.00 39.38 415 PHE A C 1
ATOM 3282 O O . PHE A 1 415 ? -23.391 -14.901 -10.944 1.00 39.38 415 PHE A O 1
#

Sequence (415 aa):
MSIQKKLVKFPVPEFVWDEYHIDQKINDRGIAIDMDVVEQAIKMDAHSKEKLSEEMKKLTNLDNPNSVVQMKQWLSDNGLKTDTLGKKAVSEILKDAPQELSDVLTLRQQLSKSSIKKYQAMKNAVCADSRARGMFQFYGANRSGRSSGKIIQLQNLPQNHMPDLEQARNLVKSGNYEALEMLYDSVPEVLSELIPTAFIPRPGYKFVVADFSAIEARVLSHLAQESWRNKVFASNGDIYCASASAMFGVTVEKHGQNSHLRQKGKISELALGYGGACGALKAMDALDMGLSEKELQPLVDVWRTSNPNIVQFWWDVDKAVKIAIKQKTTTKTHDIHFIYQSGMLFIKLPSGRKLTYVKPKIGMNQFGGESVTYEGIGSTKKWERIKSYGPKFVENVVQAISRDILSYPFGDKWF

Secondary structure (DSSP, 8-state):
-HHHHHHTTSPPPHHHHHHHHHHHHHHHH-EEE-HHHHHHHHHHHHHHHHHHHHHHHHHH--S-TT-HHHHHHHHHHTT---S--SHHHHHHHTTTS-HHHHHHHHHHHHHH--THHHHHHHHHHB-TTSEE---EETT-STTT---EE-TT-GGGPPPP--TTHHHHHHHHHHT-HHHHHHH-S-HHHHHHHTGGGGEEPPTT--------TTHHHHHHHHHTT-HHHHHHHHTT--HHHHHHHHHHSS---TTSTTHHHHHHHHHHHHHHTTT--HHHHHHTTTTTTT--HHHHHHHHHHHHHH-HHHHHHHHHHHHHHHHHHHHTSEEEETTEEEEEETTEEEEE-TTS-EEEEEEEEEEE-TTSSEEEEEEEE-TTSSEEEEEE-HHHHHHHHHHHHHHHHHHGGGSSS--

Mean predicted aligned error: 6.34 Å